Protein AF-A0A7J4B3L9-F1 (afdb_monomer)

Secondary structure (DSSP, 8-state):
-------------------HHHHHHHHHHHHHHHHHHHSPPPHHHHHHHHHHHHHHHHHHHHHHH---HHHHHHHHIIIIIHHHHHHHHHHHHHH---HHHHHHHHHHHHHHHHHHHHHHHHH--HHHHHHHHHHHHHHHHHHHHHTS--TTHHHHHHHHHHHHHHHHHHHTTTTTTS-TTHHHHHHHHHHHHHHHHHHHHHHHHHHHHHHHSS-HHHHHHHHHHHHHH--THHHHHHHHH-------EEEEEEE-SS-EEEEEEESS---SSTTSTTTTHHHHHHHHHTTTSSEEEE---S--GGG--SSGGGHHHHHHHHHHHHHHHGGG----EEEEEEEEETTEEEEEEEETTEEEEEEE-TTSPP-PBPHHHHHHHHHHHTTTSSEEEEEE----B-S----B-TTSHHHHHHHHHHHHHHHHHTT---EEPEEEEEEE--GGGGGGT--TT-EEEEEEE-SS-EEEEEEESSS-BBHHHHHHHHHHHTTT-SEEEEEE----TT-BTTBS---BSS-HHHHHHHHH-

pLDDT: mean 85.44, std 16.52, range [24.83, 98.62]

Radius of gyration: 31.34 Å; Cα contacts (8 Å, |Δi|>4): 922; chains: 1; bounding box: 85×76×88 Å

Foldseek 3Di:
DDDDDDDDDDDDPPPDDPPPVVVVVVLVVLLVVVVCVQDQDDLVVLLVLQLVLLLVLLVLCCVLVVDDSVLSSVLSCLLQVVLLQVLLVCCCPPPVPDSSVSSVLSSVLSVLLSVLVSCCSNPVDLVSNLVSLLVSLLSQLLCCCQQVVVPVCSLVSSLSSSVSNVVSCVVSVVVVPPDVCSSVSSNVSSVVSVVVVVVVLVVVQPVVCVPQVDGPSRLSSQVSCCQRPVDCVQLVSLVVRADDDDFDKDWDWDDDPVWIEIEIETQAAADDAAQAQNLVLQLVLQVVCCVPTVGYHYFYHQADSSRRHSHPVCSCVRNVVVVVVSVVCVVVDDFWFWDKDWFFFVQKIWIWTDTPQETEIEIDRPCDFDAHHHVVLRVVLFVLRCPRHVGYHYGYQLAHDDPDHDYHYPPDPVSVRNVVRSVVVVVCCVVTDTAGKDKDKDFDADPVCLVQFADRRAKIKMKIDGPVFIEMEIEGQGLYAHNVLSVVLQVVCVVPGVYYRHGYRNRNNSPRPSHSHRHGPPDPVSSVVVSVD

Mean predicted aligned error: 10.46 Å

Sequence (533 aa):
MPSHKIKNDSHNQFNGPEQHSSVSGDISRAVKLTNLFISLPSSTFQIIVLAALSLIFATILSYIEGSNVFKALLTSFLIITVPALLSALFFRVFRGIILKRSLFLMMLASLGYMLTYALYFTIGSINLLVIGFSVVALIVFLCSYYIFRLRYSAVIFTLIQLFFFSLMLYYVQYITAAPHDLFLKLAITSLIFSLIIYAFLYFINAPLKKAFSVSGTKAFSMFVSQWLYESKDLDAEFDRIGTYADTYVDSLLIRNGQGTCLITSPQVHFGPFGNLGGSNFPALMSHELEKKVDCSIVMHGACTHDYNPTTTAQLTNITGPLNSFILSSEKQLRQAKFSFIRTQFNNATASHLILNDYVLSTFSRHPNTTEDMDYGLGLLLREIGTKDFRTAMIADEHNAETGEITQFLLGSQEASEYIGAMRALHSAVRSAKPEPARFAFMKLNKPEYAQYGIGGNGISLFCFISKSSSVVYVVFDSNGVTVDMKSRLEARLKAHFKNVVIMSTDTHILNKVSGVVNPMGTSEEGITQIENE

Structure (mmCIF, N/CA/C/O backbone):
data_AF-A0A7J4B3L9-F1
#
_entry.id   AF-A0A7J4B3L9-F1
#
loop_
_atom_site.group_PDB
_atom_site.id
_atom_site.type_symbol
_atom_site.label_atom_id
_atom_site.label_alt_id
_atom_site.label_comp_id
_atom_site.label_asym_id
_atom_site.label_entity_id
_atom_site.label_seq_id
_atom_site.pdbx_PDB_ins_code
_atom_site.Cartn_x
_atom_site.Cartn_y
_atom_site.Cartn_z
_atom_site.occupancy
_atom_site.B_iso_or_equiv
_atom_site.auth_seq_id
_atom_site.auth_comp_id
_atom_site.auth_asym_id
_atom_site.auth_atom_id
_atom_site.pdbx_PDB_model_num
ATOM 1 N N . MET A 1 1 ? -39.874 -55.545 3.506 1.00 31.53 1 MET A N 1
ATOM 2 C CA . MET A 1 1 ? -39.121 -56.096 2.358 1.00 31.53 1 MET A CA 1
ATOM 3 C C . MET A 1 1 ? -39.565 -55.369 1.100 1.00 31.53 1 MET A C 1
ATOM 5 O O . MET A 1 1 ? -40.775 -55.298 0.923 1.00 31.53 1 MET A O 1
ATOM 9 N N . PRO A 1 2 ? -38.663 -54.888 0.227 1.00 38.84 2 PRO A N 1
ATOM 10 C CA . PRO A 1 2 ? -37.255 -54.494 0.424 1.00 38.84 2 PRO A CA 1
ATOM 11 C C . PRO A 1 2 ? -37.117 -52.949 0.294 1.00 38.84 2 PRO A C 1
ATOM 13 O O . PRO A 1 2 ? -37.819 -52.334 -0.490 1.00 38.84 2 PRO A O 1
ATOM 16 N N . SER A 1 3 ? -36.388 -52.178 1.108 1.00 28.53 3 SER A N 1
ATOM 17 C CA . SER A 1 3 ? -34.962 -52.182 1.475 1.00 28.53 3 SER A CA 1
ATOM 18 C C . SER A 1 3 ? -33.993 -52.108 0.287 1.00 28.53 3 SER A C 1
ATOM 20 O O . SER A 1 3 ? -33.351 -53.103 -0.042 1.00 28.53 3 SER A O 1
ATOM 22 N N . HIS A 1 4 ? -33.807 -50.916 -0.284 1.00 32.44 4 HIS A N 1
ATOM 23 C CA . HIS A 1 4 ? -32.560 -50.581 -0.974 1.00 32.44 4 HIS A CA 1
ATOM 24 C C . HIS A 1 4 ? -31.677 -49.732 -0.056 1.00 32.44 4 HIS A C 1
ATOM 26 O O . HIS A 1 4 ? -31.826 -48.520 0.063 1.00 32.44 4 HIS A O 1
ATOM 32 N N . LYS A 1 5 ? -30.766 -50.432 0.628 1.00 30.42 5 LYS A N 1
ATOM 33 C CA . LYS A 1 5 ? -29.536 -49.877 1.193 1.00 30.42 5 LYS A CA 1
ATOM 34 C C . LYS A 1 5 ? -28.668 -49.393 0.031 1.00 30.42 5 LYS A C 1
ATOM 36 O O . LYS A 1 5 ? -28.337 -50.203 -0.832 1.00 30.42 5 LYS A O 1
ATOM 41 N N . ILE A 1 6 ? -28.243 -48.136 0.055 1.00 29.77 6 ILE A N 1
ATOM 42 C CA . ILE A 1 6 ? -27.033 -47.716 -0.654 1.00 29.77 6 ILE A CA 1
ATOM 43 C C . ILE A 1 6 ? -25.969 -47.506 0.417 1.00 29.77 6 ILE A C 1
ATOM 45 O O . ILE A 1 6 ? -26.160 -46.759 1.375 1.00 29.77 6 ILE A O 1
ATOM 49 N N . LYS A 1 7 ? -24.910 -48.305 0.297 1.00 26.58 7 LYS A N 1
ATOM 50 C CA . LYS A 1 7 ? -23.747 -48.325 1.173 1.00 26.58 7 LYS A CA 1
ATOM 51 C C . LYS A 1 7 ? -22.993 -47.001 1.067 1.00 26.58 7 LYS A C 1
ATOM 53 O O . LYS A 1 7 ? -22.699 -46.550 -0.035 1.00 26.58 7 LYS A O 1
ATOM 58 N N . ASN A 1 8 ? -22.625 -46.463 2.226 1.00 31.86 8 ASN A N 1
ATOM 59 C CA . ASN A 1 8 ? -21.371 -45.742 2.383 1.00 31.86 8 ASN A CA 1
ATOM 60 C C . ASN A 1 8 ? -20.238 -46.722 2.080 1.00 31.86 8 ASN A C 1
ATOM 62 O O . ASN A 1 8 ? -20.119 -47.716 2.793 1.00 31.86 8 ASN A O 1
ATOM 66 N N . ASP A 1 9 ? -19.421 -46.417 1.078 1.00 26.58 9 ASP A N 1
ATOM 67 C CA . ASP A 1 9 ? -18.038 -46.872 1.039 1.00 26.58 9 ASP A CA 1
ATOM 68 C C . ASP A 1 9 ? -17.121 -45.670 0.775 1.00 26.58 9 ASP A C 1
ATOM 70 O O . ASP A 1 9 ? -17.361 -44.802 -0.062 1.00 26.58 9 ASP A O 1
ATOM 74 N N . SER A 1 10 ? -16.117 -45.631 1.634 1.00 29.39 10 SER A N 1
ATOM 75 C CA . SER A 1 10 ? -15.044 -44.679 1.857 1.00 29.39 10 SER A CA 1
ATOM 76 C C . SER A 1 10 ? -14.038 -44.531 0.713 1.00 29.39 10 SER A C 1
ATOM 78 O O . SER A 1 10 ? -13.831 -45.447 -0.074 1.00 29.39 10 SER A O 1
ATOM 80 N N . HIS A 1 11 ? -13.294 -43.423 0.798 1.00 30.70 11 HIS A N 1
ATOM 81 C CA . HIS A 1 11 ? -11.977 -43.172 0.201 1.00 30.70 11 HIS A CA 1
ATOM 82 C C . HIS A 1 11 ? -11.916 -42.957 -1.314 1.00 30.70 11 HIS A C 1
ATOM 84 O O . HIS A 1 11 ? -11.529 -43.836 -2.072 1.00 30.70 11 HIS A O 1
ATOM 90 N N . ASN A 1 12 ? -12.108 -41.699 -1.718 1.00 24.83 12 ASN A N 1
ATOM 91 C CA . ASN A 1 12 ? -11.335 -41.127 -2.818 1.00 24.83 12 ASN A CA 1
ATOM 92 C C . ASN A 1 12 ? -10.439 -40.018 -2.257 1.00 24.83 12 ASN A C 1
ATOM 94 O O . ASN A 1 12 ? -10.873 -38.887 -2.047 1.00 24.83 12 ASN A O 1
ATOM 98 N N . GLN A 1 13 ? -9.183 -40.374 -1.979 1.00 27.03 13 GLN A N 1
ATOM 99 C CA . GLN A 1 13 ? -8.085 -39.419 -1.883 1.00 27.03 13 GLN A CA 1
ATOM 100 C C . GLN A 1 13 ? -7.888 -38.799 -3.271 1.00 27.03 13 GLN A C 1
ATOM 102 O O . GLN A 1 13 ? -7.270 -39.404 -4.144 1.00 27.03 13 GLN A O 1
ATOM 107 N N . PHE A 1 14 ? -8.409 -37.593 -3.485 1.00 25.16 14 PHE A N 1
ATOM 108 C CA . PHE A 1 14 ? -7.929 -36.738 -4.564 1.00 25.16 14 PHE A CA 1
ATOM 109 C C . PHE A 1 14 ? -6.627 -36.079 -4.098 1.00 25.16 14 PHE A C 1
ATOM 111 O O . PHE A 1 14 ? -6.626 -34.980 -3.553 1.00 25.16 14 PHE A O 1
ATOM 118 N N . ASN A 1 15 ? -5.511 -36.780 -4.305 1.00 27.70 15 ASN A N 1
ATOM 119 C CA . ASN A 1 15 ? -4.201 -36.144 -4.393 1.00 27.70 15 ASN A CA 1
ATOM 120 C C . ASN A 1 15 ? -4.174 -35.332 -5.696 1.00 27.70 15 ASN A C 1
ATOM 122 O O . ASN A 1 15 ? -3.899 -35.871 -6.768 1.00 27.70 15 ASN A O 1
ATOM 126 N N . GLY A 1 16 ? -4.520 -34.047 -5.607 1.00 25.41 16 GLY A N 1
ATOM 127 C CA . GLY A 1 16 ? -4.222 -33.077 -6.659 1.00 25.41 16 GLY A CA 1
ATOM 128 C C . GLY A 1 16 ? -2.706 -32.850 -6.733 1.00 25.41 16 GLY A C 1
ATOM 129 O O . GLY A 1 16 ? -2.065 -32.768 -5.684 1.00 25.41 16 GLY A O 1
ATOM 130 N N . PRO A 1 17 ? -2.104 -32.799 -7.933 1.00 28.56 17 PRO A N 1
ATOM 131 C CA . PRO A 1 17 ? -0.659 -32.718 -8.078 1.00 28.56 17 PRO A CA 1
ATOM 132 C C . PRO A 1 17 ? -0.128 -31.341 -7.664 1.00 28.56 17 PRO A C 1
ATOM 134 O O . PRO A 1 17 ? -0.786 -30.315 -7.829 1.00 28.56 17 PRO A O 1
ATOM 137 N N . GLU A 1 18 ? 1.104 -31.356 -7.165 1.00 31.58 18 GLU A N 1
ATOM 138 C CA . GLU A 1 18 ? 1.984 -30.240 -6.814 1.00 31.58 18 GLU A CA 1
ATOM 139 C C . GLU A 1 18 ? 2.107 -29.169 -7.926 1.00 31.58 18 GLU A C 1
ATOM 141 O O . GLU A 1 18 ? 3.112 -29.093 -8.626 1.00 31.58 18 GLU A O 1
ATOM 146 N N . GLN A 1 19 ? 1.104 -28.303 -8.100 1.00 27.97 19 GLN A N 1
ATOM 147 C CA . GLN A 1 19 ? 1.193 -27.118 -8.976 1.00 27.97 19 GLN A CA 1
ATOM 148 C C . GLN A 1 19 ? 1.450 -25.804 -8.216 1.00 27.97 19 GLN A C 1
ATOM 150 O O . GLN A 1 19 ? 1.736 -24.779 -8.830 1.00 27.97 19 GLN A O 1
ATOM 155 N N . HIS A 1 20 ? 1.425 -25.814 -6.880 1.00 33.81 20 HIS A N 1
ATOM 156 C CA . HIS A 1 20 ? 1.630 -24.601 -6.073 1.00 33.81 20 HIS A CA 1
ATOM 157 C C . HIS A 1 20 ? 3.113 -24.229 -5.854 1.00 33.81 20 HIS A C 1
ATOM 159 O O . HIS A 1 20 ? 3.429 -23.070 -5.566 1.00 33.81 20 HIS A O 1
ATOM 165 N N . SER A 1 21 ? 4.048 -25.168 -6.044 1.00 32.50 21 SER A N 1
ATOM 166 C CA . SER A 1 21 ? 5.492 -24.908 -5.911 1.00 32.50 21 SER A CA 1
ATOM 167 C C . SER A 1 21 ? 6.100 -24.214 -7.138 1.00 32.50 21 SER A C 1
ATOM 169 O O . SER A 1 21 ? 7.077 -23.475 -7.005 1.00 32.50 21 SER A O 1
ATOM 171 N N . SER A 1 22 ? 5.516 -24.390 -8.331 1.00 31.45 22 SER A N 1
ATOM 172 C CA . SER A 1 22 ? 6.017 -23.751 -9.554 1.00 31.45 22 SER A CA 1
ATOM 173 C C . SER A 1 22 ? 5.612 -22.282 -9.639 1.00 31.45 22 SER A C 1
ATOM 175 O O . SER A 1 22 ? 6.448 -21.448 -9.962 1.00 31.45 22 SER A O 1
ATOM 177 N N . VAL A 1 23 ? 4.374 -21.938 -9.261 1.00 35.28 23 VAL A N 1
ATOM 178 C CA . VAL A 1 23 ? 3.870 -20.551 -9.305 1.00 35.28 23 VAL A CA 1
ATOM 179 C C . VAL A 1 23 ? 4.589 -19.664 -8.282 1.00 35.28 23 VAL A C 1
ATOM 181 O O . VAL A 1 23 ? 5.027 -18.568 -8.618 1.00 35.28 23 VAL A O 1
ATOM 184 N N . SER A 1 24 ? 4.803 -20.154 -7.057 1.00 38.00 24 SER A N 1
ATOM 185 C CA . SER A 1 24 ? 5.593 -19.445 -6.034 1.00 38.00 24 SER A CA 1
ATOM 186 C C . SER A 1 24 ? 7.072 -19.309 -6.428 1.00 38.00 24 SER A C 1
ATOM 188 O O . SER A 1 24 ? 7.681 -18.250 -6.239 1.00 38.00 24 SER A O 1
ATOM 190 N N . GLY A 1 25 ? 7.643 -20.344 -7.055 1.00 35.41 25 GLY A N 1
ATOM 191 C CA . GLY A 1 25 ? 8.984 -20.317 -7.637 1.00 35.41 25 GLY A CA 1
ATOM 192 C C . GLY A 1 25 ? 9.133 -19.281 -8.755 1.00 35.41 25 GLY A C 1
ATOM 193 O O . GLY A 1 25 ? 10.101 -18.512 -8.747 1.00 35.41 25 GLY A O 1
ATOM 194 N N . ASP A 1 26 ? 8.165 -19.213 -9.666 1.00 42.16 26 ASP A N 1
ATOM 195 C CA . ASP A 1 26 ? 8.136 -18.285 -10.799 1.00 42.16 26 ASP A CA 1
ATOM 196 C C . ASP A 1 26 ? 7.896 -16.839 -10.357 1.00 42.16 26 ASP A C 1
ATOM 198 O O . ASP A 1 26 ? 8.579 -15.938 -10.847 1.00 42.16 26 ASP A O 1
ATOM 202 N N . ILE A 1 27 ? 7.041 -16.614 -9.354 1.00 40.66 27 ILE A N 1
ATOM 203 C CA . ILE A 1 27 ? 6.872 -15.305 -8.710 1.00 40.66 27 ILE A CA 1
ATOM 204 C C . ILE A 1 27 ? 8.179 -14.887 -8.026 1.00 40.66 27 ILE A C 1
ATOM 206 O O . ILE A 1 27 ? 8.642 -13.775 -8.251 1.00 40.66 27 ILE A O 1
ATOM 210 N N . SER A 1 28 ? 8.862 -15.768 -7.282 1.00 37.28 28 SER A N 1
ATOM 211 C CA . SER A 1 28 ? 10.151 -15.424 -6.649 1.00 37.28 28 SER A CA 1
ATOM 212 C C . SER A 1 28 ? 11.261 -15.111 -7.666 1.00 37.28 28 SER A C 1
ATOM 214 O O . SER A 1 28 ? 12.105 -14.238 -7.440 1.00 37.28 28 SER A O 1
ATOM 216 N N . ARG A 1 29 ? 11.267 -15.804 -8.813 1.00 38.94 29 ARG A N 1
ATOM 217 C CA . ARG A 1 29 ? 12.197 -15.550 -9.922 1.00 38.94 29 ARG A CA 1
ATOM 218 C C . ARG A 1 29 ? 11.861 -14.240 -10.624 1.00 38.94 29 ARG A C 1
ATOM 220 O O . ARG A 1 29 ? 12.779 -13.471 -10.903 1.00 38.94 29 ARG A O 1
ATOM 227 N N . ALA A 1 30 ? 10.579 -13.946 -10.831 1.00 38.81 30 ALA A N 1
ATOM 228 C CA . ALA A 1 30 ? 10.108 -12.661 -11.329 1.00 38.81 30 ALA A CA 1
ATOM 229 C C . ALA A 1 30 ? 10.474 -11.519 -10.364 1.00 38.81 30 ALA A C 1
ATOM 231 O O . ALA A 1 30 ? 11.018 -10.515 -10.812 1.00 38.81 30 ALA A O 1
ATOM 232 N N . VAL A 1 31 ? 10.322 -11.711 -9.046 1.00 41.44 31 VAL A N 1
ATOM 233 C CA . VAL A 1 31 ? 10.729 -10.764 -7.987 1.00 41.44 31 VAL A CA 1
ATOM 234 C C . VAL A 1 31 ? 12.238 -10.493 -8.036 1.00 41.44 31 VAL A C 1
ATOM 236 O O . VAL A 1 31 ? 12.681 -9.340 -8.023 1.00 41.44 31 VAL A O 1
ATOM 239 N N . LYS A 1 32 ? 13.063 -11.543 -8.158 1.00 42.66 32 LYS A N 1
ATOM 240 C CA . LYS A 1 32 ? 14.523 -11.405 -8.315 1.00 42.66 32 LYS A CA 1
ATOM 241 C C . LYS A 1 32 ? 14.898 -10.674 -9.606 1.00 42.66 32 LYS A C 1
ATOM 243 O O . LYS A 1 32 ? 15.778 -9.814 -9.577 1.00 42.66 32 LYS A O 1
ATOM 248 N N . LEU A 1 33 ? 14.208 -10.959 -10.712 1.00 41.03 33 LEU A N 1
ATOM 249 C CA . LEU A 1 33 ? 14.370 -10.239 -11.978 1.00 41.03 33 LEU A CA 1
ATOM 250 C C . LEU A 1 33 ? 13.954 -8.766 -11.847 1.00 41.03 33 LEU A C 1
ATOM 252 O O . LEU A 1 33 ? 14.651 -7.897 -12.357 1.00 41.03 33 LEU A O 1
ATOM 256 N N . THR A 1 34 ? 12.893 -8.444 -11.105 1.00 41.06 34 THR A N 1
ATOM 257 C CA . THR A 1 34 ? 12.471 -7.052 -10.872 1.00 41.06 34 THR A CA 1
ATOM 258 C C . THR A 1 34 ? 13.426 -6.272 -9.965 1.00 41.06 34 THR A C 1
ATOM 260 O O . THR A 1 34 ? 13.671 -5.094 -10.224 1.00 41.06 34 THR A O 1
ATOM 263 N N . ASN A 1 35 ? 14.059 -6.912 -8.974 1.00 44.50 35 ASN A N 1
ATOM 264 C CA . ASN A 1 35 ? 15.101 -6.272 -8.160 1.00 44.50 35 ASN A CA 1
ATOM 265 C C . ASN A 1 35 ? 16.332 -5.880 -9.000 1.00 44.50 35 ASN A C 1
ATOM 267 O O . ASN A 1 35 ? 16.916 -4.819 -8.774 1.00 44.50 35 ASN A O 1
ATOM 271 N N . LEU A 1 36 ? 16.668 -6.668 -10.031 1.00 43.34 36 LEU A N 1
ATOM 272 C CA . LEU A 1 36 ? 17.713 -6.332 -11.008 1.00 43.34 36 LEU A CA 1
ATOM 273 C C . LEU A 1 36 ? 17.379 -5.076 -11.840 1.00 43.34 36 LEU A C 1
ATOM 275 O O . LEU A 1 36 ? 18.295 -4.358 -12.243 1.00 43.34 36 LEU A O 1
ATOM 279 N N . PHE A 1 37 ? 16.096 -4.769 -12.066 1.00 41.06 37 PHE A N 1
ATOM 280 C CA . PHE A 1 37 ? 15.669 -3.540 -12.752 1.00 41.06 37 PHE A CA 1
ATOM 281 C C . PHE A 1 37 ? 15.658 -2.305 -11.834 1.00 41.06 37 PHE A C 1
ATOM 283 O O . PHE A 1 37 ? 15.926 -1.198 -12.304 1.00 41.06 37 PHE A O 1
ATOM 290 N N . ILE A 1 38 ? 15.392 -2.481 -10.533 1.00 50.50 38 ILE A N 1
ATOM 291 C CA . ILE A 1 38 ? 15.358 -1.392 -9.537 1.00 50.50 38 ILE A CA 1
ATOM 292 C C . ILE A 1 38 ? 16.778 -0.908 -9.206 1.00 50.50 38 ILE A C 1
ATOM 294 O O . ILE A 1 38 ? 17.031 0.299 -9.138 1.00 50.50 38 ILE A O 1
ATOM 298 N N . SER A 1 39 ? 17.746 -1.820 -9.081 1.00 62.59 39 SER A N 1
ATOM 299 C CA . SER A 1 39 ? 19.152 -1.465 -8.892 1.00 62.59 39 SER A CA 1
ATOM 300 C C . SER A 1 39 ? 19.941 -1.659 -10.183 1.00 62.59 39 SER A C 1
ATOM 302 O O . SER A 1 39 ? 20.623 -2.667 -10.365 1.00 62.59 39 SER A O 1
ATOM 304 N N . LEU A 1 40 ? 19.908 -0.664 -11.077 1.00 72.38 40 LEU A N 1
ATOM 305 C CA . LEU A 1 40 ? 20.835 -0.658 -12.214 1.00 72.38 40 LEU A CA 1
ATOM 306 C C . LEU A 1 40 ? 22.282 -0.861 -11.712 1.00 72.38 40 LEU A C 1
ATOM 308 O O . LEU A 1 40 ? 22.622 -0.339 -10.641 1.00 72.38 40 LEU A O 1
ATOM 312 N N . PRO A 1 41 ? 23.162 -1.541 -12.463 1.00 81.25 41 PRO A N 1
ATOM 313 C CA . PRO A 1 41 ? 24.560 -1.687 -12.068 1.00 81.25 41 PRO A CA 1
ATOM 314 C C . PRO A 1 41 ? 25.242 -0.323 -11.916 1.00 81.25 41 PRO A C 1
ATOM 316 O O . PRO A 1 41 ? 24.816 0.653 -12.540 1.00 81.25 41 PRO A O 1
ATOM 319 N N . SER A 1 42 ? 26.288 -0.214 -11.092 1.00 86.44 42 SER A N 1
ATOM 320 C CA . SER A 1 42 ? 27.044 1.042 -10.957 1.00 86.44 42 SER A CA 1
ATOM 321 C C . SER A 1 42 ? 27.603 1.493 -12.313 1.00 86.44 42 SER A C 1
ATOM 323 O O . SER A 1 42 ? 27.917 0.663 -13.164 1.00 86.44 42 SER A O 1
ATOM 325 N N . SER A 1 43 ? 27.747 2.804 -12.536 1.00 87.69 43 SER A N 1
ATOM 326 C CA . SER A 1 43 ? 28.300 3.317 -13.801 1.00 87.69 43 SER A CA 1
ATOM 327 C C . SER A 1 43 ? 29.685 2.730 -14.097 1.00 87.69 43 SER A C 1
ATOM 329 O O . SER A 1 43 ? 29.988 2.427 -15.245 1.00 87.69 43 SER A O 1
ATOM 331 N N . THR A 1 44 ? 30.493 2.498 -13.058 1.00 89.25 44 THR A N 1
ATOM 332 C CA . THR A 1 44 ? 31.795 1.828 -13.162 1.00 89.25 44 THR A CA 1
ATOM 333 C C . THR A 1 44 ? 31.655 0.410 -13.705 1.00 89.25 44 THR A C 1
ATOM 335 O O . THR A 1 44 ? 32.343 0.052 -14.655 1.00 89.25 44 THR A O 1
ATOM 338 N N . PHE A 1 45 ? 30.724 -0.380 -13.161 1.00 90.38 45 PHE A N 1
ATOM 339 C CA . PHE A 1 45 ? 30.459 -1.728 -13.659 1.00 90.38 45 PHE A CA 1
ATOM 340 C C . PHE A 1 45 ? 29.988 -1.708 -15.118 1.00 90.38 45 PHE A C 1
ATOM 342 O O . PHE A 1 45 ? 30.474 -2.485 -15.930 1.00 90.38 45 PHE A O 1
ATOM 349 N N . GLN A 1 46 ? 29.098 -0.781 -15.482 1.00 91.88 46 GLN A N 1
ATOM 350 C CA . GLN A 1 46 ? 28.613 -0.651 -16.861 1.00 91.88 46 GLN A CA 1
ATOM 351 C C . GLN A 1 46 ? 29.741 -0.309 -17.850 1.00 91.88 46 GLN A C 1
ATOM 353 O O . GLN A 1 46 ? 29.779 -0.855 -18.950 1.00 91.88 46 GLN A O 1
ATOM 358 N N . ILE A 1 47 ? 30.688 0.552 -17.461 1.00 92.50 47 ILE A N 1
ATOM 359 C CA . ILE A 1 47 ? 31.870 0.874 -18.278 1.00 92.50 47 ILE A CA 1
ATOM 360 C C . ILE A 1 47 ? 32.781 -0.352 -18.427 1.00 92.50 47 ILE A C 1
ATOM 362 O O . ILE A 1 47 ? 33.269 -0.611 -19.526 1.00 92.50 47 ILE A O 1
ATOM 366 N N . ILE A 1 48 ? 32.974 -1.136 -17.360 1.00 93.00 48 ILE A N 1
ATOM 367 C CA . ILE A 1 48 ? 33.741 -2.392 -17.415 1.00 93.00 48 ILE A CA 1
ATOM 368 C C . ILE A 1 48 ? 33.080 -3.383 -18.379 1.00 93.00 48 ILE A C 1
ATOM 370 O O . ILE A 1 48 ? 33.763 -3.971 -19.213 1.00 93.00 48 ILE A O 1
ATOM 374 N N . VAL A 1 49 ? 31.753 -3.530 -18.323 1.00 92.38 49 VAL A N 1
ATOM 375 C CA . VAL A 1 49 ? 31.006 -4.390 -19.254 1.00 92.38 49 VAL A CA 1
ATOM 376 C C . VAL A 1 49 ? 31.132 -3.888 -20.694 1.00 92.38 49 VAL A C 1
ATOM 378 O O . VAL A 1 49 ? 31.372 -4.690 -21.589 1.00 92.38 49 VAL A O 1
ATOM 381 N N . LEU A 1 50 ? 31.046 -2.577 -20.937 1.00 93.69 50 LEU A N 1
ATOM 382 C CA . LEU A 1 50 ? 31.288 -1.997 -22.264 1.00 93.69 50 LEU A CA 1
ATOM 383 C C . LEU A 1 50 ? 32.705 -2.287 -22.783 1.00 93.69 50 LEU A C 1
ATOM 385 O O . LEU A 1 50 ? 32.872 -2.560 -23.970 1.00 93.69 50 LEU A O 1
ATOM 389 N N . ALA A 1 51 ? 33.718 -2.242 -21.916 1.00 92.69 51 ALA A N 1
ATOM 390 C CA . ALA A 1 51 ? 35.085 -2.604 -22.279 1.00 92.69 51 ALA A CA 1
ATOM 391 C C . ALA A 1 51 ? 35.211 -4.108 -22.586 1.00 92.69 51 ALA A C 1
ATOM 393 O O . ALA A 1 51 ? 35.857 -4.483 -23.563 1.00 92.69 51 ALA A O 1
ATOM 394 N N . ALA A 1 52 ? 34.544 -4.963 -21.805 1.00 93.75 52 ALA A N 1
ATOM 395 C CA . ALA A 1 52 ? 34.495 -6.402 -22.043 1.00 93.75 52 ALA A CA 1
ATOM 396 C C . ALA A 1 52 ? 33.786 -6.747 -23.364 1.00 93.75 52 ALA A C 1
ATOM 398 O O . ALA A 1 52 ? 34.288 -7.577 -24.116 1.00 93.75 52 ALA A O 1
ATOM 399 N N . LEU A 1 53 ? 32.676 -6.075 -23.693 1.00 92.94 53 LEU A N 1
ATOM 400 C CA . LEU A 1 53 ? 31.995 -6.221 -24.985 1.00 92.94 53 LEU A CA 1
ATOM 401 C C . LEU A 1 53 ? 32.925 -5.868 -26.150 1.00 92.94 53 LEU A C 1
ATOM 403 O O . LEU A 1 53 ? 32.987 -6.610 -27.125 1.00 92.94 53 LEU A O 1
ATOM 407 N N . SER A 1 54 ? 33.700 -4.789 -26.031 1.00 93.44 54 SER A N 1
ATOM 408 C CA . SER A 1 54 ? 34.698 -4.427 -27.044 1.00 93.44 54 SER A CA 1
ATOM 409 C C . SER A 1 54 ? 35.827 -5.448 -27.159 1.00 93.44 54 SER A C 1
ATOM 411 O O . SER A 1 54 ? 36.285 -5.711 -28.266 1.00 93.44 54 SER A O 1
ATOM 413 N N . LEU A 1 55 ? 36.258 -6.062 -26.053 1.00 93.62 55 LEU A N 1
ATOM 414 C CA . LEU A 1 55 ? 37.255 -7.134 -26.084 1.00 93.62 55 LEU A CA 1
ATOM 415 C C . LEU A 1 55 ? 36.713 -8.393 -26.776 1.00 93.62 55 LEU A C 1
ATOM 417 O O . LEU A 1 55 ? 37.394 -8.967 -27.621 1.00 93.62 55 LEU A O 1
ATOM 421 N N . ILE A 1 56 ? 35.483 -8.797 -26.452 1.00 93.44 56 ILE A N 1
ATOM 422 C CA . ILE A 1 56 ? 34.802 -9.936 -27.086 1.00 93.44 56 ILE A CA 1
ATOM 423 C C . ILE A 1 56 ? 34.612 -9.673 -28.580 1.00 93.44 56 ILE A C 1
ATOM 425 O O . ILE A 1 56 ? 34.862 -10.539 -29.411 1.00 93.44 56 ILE A O 1
ATOM 429 N N . PHE A 1 57 ? 34.195 -8.466 -28.948 1.00 92.69 57 PHE A N 1
ATOM 430 C CA . PHE A 1 57 ? 34.038 -8.132 -30.354 1.00 92.69 57 PHE A CA 1
ATOM 431 C C . PHE A 1 57 ? 35.383 -8.103 -31.093 1.00 92.69 57 PHE A C 1
ATOM 433 O O . PHE A 1 57 ? 35.458 -8.556 -32.230 1.00 92.69 57 PHE A O 1
ATOM 440 N N . ALA A 1 58 ? 36.464 -7.673 -30.435 1.00 92.19 58 ALA A N 1
ATOM 441 C CA . ALA A 1 58 ? 37.803 -7.683 -31.017 1.00 92.19 58 ALA A CA 1
ATOM 442 C C . ALA A 1 58 ? 38.304 -9.093 -31.339 1.00 92.19 58 ALA A C 1
ATOM 444 O O . ALA A 1 58 ? 38.941 -9.285 -32.374 1.00 92.19 58 ALA A O 1
ATOM 445 N N . THR A 1 59 ? 38.014 -10.087 -30.493 1.00 90.62 59 THR A N 1
ATOM 446 C CA . THR A 1 59 ? 38.392 -11.479 -30.781 1.00 90.62 59 THR A CA 1
ATOM 447 C C . THR A 1 59 ? 37.600 -12.035 -31.960 1.00 90.62 59 THR A C 1
ATOM 449 O O . THR A 1 59 ? 38.190 -12.653 -32.845 1.00 90.62 59 THR A O 1
ATOM 452 N N . ILE A 1 60 ? 36.294 -11.749 -32.023 1.00 90.62 60 ILE A N 1
ATOM 453 C CA . ILE A 1 60 ? 35.432 -12.108 -33.158 1.00 90.62 60 ILE A CA 1
ATOM 454 C C . ILE A 1 60 ? 35.955 -11.465 -34.449 1.00 90.62 60 ILE A C 1
ATOM 456 O O . ILE A 1 60 ? 36.129 -12.146 -35.455 1.00 90.62 60 ILE A O 1
ATOM 460 N N . LEU A 1 61 ? 36.260 -10.168 -34.416 1.00 88.62 61 LEU A N 1
ATOM 461 C CA . LEU A 1 61 ? 36.727 -9.425 -35.582 1.00 88.62 61 LEU A CA 1
ATOM 462 C C . LEU A 1 61 ? 38.111 -9.888 -36.057 1.00 88.62 61 LEU A C 1
ATOM 464 O O . LEU A 1 61 ? 38.330 -10.032 -37.256 1.00 88.62 61 LEU A O 1
ATOM 468 N N . SER A 1 62 ? 39.036 -10.161 -35.131 1.00 89.69 62 SER A N 1
ATOM 469 C CA . SER A 1 62 ? 40.361 -10.702 -35.461 1.00 89.69 62 SER A CA 1
ATOM 470 C C . SER A 1 62 ? 40.254 -12.072 -36.136 1.00 89.69 62 SER A C 1
ATOM 472 O O . SER A 1 62 ? 40.981 -12.330 -37.094 1.00 89.69 62 SER A O 1
ATOM 474 N N . TYR A 1 63 ? 39.308 -12.912 -35.698 1.00 89.06 63 TYR A N 1
ATOM 475 C CA . TYR A 1 63 ? 39.027 -14.199 -36.333 1.00 89.06 63 TYR A CA 1
ATOM 476 C C . TYR A 1 63 ? 38.421 -14.047 -37.737 1.00 89.06 63 TYR A C 1
ATOM 478 O O . TYR A 1 63 ? 38.867 -14.719 -38.661 1.00 89.06 63 TYR A O 1
ATOM 486 N N . ILE A 1 64 ? 37.437 -13.156 -37.909 1.00 87.12 64 ILE A N 1
ATOM 487 C CA . ILE A 1 64 ? 36.745 -12.951 -39.194 1.00 87.12 64 ILE A CA 1
ATOM 488 C C . ILE A 1 64 ? 37.672 -12.316 -40.241 1.00 87.12 64 ILE A C 1
ATOM 490 O O . ILE A 1 64 ? 37.714 -12.767 -41.382 1.00 87.12 64 ILE A O 1
ATOM 494 N N . GLU A 1 65 ? 38.415 -11.272 -39.871 1.00 82.50 65 GLU A N 1
ATOM 495 C CA . GLU A 1 65 ? 39.212 -10.478 -40.818 1.00 82.50 65 GLU A CA 1
ATOM 496 C C . GLU A 1 65 ? 40.677 -10.925 -40.925 1.00 82.50 65 GLU A C 1
ATOM 498 O O . GLU A 1 65 ? 41.427 -10.384 -41.738 1.00 82.50 65 GLU A O 1
ATOM 503 N N . GLY A 1 66 ? 41.125 -11.854 -40.073 1.00 81.81 66 GLY A N 1
ATOM 504 C CA . GLY A 1 66 ? 42.538 -12.239 -39.973 1.00 81.81 66 GLY A CA 1
ATOM 505 C C . GLY A 1 66 ? 43.457 -11.079 -39.562 1.00 81.81 66 GLY A C 1
ATOM 506 O O . GLY A 1 66 ? 44.644 -11.069 -39.890 1.00 81.81 66 GLY A O 1
ATOM 507 N N . SER A 1 67 ? 42.914 -10.058 -38.891 1.00 77.56 67 SER A N 1
ATOM 508 C CA . SER A 1 67 ? 43.628 -8.828 -38.546 1.00 77.56 67 SER A CA 1
ATOM 509 C C . SER A 1 67 ? 44.425 -8.961 -37.242 1.00 77.56 67 SER A C 1
ATOM 511 O O . SER A 1 67 ? 44.092 -9.754 -36.358 1.00 77.56 67 SER A O 1
ATOM 513 N N . ASN A 1 68 ? 45.493 -8.161 -37.102 1.00 86.38 68 ASN A N 1
ATOM 514 C CA . ASN A 1 68 ? 46.287 -8.100 -35.871 1.00 86.38 68 ASN A CA 1
ATOM 515 C C . ASN A 1 68 ? 45.377 -7.769 -34.676 1.00 86.38 68 ASN A C 1
ATOM 517 O O . ASN A 1 68 ? 44.617 -6.800 -34.729 1.00 86.38 68 ASN A O 1
ATOM 521 N N . VAL A 1 69 ? 45.512 -8.533 -33.589 1.00 85.00 69 VAL A N 1
ATOM 522 C CA . VAL A 1 69 ? 44.735 -8.388 -32.348 1.00 85.00 69 VAL A CA 1
ATOM 523 C C . VAL A 1 69 ? 44.699 -6.940 -31.850 1.00 85.00 69 VAL A C 1
ATOM 525 O O . VAL A 1 69 ? 43.644 -6.460 -31.444 1.00 85.00 69 VAL A O 1
ATOM 528 N N . PHE A 1 70 ? 45.809 -6.200 -31.941 1.00 85.31 70 PHE A N 1
ATOM 529 C CA . PHE A 1 70 ? 45.855 -4.794 -31.530 1.00 85.31 70 PHE A CA 1
ATOM 530 C C . PHE A 1 70 ? 44.966 -3.894 -32.404 1.00 85.31 70 PHE A C 1
ATOM 532 O O . PHE A 1 70 ? 44.248 -3.034 -31.893 1.00 85.31 70 PHE A O 1
ATOM 539 N N . LYS A 1 71 ? 44.963 -4.119 -33.724 1.00 85.81 71 LYS A N 1
ATOM 540 C CA . LYS A 1 71 ? 44.109 -3.386 -34.669 1.00 85.81 71 LYS A CA 1
ATOM 541 C C . LYS A 1 71 ? 42.632 -3.725 -34.451 1.00 85.81 71 LYS A C 1
ATOM 543 O O . LYS A 1 71 ? 41.799 -2.818 -34.460 1.00 85.81 71 LYS A O 1
ATOM 548 N N . ALA A 1 72 ? 42.315 -4.998 -34.213 1.00 88.12 72 ALA A N 1
ATOM 549 C CA . ALA A 1 72 ? 40.958 -5.447 -33.909 1.00 88.12 72 ALA A CA 1
ATOM 550 C C . ALA A 1 72 ? 40.441 -4.863 -32.581 1.00 88.12 72 ALA A C 1
ATOM 552 O O . ALA A 1 72 ? 39.285 -4.443 -32.495 1.00 88.12 72 ALA A O 1
ATOM 553 N N . LEU A 1 73 ? 41.307 -4.757 -31.567 1.00 89.94 73 LEU A N 1
ATOM 554 C CA . LEU A 1 73 ? 40.985 -4.141 -30.278 1.00 89.94 73 LEU A CA 1
ATOM 555 C C . LEU A 1 73 ? 40.693 -2.645 -30.419 1.00 89.94 73 LEU A C 1
ATOM 557 O O . LEU A 1 73 ? 39.650 -2.179 -29.957 1.00 89.94 73 LEU A O 1
ATOM 561 N N . LEU A 1 74 ? 41.580 -1.903 -31.092 1.00 89.88 74 LEU A N 1
ATOM 562 C CA . LEU A 1 74 ? 41.398 -0.471 -31.336 1.00 89.88 74 LEU A CA 1
ATOM 563 C C . LEU A 1 74 ? 40.108 -0.205 -32.119 1.00 89.88 74 LEU A C 1
ATOM 565 O O . LEU A 1 74 ? 39.320 0.661 -31.747 1.00 89.88 74 LEU A O 1
ATOM 569 N N . THR A 1 75 ? 39.866 -0.995 -33.162 1.00 89.12 75 THR A N 1
ATOM 570 C CA . THR A 1 75 ? 38.638 -0.938 -33.957 1.00 89.12 75 THR A CA 1
ATOM 571 C C . THR A 1 75 ? 37.397 -1.138 -33.098 1.00 89.12 75 THR A C 1
ATOM 573 O O . THR A 1 75 ? 36.482 -0.318 -33.127 1.00 89.12 75 THR A O 1
ATOM 576 N N . SER A 1 76 ? 37.368 -2.215 -32.315 1.00 91.31 76 SER A N 1
ATOM 577 C CA . SER A 1 76 ? 36.201 -2.581 -31.510 1.00 91.31 76 SER A CA 1
ATOM 578 C C . SER A 1 76 ? 35.898 -1.519 -30.461 1.00 91.31 76 SER A C 1
ATOM 580 O O . SER A 1 76 ? 34.749 -1.116 -30.291 1.00 91.31 76 SER A O 1
ATOM 582 N N . PHE A 1 77 ? 36.940 -0.984 -29.822 1.00 92.56 77 PHE A N 1
ATOM 583 C CA . PHE A 1 77 ? 36.816 0.133 -28.895 1.00 92.56 77 PHE A CA 1
ATOM 584 C C . PHE A 1 77 ? 36.212 1.381 -29.562 1.00 92.56 77 PHE A C 1
ATOM 586 O O . PHE A 1 77 ? 35.306 2.001 -28.997 1.00 92.56 77 PHE A O 1
ATOM 593 N N . LEU A 1 78 ? 36.671 1.725 -30.771 1.00 91.88 78 LEU A N 1
ATOM 594 C CA . LEU A 1 78 ? 36.184 2.888 -31.512 1.00 91.88 78 LEU A CA 1
ATOM 595 C C . LEU A 1 78 ? 34.737 2.730 -31.984 1.00 91.88 78 LEU A C 1
ATOM 597 O O . LEU A 1 78 ? 33.994 3.697 -31.895 1.00 91.88 78 LEU A O 1
ATOM 601 N N . ILE A 1 79 ? 34.305 1.554 -32.450 1.00 91.75 79 ILE A N 1
ATOM 602 C CA . ILE A 1 79 ? 32.953 1.392 -33.021 1.00 91.75 79 ILE A CA 1
ATOM 603 C C . ILE A 1 79 ? 31.880 0.975 -32.000 1.00 91.75 79 ILE A C 1
ATOM 605 O O . ILE A 1 79 ? 30.691 1.105 -32.295 1.00 91.75 79 ILE A O 1
ATOM 609 N N . ILE A 1 80 ? 32.274 0.500 -30.808 1.00 93.75 80 ILE A N 1
ATOM 610 C CA . ILE A 1 80 ? 31.353 0.091 -29.730 1.00 93.75 80 ILE A CA 1
ATOM 611 C C . ILE A 1 80 ? 31.440 1.031 -28.524 1.00 93.75 80 ILE A C 1
ATOM 613 O O . ILE A 1 80 ? 30.434 1.627 -28.136 1.00 93.75 80 ILE A O 1
ATOM 617 N N . THR A 1 81 ? 32.612 1.171 -27.896 1.00 94.06 81 THR A N 1
ATOM 618 C CA . THR A 1 81 ? 32.730 1.876 -26.606 1.00 94.06 81 THR A CA 1
ATOM 619 C C . THR A 1 81 ? 32.607 3.389 -26.758 1.00 94.06 81 THR A C 1
ATOM 621 O O . THR A 1 81 ? 31.802 4.008 -26.063 1.00 94.06 81 THR A O 1
ATOM 624 N N . VAL A 1 82 ? 33.372 3.998 -27.666 1.00 94.50 82 VAL A N 1
ATOM 625 C CA . VAL A 1 82 ? 33.358 5.457 -27.874 1.00 94.50 82 VAL A CA 1
ATOM 626 C C . VAL A 1 82 ? 31.957 6.001 -28.201 1.00 94.50 82 VAL A C 1
ATOM 628 O O . VAL A 1 82 ? 31.508 6.910 -27.496 1.00 94.50 82 VAL A O 1
ATOM 631 N N . PRO A 1 83 ? 31.211 5.469 -29.189 1.00 94.75 83 PRO A N 1
ATOM 632 C CA . PRO A 1 83 ? 29.922 6.040 -29.561 1.00 94.75 83 PRO A CA 1
ATOM 633 C C . PRO A 1 83 ? 28.858 5.809 -28.483 1.00 94.75 83 PRO A C 1
ATOM 635 O O . PRO A 1 83 ? 27.993 6.666 -28.296 1.00 94.75 83 PRO A O 1
ATOM 638 N N . ALA A 1 84 ? 28.952 4.721 -27.710 1.00 95.06 84 ALA A N 1
ATOM 639 C CA . ALA A 1 84 ? 28.097 4.485 -26.549 1.00 95.06 84 ALA A CA 1
ATOM 640 C C . ALA A 1 84 ? 28.311 5.537 -25.450 1.00 95.06 84 ALA A C 1
ATOM 642 O O . ALA A 1 84 ? 27.344 6.097 -24.930 1.00 95.06 84 ALA A O 1
ATOM 643 N N . LEU A 1 85 ? 29.572 5.851 -25.127 1.00 95.00 85 LEU A N 1
ATOM 644 C CA . LEU A 1 85 ? 29.911 6.871 -24.132 1.00 95.00 85 LEU A CA 1
ATOM 645 C C . LEU A 1 85 ? 29.485 8.270 -24.590 1.00 95.00 85 LEU A C 1
ATOM 647 O O . LEU A 1 85 ? 28.864 8.996 -23.814 1.00 95.00 85 LEU A O 1
ATOM 651 N N . LEU A 1 86 ? 29.753 8.631 -25.850 1.00 94.69 86 LEU A N 1
ATOM 652 C CA . LEU A 1 86 ? 29.335 9.916 -26.422 1.00 94.69 86 LEU A CA 1
ATOM 653 C C . LEU A 1 86 ? 27.813 10.076 -26.395 1.00 94.69 86 LEU A C 1
ATOM 655 O O . LEU A 1 86 ? 27.307 11.104 -25.945 1.00 94.69 86 LEU A O 1
ATOM 659 N N . SER A 1 87 ? 27.079 9.035 -26.792 1.00 93.31 87 SER A N 1
ATOM 660 C CA . SER A 1 87 ? 25.615 9.027 -26.750 1.00 93.31 87 SER A CA 1
ATOM 661 C C . SER A 1 87 ? 25.092 9.172 -25.315 1.00 93.31 87 SER A C 1
ATOM 663 O O . SER A 1 87 ? 24.230 10.008 -25.047 1.00 93.31 87 SER A O 1
ATOM 665 N N . ALA A 1 88 ? 25.646 8.425 -24.355 1.00 91.88 88 ALA A N 1
ATOM 666 C CA . ALA A 1 88 ? 25.219 8.485 -22.957 1.00 91.88 88 ALA A CA 1
ATOM 667 C C . ALA A 1 88 ? 25.515 9.842 -22.294 1.00 91.88 88 ALA A C 1
ATOM 669 O O . ALA A 1 88 ? 24.699 10.334 -21.505 1.00 91.88 88 ALA A O 1
ATOM 670 N N . LEU A 1 89 ? 26.660 10.453 -22.620 1.00 92.12 89 LEU A N 1
ATOM 671 C CA . LEU A 1 89 ? 27.031 11.797 -22.176 1.00 92.12 89 LEU A CA 1
ATOM 672 C C . LEU A 1 89 ? 26.122 12.856 -22.795 1.00 92.12 89 LEU A C 1
ATOM 674 O O . LEU A 1 89 ? 25.661 13.744 -22.080 1.00 92.12 89 LEU A O 1
ATOM 678 N N . PHE A 1 90 ? 25.796 12.733 -24.083 1.00 90.69 90 PHE A N 1
ATOM 679 C CA . PHE A 1 90 ? 24.857 13.630 -24.748 1.00 90.69 90 PHE A CA 1
ATOM 680 C C . PHE A 1 90 ? 23.482 13.612 -24.055 1.00 90.69 90 PHE A C 1
ATOM 682 O O . PHE A 1 90 ? 22.940 14.665 -23.718 1.00 90.69 90 PHE A O 1
ATOM 689 N N . PHE A 1 91 ? 22.953 12.423 -23.737 1.00 86.44 91 PHE A N 1
ATOM 690 C CA . PHE A 1 91 ? 21.708 12.272 -22.967 1.00 86.44 91 PHE A CA 1
ATOM 691 C C . PHE A 1 91 ? 21.777 12.967 -21.598 1.00 86.44 91 PHE A C 1
ATOM 693 O O . PHE A 1 91 ? 20.810 13.606 -21.175 1.00 86.44 91 PHE A O 1
ATOM 700 N N . ARG A 1 92 ? 22.922 12.869 -20.907 1.00 85.75 92 ARG A N 1
ATOM 701 C CA . ARG A 1 92 ? 23.136 13.527 -19.611 1.00 85.75 92 ARG A CA 1
ATOM 702 C C . ARG A 1 92 ? 23.149 15.049 -19.750 1.00 85.75 92 ARG A C 1
ATOM 704 O O . ARG A 1 92 ? 22.435 15.721 -19.016 1.00 85.75 92 ARG A O 1
ATOM 711 N N . VAL A 1 93 ? 23.957 15.589 -20.661 1.00 86.75 93 VAL A N 1
ATOM 712 C CA . VAL A 1 93 ? 24.192 17.037 -20.784 1.00 86.75 93 VAL A CA 1
ATOM 713 C C . VAL A 1 93 ? 22.934 17.770 -21.241 1.00 86.75 93 VAL A C 1
ATOM 715 O O . VAL A 1 93 ? 22.574 18.787 -20.658 1.00 86.75 93 VAL A O 1
ATOM 718 N N . PHE A 1 94 ? 22.227 17.243 -22.242 1.00 82.12 94 PHE A N 1
ATOM 719 C CA . PHE A 1 94 ? 21.120 17.969 -22.870 1.00 82.12 94 PHE A CA 1
ATOM 720 C C . PHE A 1 94 ? 19.768 17.791 -22.168 1.00 82.12 94 PHE A C 1
ATOM 722 O O . PHE A 1 94 ? 18.852 18.578 -22.405 1.00 82.12 94 PHE A O 1
ATOM 729 N N . ARG A 1 95 ? 19.598 16.757 -21.332 1.00 79.50 95 ARG A N 1
ATOM 730 C CA . ARG A 1 95 ? 18.320 16.480 -20.638 1.00 79.50 95 ARG A CA 1
ATOM 731 C C . ARG A 1 95 ? 18.443 16.227 -19.144 1.00 79.50 95 ARG A C 1
ATOM 733 O O . ARG A 1 95 ? 17.437 15.921 -18.515 1.00 79.50 95 ARG A O 1
ATOM 740 N N . GLY A 1 96 ? 19.644 16.322 -18.576 1.00 78.19 96 GLY A N 1
ATOM 741 C CA . GLY A 1 96 ? 19.865 16.049 -17.157 1.00 78.19 96 GLY A CA 1
ATOM 742 C C . GLY A 1 96 ? 19.595 14.593 -16.766 1.00 78.19 96 GLY A C 1
ATOM 743 O O . GLY A 1 96 ? 19.400 14.307 -15.587 1.00 78.19 96 GLY A O 1
ATOM 744 N N . ILE A 1 97 ? 19.563 13.659 -17.728 1.00 80.31 97 ILE A N 1
ATOM 745 C CA . ILE A 1 97 ? 19.329 12.244 -17.425 1.00 80.31 97 ILE A CA 1
ATOM 746 C C . ILE A 1 97 ? 20.496 11.723 -16.593 1.00 80.31 97 ILE A C 1
ATOM 748 O O . ILE A 1 97 ? 21.664 11.918 -16.936 1.00 80.31 97 ILE A O 1
ATOM 752 N N . ILE A 1 98 ? 20.176 11.024 -15.502 1.00 84.62 98 ILE A N 1
ATOM 753 C CA . ILE A 1 98 ? 21.170 10.391 -14.637 1.00 84.62 98 ILE A CA 1
ATOM 754 C C . ILE A 1 98 ? 22.058 9.482 -15.492 1.00 84.62 98 ILE A C 1
ATOM 756 O O . ILE A 1 98 ? 21.574 8.533 -16.110 1.00 84.62 98 ILE A O 1
ATOM 760 N N . LEU A 1 99 ? 23.368 9.743 -15.481 1.00 85.69 99 LEU A N 1
ATOM 761 C CA . LEU A 1 99 ? 24.342 9.069 -16.347 1.00 85.69 99 LEU A CA 1
ATOM 762 C C . LEU A 1 99 ? 24.278 7.543 -16.257 1.00 85.69 99 LEU A C 1
ATOM 764 O O . LEU A 1 99 ? 24.386 6.858 -17.262 1.00 85.69 99 LEU A O 1
ATOM 768 N N . LYS A 1 100 ? 24.044 7.011 -15.054 1.00 87.38 100 LYS A N 1
ATOM 769 C CA . LYS A 1 100 ? 23.876 5.574 -14.802 1.00 87.38 100 LYS A CA 1
ATOM 770 C C . LYS A 1 100 ? 22.775 4.937 -15.665 1.00 87.38 100 LYS A C 1
ATOM 772 O O . LYS A 1 100 ? 22.858 3.761 -15.991 1.00 87.38 100 LYS A O 1
ATOM 777 N N . ARG A 1 101 ? 21.728 5.695 -16.005 1.00 84.88 101 ARG A N 1
ATOM 778 C CA . ARG A 1 101 ? 20.573 5.221 -16.782 1.00 84.88 101 ARG A CA 1
ATOM 779 C C . ARG A 1 101 ? 20.816 5.355 -18.283 1.00 84.88 101 ARG A C 1
ATOM 781 O O . ARG A 1 101 ? 20.502 4.430 -19.026 1.00 84.88 101 ARG A O 1
ATOM 788 N N . SER A 1 102 ? 21.407 6.468 -18.726 1.00 88.75 102 SER A N 1
ATOM 789 C CA . SER A 1 102 ? 21.767 6.639 -20.138 1.00 88.75 102 SER A CA 1
ATOM 790 C C . SER A 1 102 ? 22.889 5.686 -20.561 1.00 88.75 102 SER A C 1
ATOM 792 O O . SER A 1 102 ? 22.799 5.096 -21.633 1.00 88.75 102 SER A O 1
ATOM 794 N N . LEU A 1 103 ? 23.891 5.457 -19.702 1.00 90.88 103 LEU A N 1
ATOM 795 C CA . LEU A 1 103 ? 24.935 4.450 -19.927 1.00 90.88 103 LEU A CA 1
ATOM 796 C C . LEU A 1 103 ? 24.353 3.043 -20.036 1.00 90.88 103 LEU A C 1
ATOM 798 O O . LEU A 1 103 ? 24.757 2.300 -20.923 1.00 90.88 103 LEU A O 1
ATOM 802 N N . PHE A 1 104 ? 23.374 2.693 -19.200 1.00 90.44 104 PHE A N 1
ATOM 803 C CA . PHE A 1 104 ? 22.751 1.375 -19.254 1.00 90.44 104 PHE A CA 1
ATOM 804 C C . PHE A 1 104 ? 22.007 1.153 -20.576 1.00 90.44 104 PHE A C 1
ATOM 806 O O . PHE A 1 104 ? 22.183 0.114 -21.209 1.00 90.44 104 PHE A O 1
ATOM 813 N N . LEU A 1 105 ? 21.238 2.148 -21.040 1.00 90.88 105 LEU A N 1
ATOM 814 C CA . LEU A 1 105 ? 20.582 2.072 -22.349 1.00 90.88 105 LEU A CA 1
ATOM 815 C C . LEU A 1 105 ? 21.611 1.921 -23.479 1.00 90.88 105 LEU A C 1
ATOM 817 O O . LEU A 1 105 ? 21.418 1.104 -24.376 1.00 90.88 105 LEU A O 1
ATOM 821 N N . MET A 1 106 ? 22.712 2.676 -23.430 1.00 94.25 106 MET A N 1
ATOM 822 C CA . MET A 1 106 ? 23.762 2.588 -24.448 1.00 94.25 106 MET A CA 1
ATOM 823 C C . MET A 1 106 ? 24.541 1.275 -24.383 1.00 94.25 106 MET A C 1
ATOM 825 O O . MET A 1 106 ? 24.915 0.757 -25.423 1.00 94.25 106 MET A O 1
ATOM 829 N N . MET A 1 107 ? 24.722 0.685 -23.201 1.00 92.88 107 MET A N 1
ATOM 830 C CA . MET A 1 107 ? 25.306 -0.648 -23.040 1.00 92.88 107 MET A CA 1
ATOM 831 C C . MET A 1 107 ? 24.447 -1.726 -23.717 1.00 92.88 107 MET A C 1
ATOM 833 O O . MET A 1 107 ? 24.983 -2.578 -24.423 1.00 92.88 107 MET A O 1
ATOM 837 N N . LEU A 1 108 ? 23.120 -1.661 -23.564 1.00 91.75 108 LEU A N 1
ATOM 838 C CA . LEU A 1 108 ? 22.198 -2.560 -24.267 1.00 91.75 108 LEU A CA 1
ATOM 839 C C . LEU A 1 108 ? 22.196 -2.310 -25.780 1.00 91.75 108 LEU A C 1
ATOM 841 O O . LEU A 1 108 ? 22.232 -3.259 -26.561 1.00 91.75 108 LEU A O 1
ATOM 845 N N . ALA A 1 109 ? 22.209 -1.042 -26.203 1.00 93.75 109 ALA A N 1
ATOM 846 C CA . ALA A 1 109 ? 22.303 -0.688 -27.617 1.00 93.75 109 ALA A CA 1
ATOM 847 C C . ALA A 1 109 ? 23.605 -1.221 -28.242 1.00 93.75 109 ALA A C 1
ATOM 849 O O . ALA A 1 109 ? 23.571 -1.812 -29.319 1.00 93.75 109 ALA A O 1
ATOM 850 N N . SER A 1 110 ? 24.736 -1.095 -27.539 1.00 94.25 110 SER A N 1
ATOM 851 C CA . SER A 1 110 ? 26.040 -1.618 -27.955 1.00 94.25 110 SER A CA 1
ATOM 852 C C . SER A 1 110 ? 26.036 -3.122 -28.201 1.00 94.25 110 SER A C 1
ATOM 854 O O . SER A 1 110 ? 26.701 -3.569 -29.131 1.00 94.25 110 SER A O 1
ATOM 856 N N . LEU A 1 111 ? 25.268 -3.903 -27.433 1.00 93.50 111 LEU A N 1
ATOM 857 C CA . LEU A 1 111 ? 25.095 -5.335 -27.691 1.00 93.50 111 LEU A CA 1
ATOM 858 C C . LEU A 1 111 ? 24.410 -5.575 -29.047 1.00 93.50 111 LEU A C 1
ATOM 860 O O . LEU A 1 111 ? 24.866 -6.401 -29.836 1.00 93.50 111 LEU A O 1
ATOM 864 N N . GLY A 1 112 ? 23.352 -4.817 -29.349 1.00 93.50 112 GLY A N 1
ATOM 865 C CA . GLY A 1 112 ? 22.661 -4.886 -30.639 1.00 93.50 112 GLY A CA 1
ATOM 866 C C . GLY A 1 112 ? 23.544 -4.452 -31.815 1.00 93.50 112 GLY A C 1
ATOM 867 O O . GLY A 1 112 ? 23.558 -5.111 -32.858 1.00 93.50 112 GLY A O 1
ATOM 868 N N . TYR A 1 113 ? 24.338 -3.391 -31.638 1.00 93.31 113 TYR A N 1
ATOM 869 C CA . TYR A 1 113 ? 25.314 -2.956 -32.642 1.00 93.31 113 TYR A CA 1
ATOM 870 C C . TYR A 1 113 ? 26.412 -3.985 -32.864 1.00 93.31 113 TYR A C 1
ATOM 872 O O . TYR A 1 113 ? 26.707 -4.300 -34.008 1.00 93.31 113 TYR A O 1
ATOM 880 N N . MET A 1 114 ? 26.964 -4.559 -31.797 1.00 93.25 114 MET A N 1
ATOM 881 C CA . MET A 1 114 ? 27.972 -5.615 -31.873 1.00 93.25 114 MET A CA 1
ATOM 882 C C . MET A 1 114 ? 27.474 -6.818 -32.686 1.00 93.25 114 MET A C 1
ATOM 884 O O . MET A 1 114 ? 28.183 -7.288 -33.573 1.00 93.25 114 MET A O 1
ATOM 888 N N . LEU A 1 115 ? 26.243 -7.284 -32.436 1.00 92.50 115 LEU A N 1
ATOM 889 C CA . LEU A 1 115 ? 25.630 -8.367 -33.215 1.00 92.50 115 LEU A CA 1
ATOM 890 C C . LEU A 1 115 ? 25.452 -7.975 -34.685 1.00 92.50 115 LEU A C 1
ATOM 892 O O . LEU A 1 115 ? 25.776 -8.751 -35.583 1.00 92.50 115 LEU A O 1
ATOM 896 N N . THR A 1 116 ? 24.986 -6.751 -34.935 1.00 92.31 116 THR A N 1
ATOM 897 C CA . THR A 1 116 ? 24.814 -6.233 -36.297 1.00 92.31 116 THR A CA 1
ATOM 898 C C . THR A 1 116 ? 26.150 -6.149 -37.038 1.00 92.31 116 THR A C 1
ATOM 900 O O . THR A 1 116 ? 26.236 -6.551 -38.197 1.00 92.31 116 THR A O 1
ATOM 903 N N . TYR A 1 117 ? 27.207 -5.678 -36.373 1.00 90.62 117 TYR A N 1
ATOM 904 C CA . TYR A 1 117 ? 28.554 -5.613 -36.930 1.00 90.62 117 TYR A CA 1
ATOM 905 C C . TYR A 1 117 ? 29.119 -7.001 -37.213 1.00 90.62 117 TYR A C 1
ATOM 907 O O . TYR A 1 117 ? 29.637 -7.219 -38.302 1.00 90.62 117 TYR A O 1
ATOM 915 N N . ALA A 1 118 ? 28.976 -7.957 -36.292 1.00 89.81 118 ALA A N 1
ATOM 916 C CA . ALA A 1 118 ? 29.440 -9.328 -36.503 1.00 89.81 118 ALA A CA 1
ATOM 917 C C . ALA A 1 118 ? 28.788 -9.962 -37.747 1.00 89.81 118 ALA A C 1
ATOM 919 O O . ALA A 1 118 ? 29.475 -10.564 -38.575 1.00 89.81 118 ALA A O 1
ATOM 920 N N . LEU A 1 119 ? 27.475 -9.768 -37.921 1.00 89.94 119 LEU A N 1
ATOM 921 C CA . LEU A 1 119 ? 26.748 -10.226 -39.108 1.00 89.94 119 LEU A CA 1
ATOM 922 C C . LEU A 1 119 ? 27.207 -9.507 -40.380 1.00 89.94 119 LEU A C 1
ATOM 924 O O . LEU A 1 119 ? 27.409 -10.153 -41.408 1.00 89.94 119 LEU A O 1
ATOM 928 N N . TYR A 1 120 ? 27.403 -8.187 -40.314 1.00 89.38 120 TYR A N 1
ATOM 929 C CA . TYR A 1 120 ? 27.910 -7.399 -41.436 1.00 89.38 120 TYR A CA 1
ATOM 930 C C . TYR A 1 120 ? 29.297 -7.872 -41.882 1.00 89.38 120 TYR A C 1
ATOM 932 O O . TYR A 1 120 ? 29.479 -8.118 -43.068 1.00 89.38 120 TYR A O 1
ATOM 940 N N . PHE A 1 121 ? 30.245 -8.068 -40.964 1.00 87.06 121 PHE A N 1
ATOM 941 C CA . PHE A 1 121 ? 31.601 -8.507 -41.310 1.00 87.06 121 PHE A CA 1
ATOM 942 C C . PHE A 1 121 ? 31.660 -9.954 -41.809 1.00 87.06 121 PHE A C 1
ATOM 944 O O . PHE A 1 121 ? 32.529 -10.286 -42.606 1.00 87.06 121 PHE A O 1
ATOM 951 N N . THR A 1 122 ? 30.718 -10.806 -41.399 1.00 87.50 122 THR A N 1
ATOM 952 C CA . THR A 1 122 ? 30.648 -12.196 -41.878 1.00 87.50 122 THR A CA 1
ATOM 953 C C . THR A 1 122 ? 30.032 -12.298 -43.279 1.00 87.50 122 THR A C 1
ATOM 955 O O . THR A 1 122 ? 30.489 -13.083 -44.102 1.00 87.50 122 THR A O 1
ATOM 958 N N . ILE A 1 123 ? 28.967 -11.533 -43.551 1.00 87.62 123 ILE A N 1
ATOM 959 C CA . ILE A 1 123 ? 28.139 -11.681 -44.765 1.00 87.62 123 ILE A CA 1
ATOM 960 C C . ILE A 1 123 ? 28.460 -10.607 -45.822 1.00 87.62 123 ILE A C 1
ATOM 962 O O . ILE A 1 123 ? 28.202 -10.802 -47.006 1.00 87.62 123 ILE A O 1
ATOM 966 N N . GLY A 1 124 ? 28.992 -9.453 -45.414 1.00 82.44 124 GLY A N 1
ATOM 967 C CA . GLY A 1 124 ? 29.322 -8.321 -46.288 1.00 82.44 124 GLY A CA 1
ATOM 968 C C . GLY A 1 124 ? 28.115 -7.512 -46.786 1.00 82.44 124 GLY A C 1
ATOM 969 O O . GLY A 1 124 ? 28.245 -6.719 -47.717 1.00 82.44 124 GLY A O 1
ATOM 970 N N . SER A 1 125 ? 26.919 -7.701 -46.213 1.00 85.25 125 SER A N 1
ATOM 971 C CA . SER A 1 125 ? 25.685 -7.070 -46.709 1.00 85.25 125 SER A CA 1
ATOM 972 C C . SER A 1 125 ? 25.357 -5.752 -46.004 1.00 85.25 125 SER A C 1
ATOM 974 O O . SER A 1 125 ? 24.987 -5.731 -44.828 1.00 85.25 125 SER A O 1
ATOM 976 N N . ILE A 1 126 ? 25.376 -4.647 -46.757 1.00 82.94 126 ILE A N 1
ATOM 977 C CA . ILE A 1 126 ? 24.953 -3.315 -46.282 1.00 82.94 126 ILE A CA 1
ATOM 978 C C . ILE A 1 126 ? 23.481 -3.319 -45.836 1.00 82.94 126 ILE A C 1
ATOM 980 O O . ILE A 1 126 ? 23.118 -2.620 -44.892 1.00 82.94 126 ILE A O 1
ATOM 984 N N . ASN A 1 127 ? 22.628 -4.136 -46.458 1.00 85.06 127 ASN A N 1
ATOM 985 C CA . ASN A 1 127 ? 21.215 -4.220 -46.081 1.00 85.06 127 ASN A CA 1
ATOM 986 C C . ASN A 1 127 ? 21.040 -4.754 -44.651 1.00 85.06 127 ASN A C 1
ATOM 988 O O . ASN A 1 127 ? 20.203 -4.244 -43.911 1.00 85.06 127 ASN A O 1
ATOM 992 N N . LEU A 1 128 ? 21.859 -5.728 -44.235 1.00 85.44 128 LEU A N 1
ATOM 993 C CA . LEU A 1 128 ? 21.841 -6.242 -42.860 1.00 85.44 128 LEU A CA 1
ATOM 994 C C . LEU A 1 128 ? 22.287 -5.180 -41.855 1.00 85.44 128 LEU A C 1
ATOM 996 O O . LEU A 1 128 ? 21.673 -5.049 -40.798 1.00 85.44 128 LEU A O 1
ATOM 1000 N N . LEU A 1 129 ? 23.301 -4.387 -42.211 1.00 87.06 129 LEU A N 1
ATOM 1001 C CA . LEU A 1 129 ? 23.752 -3.260 -41.398 1.00 87.06 129 LEU A CA 1
ATOM 1002 C C . LEU A 1 129 ? 22.619 -2.240 -41.205 1.00 87.06 129 LEU A C 1
ATOM 1004 O O . LEU A 1 129 ? 22.336 -1.839 -40.078 1.00 87.06 129 LEU A O 1
ATOM 1008 N N . VAL A 1 130 ? 21.928 -1.870 -42.290 1.00 85.81 130 VAL A N 1
ATOM 1009 C CA . VAL A 1 130 ? 20.813 -0.910 -42.253 1.00 85.81 130 VAL A CA 1
ATOM 1010 C C . VAL A 1 130 ? 19.645 -1.428 -41.414 1.00 85.81 130 VAL A C 1
ATOM 1012 O O . VAL A 1 130 ? 19.108 -0.684 -40.589 1.00 85.81 130 VAL A O 1
ATOM 1015 N N . ILE A 1 131 ? 19.269 -2.698 -41.581 1.00 87.31 131 ILE A N 1
ATOM 1016 C CA . ILE A 1 131 ? 18.192 -3.321 -40.802 1.00 87.31 131 ILE A CA 1
ATOM 1017 C C . ILE A 1 131 ? 18.569 -3.376 -39.318 1.00 87.31 131 ILE A C 1
ATOM 1019 O O . ILE A 1 131 ? 17.795 -2.915 -38.482 1.00 87.31 131 ILE A O 1
ATOM 1023 N N . GLY A 1 132 ? 19.763 -3.874 -38.980 1.00 90.19 132 GLY A N 1
ATOM 1024 C CA . GLY A 1 132 ? 20.199 -3.993 -37.588 1.00 90.19 132 GLY A CA 1
ATOM 1025 C C . GLY A 1 132 ? 20.300 -2.639 -36.883 1.00 90.19 132 GLY A C 1
ATOM 1026 O O . GLY A 1 132 ? 19.783 -2.481 -35.778 1.00 90.19 132 GLY A O 1
ATOM 1027 N N . PHE A 1 133 ? 20.840 -1.616 -37.555 1.00 90.38 133 PHE A N 1
ATOM 1028 C CA . PHE A 1 133 ? 20.865 -0.246 -37.029 1.00 90.38 133 PHE A CA 1
ATOM 1029 C C . PHE A 1 133 ? 19.460 0.298 -36.775 1.00 90.38 133 PHE A C 1
ATOM 1031 O O . PHE A 1 133 ? 19.229 0.914 -35.736 1.00 90.38 133 PHE A O 1
ATOM 1038 N N . SER A 1 134 ? 18.524 0.051 -37.694 1.00 88.44 134 SER A N 1
ATOM 1039 C CA . SER A 1 134 ? 17.139 0.516 -37.570 1.00 88.44 134 SER A CA 1
ATOM 1040 C C . SER A 1 134 ? 16.411 -0.163 -36.407 1.00 88.44 134 SER A C 1
ATOM 1042 O O . SER A 1 134 ? 15.648 0.488 -35.696 1.00 88.44 134 SER A O 1
ATOM 1044 N N . VAL A 1 135 ? 16.679 -1.450 -36.158 1.00 89.75 135 VAL A N 1
ATOM 1045 C CA . VAL A 1 135 ? 16.132 -2.181 -35.003 1.00 89.75 135 VAL A CA 1
ATOM 1046 C C . VAL A 1 135 ? 16.694 -1.637 -33.689 1.00 89.75 135 VAL A C 1
ATOM 1048 O O . VAL A 1 135 ? 15.933 -1.398 -32.752 1.00 89.75 135 VAL A O 1
ATOM 1051 N N . VAL A 1 136 ? 18.004 -1.385 -33.601 1.00 92.62 136 VAL A N 1
ATOM 1052 C CA . VAL A 1 136 ? 18.590 -0.808 -32.379 1.00 92.62 136 VAL A CA 1
ATOM 1053 C C . VAL A 1 136 ? 18.079 0.616 -32.144 1.00 92.62 136 VAL A C 1
ATOM 1055 O O . VAL A 1 136 ? 17.701 0.953 -31.021 1.00 92.62 136 VAL A O 1
ATOM 1058 N N . ALA A 1 137 ? 17.975 1.424 -33.200 1.00 89.81 137 ALA A N 1
ATOM 1059 C CA . ALA A 1 137 ? 17.380 2.754 -33.144 1.00 89.81 137 ALA A CA 1
ATOM 1060 C C . ALA A 1 137 ? 15.930 2.718 -32.650 1.00 89.81 137 ALA A C 1
ATOM 1062 O O . ALA A 1 137 ? 15.549 3.521 -31.803 1.00 89.81 137 ALA A O 1
ATOM 1063 N N . LEU A 1 138 ? 15.134 1.754 -33.117 1.00 88.94 138 LEU A N 1
ATOM 1064 C CA . LEU A 1 138 ? 13.769 1.543 -32.649 1.00 88.94 138 LEU A CA 1
ATOM 1065 C C . LEU A 1 138 ? 13.723 1.252 -31.141 1.00 88.94 138 LEU A C 1
ATOM 1067 O O . LEU A 1 138 ? 12.924 1.856 -30.426 1.00 88.94 138 LEU A O 1
ATOM 1071 N N . ILE A 1 139 ? 14.592 0.371 -30.638 1.00 89.06 139 ILE A N 1
ATOM 1072 C CA . ILE A 1 139 ? 14.672 0.057 -29.201 1.00 89.06 139 ILE A CA 1
ATOM 1073 C C . ILE A 1 139 ? 15.044 1.314 -28.402 1.00 89.06 139 ILE A C 1
ATOM 1075 O O . ILE A 1 139 ? 14.375 1.650 -27.423 1.00 89.06 139 ILE A O 1
ATOM 1079 N N . VAL A 1 140 ? 16.065 2.055 -28.845 1.00 89.94 140 VAL A N 1
ATOM 1080 C CA . VAL A 1 140 ? 16.500 3.311 -28.212 1.00 89.94 140 VAL A CA 1
ATOM 1081 C C . VAL A 1 140 ? 15.386 4.360 -28.234 1.00 89.94 140 VAL A C 1
ATOM 1083 O O . VAL A 1 140 ? 15.170 5.026 -27.218 1.00 89.94 140 VAL A O 1
ATOM 1086 N N . PHE A 1 141 ? 14.641 4.480 -29.335 1.00 88.75 141 PHE A N 1
ATOM 1087 C CA . PHE A 1 141 ? 13.487 5.369 -29.456 1.00 88.75 141 PHE A CA 1
ATOM 1088 C C . PHE A 1 141 ? 12.400 5.007 -28.446 1.00 88.75 141 PHE A C 1
ATOM 1090 O O . PHE A 1 141 ? 11.958 5.874 -27.692 1.00 88.75 141 PHE A O 1
ATOM 1097 N N . LEU A 1 142 ? 12.007 3.731 -28.376 1.00 86.25 142 LEU A N 1
ATOM 1098 C CA . LEU A 1 142 ? 10.974 3.253 -27.456 1.00 86.25 142 LEU A CA 1
ATOM 1099 C C . LEU A 1 142 ? 11.374 3.480 -25.995 1.00 86.25 142 LEU A C 1
ATOM 1101 O O . LEU A 1 142 ? 10.584 4.021 -25.221 1.00 86.25 142 LEU A O 1
ATOM 1105 N N . CYS A 1 143 ? 12.612 3.154 -25.617 1.00 85.88 143 CYS A N 1
ATOM 1106 C CA . CYS A 1 143 ? 13.116 3.429 -24.273 1.00 85.88 143 CYS A CA 1
ATOM 1107 C C . CYS A 1 143 ? 13.150 4.938 -23.979 1.00 85.88 143 CYS A C 1
ATOM 1109 O O . CYS A 1 143 ? 12.713 5.376 -22.914 1.00 85.88 143 CYS A O 1
ATOM 1111 N N . SER A 1 144 ? 13.613 5.754 -24.928 1.00 85.31 144 SER A N 1
ATOM 1112 C CA . SER A 1 144 ? 13.656 7.217 -24.793 1.00 85.31 144 SER A CA 1
ATOM 1113 C C . SER A 1 144 ? 12.262 7.823 -24.633 1.00 85.31 144 SER A C 1
ATOM 1115 O O . SER A 1 144 ? 12.051 8.698 -23.794 1.00 85.31 144 SER A O 1
ATOM 1117 N N . TYR A 1 145 ? 11.293 7.339 -25.404 1.00 84.31 145 TYR A N 1
ATOM 1118 C CA . TYR A 1 145 ? 9.928 7.839 -25.391 1.00 84.31 145 TYR A CA 1
ATOM 1119 C C . TYR A 1 145 ? 9.157 7.390 -24.143 1.00 84.31 145 TYR A C 1
ATOM 1121 O O . TYR A 1 145 ? 8.524 8.224 -23.501 1.00 84.31 145 TYR A O 1
ATOM 1129 N N . TYR A 1 146 ? 9.237 6.110 -23.762 1.00 79.94 146 TYR A N 1
ATOM 1130 C CA . TYR A 1 146 ? 8.421 5.543 -22.679 1.00 79.94 146 TYR A CA 1
ATOM 1131 C C . TYR A 1 146 ? 9.071 5.610 -21.299 1.00 79.94 146 TYR A C 1
ATOM 1133 O O . TYR A 1 146 ? 8.410 6.026 -20.347 1.00 79.94 146 TYR A O 1
ATOM 1141 N N . ILE A 1 147 ? 10.351 5.240 -21.190 1.00 79.88 147 ILE A N 1
ATOM 1142 C CA . ILE A 1 147 ? 11.073 5.150 -19.908 1.00 79.88 147 ILE A CA 1
ATOM 1143 C C . ILE A 1 147 ? 11.619 6.523 -19.508 1.00 79.88 147 ILE A C 1
ATOM 1145 O O . ILE A 1 147 ? 11.488 6.944 -18.359 1.00 79.88 147 ILE A O 1
ATOM 1149 N N . PHE A 1 148 ? 12.216 7.244 -20.462 1.00 79.44 148 PHE A N 1
ATOM 1150 C CA . PHE A 1 148 ? 12.772 8.582 -20.223 1.00 79.44 148 PHE A CA 1
ATOM 1151 C C . PHE A 1 148 ? 11.779 9.721 -20.497 1.00 79.44 148 PHE A C 1
ATOM 1153 O O . PHE A 1 148 ? 12.081 10.876 -20.203 1.00 79.44 148 PHE A O 1
ATOM 1160 N N . ARG A 1 149 ? 10.586 9.409 -21.026 1.00 77.56 149 ARG A N 1
ATOM 1161 C CA . ARG A 1 149 ? 9.481 10.361 -21.265 1.00 77.56 149 ARG A CA 1
ATOM 1162 C C . ARG A 1 149 ? 9.854 11.526 -22.181 1.00 77.56 149 ARG A C 1
ATOM 1164 O O . ARG A 1 149 ? 9.297 12.620 -22.101 1.00 77.56 149 ARG A O 1
ATOM 1171 N N . LEU A 1 150 ? 10.777 11.282 -23.108 1.00 78.12 150 LEU A N 1
ATOM 1172 C CA . LEU A 1 150 ? 11.386 12.304 -23.951 1.00 78.12 150 LEU A CA 1
ATOM 1173 C C . LEU A 1 150 ? 10.549 12.701 -25.179 1.00 78.12 150 LEU A C 1
ATOM 1175 O O . LEU A 1 150 ? 11.145 13.188 -26.125 1.00 78.12 150 LEU A O 1
ATOM 1179 N N . ARG A 1 151 ? 9.214 12.550 -25.198 1.00 79.38 151 ARG A N 1
ATOM 1180 C CA . ARG A 1 151 ? 8.283 12.957 -26.292 1.00 79.38 151 ARG A CA 1
ATOM 1181 C C . ARG A 1 151 ? 8.955 13.120 -27.680 1.00 79.38 151 ARG A C 1
ATOM 1183 O O . ARG A 1 151 ? 9.471 12.153 -28.226 1.00 79.38 151 ARG A O 1
ATOM 1190 N N . TYR A 1 152 ? 9.010 14.340 -28.229 1.00 77.12 152 TYR A N 1
ATOM 1191 C CA . TYR A 1 152 ? 9.641 14.638 -29.527 1.00 77.12 152 TYR A CA 1
ATOM 1192 C C . TYR A 1 152 ? 11.171 14.538 -29.509 1.00 77.12 152 TYR A C 1
ATOM 1194 O O . TYR A 1 152 ? 11.801 14.230 -30.516 1.00 77.12 152 TYR A O 1
ATOM 1202 N N . SER A 1 153 ? 11.781 14.762 -28.349 1.00 83.12 153 SER A N 1
ATOM 1203 C CA . SER A 1 153 ? 13.233 14.693 -28.170 1.00 83.12 153 SER A CA 1
ATOM 1204 C C . SER A 1 153 ? 13.764 13.274 -28.357 1.00 83.12 153 SER A C 1
ATOM 1206 O O . SER A 1 153 ? 14.908 13.120 -28.765 1.00 83.12 153 SER A O 1
ATOM 1208 N N . ALA A 1 154 ? 12.946 12.244 -28.108 1.00 85.94 154 ALA A N 1
ATOM 1209 C CA . ALA A 1 154 ? 13.298 10.844 -28.336 1.00 85.94 154 ALA A CA 1
ATOM 1210 C C . ALA A 1 154 ? 13.772 10.600 -29.779 1.00 85.94 154 ALA A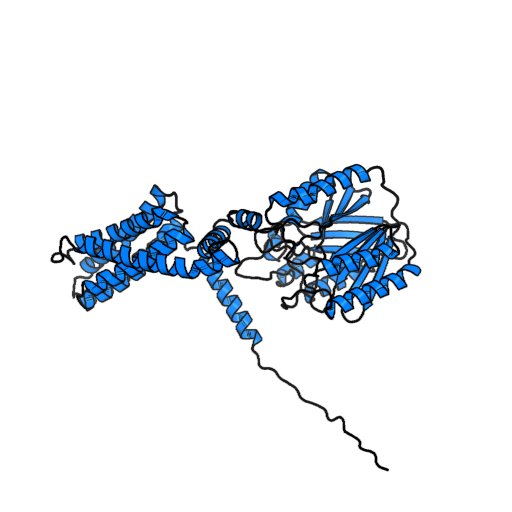 C 1
ATOM 1212 O O . ALA A 1 154 ? 14.706 9.829 -29.990 1.00 85.94 154 ALA A O 1
ATOM 1213 N N . VAL A 1 155 ? 13.195 11.312 -30.757 1.00 84.06 155 VAL A N 1
ATOM 1214 C CA . VAL A 1 155 ? 13.633 11.268 -32.161 1.00 84.06 155 VAL A CA 1
ATOM 1215 C C . VAL A 1 155 ? 15.061 11.794 -32.293 1.00 84.06 155 VAL A C 1
ATOM 1217 O O . VAL A 1 155 ? 15.922 11.102 -32.825 1.00 84.06 155 VAL A O 1
ATOM 1220 N N . ILE A 1 156 ? 15.336 12.981 -31.746 1.00 84.56 156 ILE A N 1
ATOM 1221 C CA . ILE A 1 156 ? 16.665 13.610 -31.786 1.00 84.56 156 ILE A CA 1
ATOM 1222 C C . ILE A 1 156 ? 17.710 12.681 -31.161 1.00 84.56 156 ILE A C 1
ATOM 1224 O O . ILE A 1 156 ? 18.774 12.467 -31.728 1.00 84.56 156 ILE A O 1
ATOM 1228 N N . PHE A 1 157 ? 17.393 12.080 -30.018 1.00 84.31 157 PHE A N 1
ATOM 1229 C CA . PHE A 1 157 ? 18.302 11.170 -29.328 1.00 84.31 157 PHE A CA 1
ATOM 1230 C C . PHE A 1 157 ? 18.603 9.898 -30.105 1.00 84.31 157 PHE A C 1
ATOM 1232 O O . PHE A 1 157 ? 19.756 9.476 -30.168 1.00 84.31 157 PHE A O 1
ATOM 1239 N N . THR A 1 158 ? 17.576 9.324 -30.721 1.00 88.44 158 THR A N 1
ATOM 1240 C CA . THR A 1 158 ? 17.723 8.153 -31.583 1.00 88.44 158 THR A CA 1
ATOM 1241 C C . THR A 1 158 ? 18.625 8.479 -32.773 1.00 88.44 158 THR A C 1
ATOM 1243 O O . THR A 1 158 ? 19.548 7.729 -33.075 1.00 88.44 158 THR A O 1
ATOM 1246 N N . LEU A 1 159 ? 18.430 9.645 -33.398 1.00 86.00 159 LEU A N 1
ATOM 1247 C CA . LEU A 1 159 ? 19.256 10.104 -34.517 1.00 86.00 159 LEU A CA 1
ATOM 1248 C C . LEU A 1 159 ? 20.704 10.395 -34.109 1.00 86.00 159 LEU A C 1
ATOM 1250 O O . LEU A 1 159 ? 21.621 10.085 -34.862 1.00 86.00 159 LEU A O 1
ATOM 1254 N N . ILE A 1 160 ? 20.932 10.968 -32.928 1.00 87.75 160 ILE A N 1
ATOM 1255 C CA . ILE A 1 160 ? 22.281 11.297 -32.443 1.00 87.75 160 ILE A CA 1
ATOM 1256 C C . ILE A 1 160 ? 23.06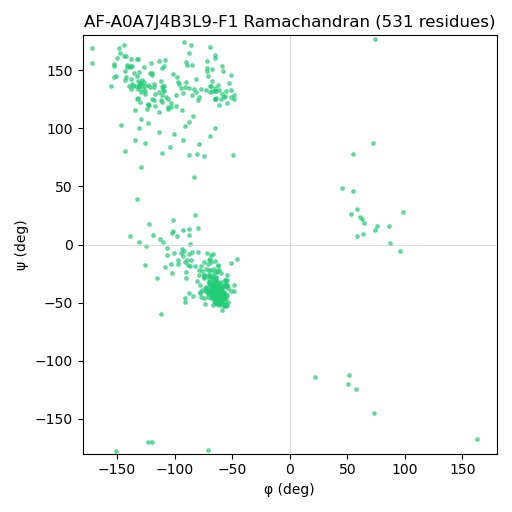7 10.044 -32.088 1.00 87.75 160 ILE A C 1
ATOM 1258 O O . ILE A 1 160 ? 24.242 9.927 -32.430 1.00 87.75 160 ILE A O 1
ATOM 1262 N N . GLN A 1 161 ? 22.415 9.093 -31.428 1.00 90.38 161 GLN A N 1
ATOM 1263 C CA . GLN A 1 161 ? 23.016 7.804 -31.147 1.00 90.38 161 GLN A CA 1
ATOM 1264 C C . GLN A 1 161 ? 23.371 7.093 -32.468 1.00 90.38 161 GLN A C 1
ATOM 1266 O O . GLN A 1 161 ? 24.523 6.700 -32.652 1.00 90.38 161 GLN A O 1
ATOM 1271 N N . LEU A 1 162 ? 22.441 7.026 -33.430 1.00 89.62 162 LEU A N 1
ATOM 1272 C CA . LEU A 1 162 ? 22.714 6.510 -34.777 1.00 89.62 162 LEU A CA 1
ATOM 1273 C C . LEU A 1 162 ? 23.891 7.221 -35.451 1.00 89.62 162 LEU A C 1
ATOM 1275 O O . LEU A 1 162 ? 24.745 6.564 -36.048 1.00 89.62 162 LEU A O 1
ATOM 1279 N N . PHE A 1 163 ? 23.951 8.549 -35.344 1.00 88.00 163 PHE A N 1
ATOM 1280 C CA . PHE A 1 163 ? 25.028 9.362 -35.894 1.00 88.00 163 PHE A CA 1
ATOM 1281 C C . PHE A 1 163 ? 26.383 8.972 -35.303 1.00 88.00 163 PHE A C 1
ATOM 1283 O O . PHE A 1 163 ? 27.301 8.699 -36.070 1.00 88.00 163 PHE A O 1
ATOM 1290 N N . PHE A 1 164 ? 26.516 8.872 -33.976 1.00 91.19 164 PHE A N 1
ATOM 1291 C CA . PHE A 1 164 ? 27.793 8.510 -33.356 1.00 91.19 164 PHE A CA 1
ATOM 1292 C C . PHE A 1 164 ? 28.267 7.111 -33.760 1.00 91.19 164 PHE A C 1
ATOM 1294 O O . PHE A 1 164 ? 29.435 6.951 -34.112 1.00 91.19 164 PHE A O 1
ATOM 1301 N N . PHE A 1 165 ? 27.383 6.109 -33.760 1.00 90.75 165 PHE A N 1
ATOM 1302 C CA . PHE A 1 165 ? 27.754 4.745 -34.159 1.00 90.75 165 PHE A CA 1
ATOM 1303 C C . PHE A 1 165 ? 28.124 4.663 -35.648 1.00 90.75 165 PHE A C 1
ATOM 1305 O O . PHE A 1 165 ? 29.132 4.052 -36.000 1.00 90.75 165 PHE A O 1
ATOM 1312 N N . SER A 1 166 ? 27.375 5.350 -36.515 1.00 85.44 166 SER A N 1
ATOM 1313 C CA . SER A 1 166 ? 27.670 5.405 -37.954 1.00 85.44 166 SER A CA 1
ATOM 1314 C C . SER A 1 166 ? 28.976 6.150 -38.247 1.00 85.44 166 SER A C 1
ATOM 1316 O O . SER A 1 166 ? 29.768 5.708 -39.077 1.00 85.44 166 SER A O 1
ATOM 1318 N N . LEU A 1 167 ? 29.227 7.262 -37.547 1.00 87.06 167 LEU A N 1
ATOM 1319 C CA . LEU A 1 167 ? 30.437 8.072 -37.693 1.00 87.06 167 LEU A CA 1
ATOM 1320 C C . LEU A 1 167 ? 31.689 7.274 -37.322 1.00 87.06 167 LEU A C 1
ATOM 1322 O O . LEU A 1 167 ? 32.685 7.328 -38.040 1.00 87.06 167 LEU A O 1
ATOM 1326 N N . MET A 1 168 ? 31.638 6.522 -36.220 1.00 89.06 168 MET A N 1
ATOM 1327 C CA . MET A 1 168 ? 32.770 5.704 -35.789 1.00 89.06 168 MET A CA 1
ATOM 1328 C C . MET A 1 168 ? 33.038 4.552 -36.758 1.00 89.06 168 MET A C 1
ATOM 1330 O O . MET A 1 168 ? 34.189 4.309 -37.108 1.00 89.06 168 MET A O 1
ATOM 1334 N N . LEU A 1 169 ? 31.993 3.892 -37.262 1.00 86.25 169 LEU A N 1
ATOM 1335 C CA . LEU A 1 169 ? 32.134 2.849 -38.279 1.00 86.25 169 LEU A CA 1
ATOM 1336 C C . LEU A 1 169 ? 32.752 3.380 -39.584 1.00 86.25 169 LEU A C 1
ATOM 1338 O O . LEU A 1 169 ? 33.612 2.726 -40.172 1.00 86.25 169 LEU A O 1
ATOM 1342 N N . TYR A 1 170 ? 32.352 4.583 -40.008 1.00 82.06 170 TYR A N 1
ATOM 1343 C CA . TYR A 1 170 ? 32.941 5.270 -41.158 1.00 82.06 170 TYR A CA 1
ATOM 1344 C C . TYR A 1 170 ? 34.419 5.622 -40.922 1.00 82.06 170 TYR A C 1
ATOM 1346 O O . TYR A 1 170 ? 35.257 5.373 -41.787 1.00 82.06 170 TYR A O 1
ATOM 1354 N N . TYR A 1 171 ? 34.755 6.150 -39.739 1.00 81.31 171 TYR A N 1
ATOM 1355 C CA . TYR A 1 171 ? 36.122 6.551 -39.389 1.00 81.31 171 TYR A CA 1
ATOM 1356 C C . TYR A 1 171 ? 37.120 5.388 -39.450 1.00 81.31 171 TYR A C 1
ATOM 1358 O O . TYR A 1 171 ? 38.234 5.567 -39.938 1.00 81.31 171 TYR A O 1
ATOM 1366 N N . VAL A 1 172 ? 36.720 4.183 -39.027 1.00 78.94 172 VAL A N 1
ATOM 1367 C CA . VAL A 1 172 ? 37.584 2.987 -39.092 1.00 78.94 172 VAL A CA 1
ATOM 1368 C C . VAL A 1 172 ? 37.622 2.363 -40.504 1.00 78.94 172 VAL A C 1
ATOM 1370 O O . VAL A 1 172 ? 38.120 1.264 -40.706 1.00 78.94 172 VAL A O 1
ATOM 1373 N N . GLN A 1 173 ? 37.155 3.088 -41.525 1.00 67.44 173 GLN A N 1
ATOM 1374 C CA . GLN A 1 173 ? 37.311 2.768 -42.949 1.00 67.44 173 GLN A CA 1
ATOM 1375 C C . GLN A 1 173 ? 36.634 1.476 -43.449 1.00 67.44 173 GLN A C 1
ATOM 1377 O O . GLN A 1 173 ? 36.772 1.122 -44.622 1.00 67.44 173 GLN A O 1
ATOM 1382 N N . TYR A 1 174 ? 35.811 0.820 -42.629 1.00 65.69 174 TYR A N 1
ATOM 1383 C CA . TYR A 1 174 ? 35.051 -0.383 -43.008 1.00 65.69 174 TYR A CA 1
ATOM 1384 C C . TYR A 1 174 ? 33.941 -0.144 -44.036 1.00 65.69 174 TYR A C 1
ATOM 1386 O O . TYR A 1 174 ? 33.339 -1.084 -44.555 1.00 65.69 174 TYR A O 1
ATOM 1394 N N . ILE A 1 175 ? 33.670 1.129 -44.317 1.00 57.22 175 ILE A N 1
ATOM 1395 C CA . ILE A 1 175 ? 32.677 1.615 -45.273 1.00 57.22 175 ILE A CA 1
ATOM 1396 C C . ILE A 1 175 ? 33.333 2.690 -46.158 1.00 57.22 175 ILE A C 1
ATOM 1398 O O . ILE A 1 175 ? 32.753 3.716 -46.484 1.00 57.22 175 ILE A O 1
ATOM 1402 N N . THR A 1 176 ? 34.593 2.490 -46.544 1.00 55.53 176 THR A N 1
ATOM 1403 C CA . THR A 1 176 ? 35.309 3.405 -47.457 1.00 55.53 176 THR A CA 1
ATOM 1404 C C . THR A 1 176 ? 34.685 3.481 -48.850 1.00 55.53 176 THR A C 1
ATOM 1406 O O . THR A 1 176 ? 34.871 4.476 -49.543 1.00 55.53 176 THR A O 1
ATOM 1409 N N . ALA A 1 177 ? 33.924 2.456 -49.248 1.00 52.47 177 ALA A N 1
ATOM 1410 C CA . ALA A 1 177 ? 33.271 2.366 -50.553 1.00 52.47 177 ALA A CA 1
ATOM 1411 C C . ALA A 1 177 ? 31.746 2.586 -50.524 1.00 52.47 177 ALA A C 1
ATOM 1413 O O . ALA A 1 177 ? 31.129 2.574 -51.589 1.00 52.47 177 ALA A O 1
ATOM 1414 N N . ALA A 1 178 ? 31.115 2.772 -49.354 1.00 52.75 178 ALA A N 1
ATOM 1415 C CA . ALA A 1 178 ? 29.669 3.008 -49.303 1.00 52.75 178 ALA A CA 1
ATOM 1416 C C . ALA A 1 178 ? 29.334 4.508 -49.190 1.00 52.75 178 ALA A C 1
ATOM 1418 O O . ALA A 1 178 ? 30.072 5.273 -48.571 1.00 52.75 178 ALA A O 1
ATOM 1419 N N . PRO A 1 179 ? 28.242 4.937 -49.841 1.00 56.34 179 PRO A N 1
ATOM 1420 C CA . PRO A 1 179 ? 28.145 6.238 -50.491 1.00 56.34 179 PRO A CA 1
ATOM 1421 C C . PRO A 1 179 ? 27.720 7.329 -49.510 1.00 56.34 179 PRO A C 1
ATOM 1423 O O . PRO A 1 179 ? 27.221 7.052 -48.419 1.00 56.34 179 PRO A O 1
ATOM 1426 N N . HIS A 1 180 ? 27.766 8.582 -49.967 1.00 59.81 180 HIS A N 1
ATOM 1427 C CA . HIS A 1 180 ? 27.076 9.728 -49.358 1.00 59.81 180 HIS A CA 1
ATOM 1428 C C . HIS A 1 180 ? 25.599 9.453 -48.966 1.00 59.81 180 HIS A C 1
ATOM 1430 O O . HIS A 1 180 ? 24.998 10.236 -48.235 1.00 59.81 180 HIS A O 1
ATOM 1436 N N . ASP A 1 181 ? 25.011 8.339 -49.423 1.00 70.56 181 ASP A N 1
ATOM 1437 C CA . ASP A 1 181 ? 23.649 7.901 -49.153 1.00 70.56 181 ASP A CA 1
ATOM 1438 C C . ASP A 1 181 ? 23.474 6.946 -47.950 1.00 70.56 181 ASP A C 1
ATOM 1440 O O . ASP A 1 181 ? 22.331 6.731 -47.560 1.00 70.56 181 ASP A O 1
ATOM 1444 N N . LEU A 1 182 ? 24.523 6.388 -47.317 1.00 73.19 182 LEU A N 1
ATOM 1445 C CA . LEU A 1 182 ? 24.345 5.423 -46.210 1.00 73.19 182 LEU A CA 1
ATOM 1446 C C . LEU A 1 182 ? 23.669 6.071 -45.001 1.00 73.19 182 LEU A C 1
ATOM 1448 O O . LEU A 1 182 ? 22.706 5.530 -44.460 1.00 73.19 182 LEU A O 1
ATOM 1452 N N . PHE A 1 183 ? 24.151 7.246 -44.593 1.00 71.19 183 PHE A N 1
ATOM 1453 C CA . PHE A 1 183 ? 23.538 7.996 -43.498 1.00 71.19 183 PHE A CA 1
ATOM 1454 C C . PHE A 1 183 ? 22.085 8.352 -43.827 1.00 71.19 183 PHE A C 1
ATOM 1456 O O . PHE A 1 183 ? 21.203 8.209 -42.984 1.00 71.19 183 PHE A O 1
ATOM 1463 N N . LEU A 1 184 ? 21.821 8.738 -45.079 1.00 76.75 184 LEU A N 1
ATOM 1464 C CA . LEU A 1 184 ? 20.476 9.034 -45.558 1.00 76.75 184 LEU A CA 1
ATOM 1465 C C . LEU A 1 184 ? 19.579 7.785 -45.531 1.00 76.75 184 LEU A C 1
ATOM 1467 O O . LEU A 1 184 ? 18.461 7.855 -45.033 1.00 76.75 184 LEU A O 1
ATOM 1471 N N . LYS A 1 185 ? 20.072 6.626 -45.983 1.00 78.81 185 LYS A N 1
ATOM 1472 C CA . LYS A 1 185 ? 19.369 5.334 -45.928 1.00 78.81 185 LYS A CA 1
ATOM 1473 C C . LYS A 1 185 ? 19.074 4.919 -44.494 1.00 78.81 185 LYS A C 1
ATOM 1475 O O . LYS A 1 185 ? 17.956 4.497 -44.216 1.00 78.81 185 LYS A O 1
ATOM 1480 N N . LEU A 1 186 ? 20.033 5.065 -43.582 1.00 76.56 186 LEU A N 1
ATOM 1481 C CA . LEU A 1 186 ? 19.853 4.773 -42.159 1.00 76.56 186 LEU A CA 1
ATOM 1482 C C . LEU A 1 186 ? 18.815 5.698 -41.527 1.00 76.56 186 LEU A C 1
ATOM 1484 O O . LEU A 1 186 ? 17.922 5.218 -40.831 1.00 76.56 186 LEU A O 1
ATOM 1488 N N . ALA A 1 187 ? 18.894 7.000 -41.804 1.00 73.88 187 ALA A N 1
ATOM 1489 C CA . ALA A 1 187 ? 17.947 7.986 -41.301 1.00 73.88 187 ALA A CA 1
ATOM 1490 C C . ALA A 1 187 ? 16.528 7.724 -41.829 1.00 73.88 187 ALA A C 1
ATOM 1492 O O . ALA A 1 187 ? 15.589 7.656 -41.038 1.00 73.88 187 ALA A O 1
ATOM 1493 N N . ILE A 1 188 ? 16.371 7.508 -43.141 1.00 81.69 188 ILE A N 1
ATOM 1494 C CA . ILE A 1 188 ? 15.078 7.217 -43.776 1.00 81.69 188 ILE A CA 1
ATOM 1495 C C . ILE A 1 188 ? 14.512 5.893 -43.264 1.00 81.69 188 ILE A C 1
ATOM 1497 O O . ILE A 1 188 ? 13.352 5.842 -42.868 1.00 81.69 188 ILE A O 1
ATOM 1501 N N . THR A 1 189 ? 15.314 4.828 -43.227 1.00 79.00 189 THR A N 1
ATOM 1502 C CA . THR A 1 189 ? 14.841 3.507 -42.787 1.00 79.00 189 THR A CA 1
ATOM 1503 C C . THR A 1 189 ? 14.439 3.552 -41.316 1.00 79.00 189 THR A C 1
ATOM 1505 O O . THR A 1 189 ? 13.328 3.155 -40.976 1.00 79.00 189 THR A O 1
ATOM 1508 N N . SER A 1 190 ? 15.262 4.146 -40.449 1.00 75.56 190 SER A N 1
ATOM 1509 C CA . SER A 1 190 ? 14.930 4.319 -39.028 1.00 75.56 190 SER A CA 1
ATOM 1510 C C . SER A 1 190 ? 13.672 5.167 -38.830 1.00 75.56 190 SER A C 1
ATOM 1512 O O . SER A 1 190 ? 12.852 4.853 -37.967 1.00 75.56 190 SER A O 1
ATOM 1514 N N . LEU A 1 191 ? 13.477 6.209 -39.648 1.00 78.75 191 LEU A N 1
ATOM 1515 C CA . LEU A 1 191 ? 12.257 7.013 -39.644 1.00 78.75 191 LEU A CA 1
ATOM 1516 C C . LEU A 1 191 ? 11.038 6.177 -40.057 1.00 78.75 191 LEU A C 1
ATOM 1518 O O . LEU A 1 191 ? 10.021 6.233 -39.375 1.00 78.75 191 LEU A O 1
ATOM 1522 N N . ILE A 1 192 ? 11.141 5.363 -41.112 1.00 81.56 192 ILE A N 1
ATOM 1523 C CA . ILE A 1 192 ? 10.063 4.469 -41.560 1.00 81.56 192 ILE A CA 1
ATOM 1524 C C . ILE A 1 192 ? 9.705 3.462 -40.462 1.00 81.56 192 ILE A C 1
ATOM 1526 O O . ILE A 1 192 ? 8.534 3.352 -40.108 1.00 81.56 192 ILE A O 1
ATOM 1530 N N . PHE A 1 193 ? 10.685 2.776 -39.865 1.00 77.75 193 PHE A N 1
ATOM 1531 C CA . PHE A 1 193 ? 10.442 1.858 -38.743 1.00 77.75 193 PHE A CA 1
ATOM 1532 C C . PHE A 1 193 ? 9.796 2.576 -37.549 1.00 77.75 193 PHE A C 1
ATOM 1534 O O . PHE A 1 193 ? 8.865 2.047 -36.939 1.00 77.75 193 PHE A O 1
ATOM 1541 N N . SER A 1 194 ? 10.234 3.803 -37.253 1.00 73.62 194 SER A N 1
ATOM 1542 C CA . SER A 1 194 ? 9.649 4.639 -36.197 1.00 73.62 194 SER A CA 1
ATOM 1543 C C . SER A 1 194 ? 8.199 5.046 -36.505 1.00 73.62 194 SER A C 1
ATOM 1545 O O . SER A 1 194 ? 7.355 5.071 -35.611 1.00 73.62 194 SER A O 1
ATOM 1547 N N . LEU A 1 195 ? 7.874 5.334 -37.767 1.00 80.62 195 LEU A N 1
ATOM 1548 C CA . LEU A 1 195 ? 6.509 5.640 -38.202 1.00 80.62 195 LEU A CA 1
ATOM 1549 C C . LEU A 1 195 ? 5.611 4.400 -38.150 1.00 80.62 195 LEU A C 1
ATOM 1551 O O . LEU A 1 195 ? 4.481 4.492 -37.673 1.00 80.62 195 LEU A O 1
ATOM 1555 N N . ILE A 1 196 ? 6.117 3.239 -38.576 1.00 82.94 196 ILE A N 1
ATOM 1556 C CA . ILE A 1 196 ? 5.391 1.965 -38.512 1.00 82.94 196 ILE A CA 1
ATOM 1557 C C . ILE A 1 196 ? 5.082 1.606 -37.057 1.00 82.94 196 ILE A C 1
ATOM 1559 O O . ILE A 1 196 ? 3.929 1.308 -36.745 1.00 82.94 196 ILE A O 1
ATOM 1563 N N . ILE A 1 197 ? 6.063 1.683 -36.147 1.00 80.12 197 ILE A N 1
ATOM 1564 C CA . ILE A 1 197 ? 5.803 1.395 -34.731 1.00 80.12 197 ILE A CA 1
ATOM 1565 C C . ILE A 1 197 ? 4.844 2.421 -34.127 1.00 80.12 197 ILE A C 1
ATOM 1567 O O . ILE A 1 197 ? 3.983 2.058 -33.332 1.00 80.12 197 ILE A O 1
ATOM 1571 N N . TYR A 1 198 ? 4.954 3.697 -34.509 1.00 78.75 198 TYR A N 1
ATOM 1572 C CA . TYR A 1 198 ? 4.051 4.732 -34.026 1.00 78.75 198 TYR A CA 1
ATOM 1573 C C . TYR A 1 198 ? 2.614 4.448 -34.467 1.00 78.75 198 TYR A C 1
ATOM 1575 O O . TYR A 1 198 ? 1.708 4.489 -33.636 1.00 78.75 198 TYR A O 1
ATOM 1583 N N . ALA A 1 199 ? 2.407 4.096 -35.739 1.00 83.50 199 ALA A N 1
ATOM 1584 C CA . ALA A 1 199 ? 1.105 3.702 -36.264 1.00 83.50 199 ALA A CA 1
ATOM 1585 C C . ALA A 1 199 ? 0.571 2.451 -35.550 1.00 83.50 199 ALA A C 1
ATOM 1587 O O . ALA A 1 199 ? -0.568 2.446 -35.091 1.00 83.50 199 ALA A O 1
ATOM 1588 N N . PHE A 1 200 ? 1.403 1.422 -35.373 1.00 82.25 200 PHE A N 1
ATOM 1589 C CA . PHE A 1 200 ? 1.047 0.211 -34.631 1.00 82.25 200 PHE A CA 1
ATOM 1590 C C . PHE A 1 200 ? 0.593 0.526 -33.199 1.00 82.25 200 PHE A C 1
ATOM 1592 O O . PHE A 1 200 ? -0.488 0.115 -32.776 1.00 82.25 200 PHE A O 1
ATOM 1599 N N . LEU A 1 201 ? 1.373 1.326 -32.467 1.00 80.56 201 LEU A N 1
ATOM 1600 C CA . LEU A 1 201 ? 1.019 1.754 -31.117 1.00 80.56 201 LEU A CA 1
ATOM 1601 C C . LEU A 1 201 ? -0.239 2.625 -31.122 1.00 80.56 201 LEU A C 1
ATOM 1603 O O . LEU A 1 201 ? -1.053 2.503 -30.213 1.00 80.56 201 LEU A O 1
ATOM 1607 N N . TYR A 1 202 ? -0.443 3.481 -32.122 1.00 81.56 202 TYR A N 1
ATOM 1608 C CA . TYR A 1 202 ? -1.671 4.262 -32.262 1.00 81.56 202 TYR A CA 1
ATOM 1609 C C . TYR A 1 202 ? -2.902 3.353 -32.390 1.00 81.56 202 TYR A C 1
ATOM 1611 O O . TYR A 1 202 ? -3.861 3.529 -31.635 1.00 81.56 202 TYR A O 1
ATOM 1619 N N . PHE A 1 203 ? -2.852 2.342 -33.264 1.00 83.69 203 PHE A N 1
ATOM 1620 C CA . PHE A 1 203 ? -3.953 1.394 -33.452 1.00 83.69 203 PHE A CA 1
ATOM 1621 C C . PHE A 1 203 ? -4.230 0.558 -32.199 1.00 83.69 203 PHE A C 1
ATOM 1623 O O . PHE A 1 203 ? -5.392 0.387 -31.838 1.00 83.69 203 PHE A O 1
ATOM 1630 N N . ILE A 1 204 ? -3.194 0.116 -31.481 1.00 80.62 204 ILE A N 1
ATOM 1631 C CA . ILE A 1 204 ? -3.361 -0.605 -30.206 1.00 80.62 204 ILE A CA 1
ATOM 1632 C C . ILE A 1 204 ? -3.927 0.301 -29.110 1.00 80.62 204 ILE A C 1
ATOM 1634 O O . ILE A 1 204 ? -4.720 -0.135 -28.278 1.00 80.62 204 ILE A O 1
ATOM 1638 N N . ASN A 1 205 ? -3.540 1.577 -29.091 1.00 83.06 205 ASN A N 1
ATOM 1639 C CA . ASN A 1 205 ? -4.020 2.513 -28.081 1.00 83.06 205 ASN A CA 1
ATOM 1640 C C . ASN A 1 205 ? -5.448 2.995 -28.330 1.00 83.06 205 ASN A C 1
ATOM 1642 O O . ASN A 1 205 ? -6.076 3.457 -27.381 1.00 83.06 205 ASN A O 1
ATOM 1646 N N . ALA A 1 206 ? -5.956 2.940 -29.563 1.00 81.12 206 ALA A N 1
ATOM 1647 C CA . ALA A 1 206 ? -7.281 3.458 -29.890 1.00 81.12 206 ALA A CA 1
ATOM 1648 C C . ALA A 1 206 ? -8.409 2.794 -29.063 1.00 81.12 206 ALA A C 1
ATOM 1650 O O . ALA A 1 206 ? -9.186 3.537 -28.456 1.00 81.12 206 ALA A O 1
ATOM 1651 N N . PRO A 1 207 ? -8.478 1.451 -28.931 1.00 80.88 207 PRO A N 1
ATOM 1652 C CA . PRO A 1 207 ? -9.447 0.794 -28.051 1.00 80.88 207 PRO A CA 1
ATOM 1653 C C . PRO A 1 207 ? -9.297 1.191 -26.577 1.00 80.88 207 PRO A C 1
ATOM 1655 O O . PRO A 1 207 ? -10.283 1.559 -25.943 1.00 80.88 207 PRO A O 1
ATOM 1658 N N . LEU A 1 208 ? -8.067 1.191 -26.047 1.00 76.00 208 LEU A N 1
ATOM 1659 C CA . LEU A 1 208 ? -7.791 1.535 -24.643 1.00 76.00 208 LEU A CA 1
ATOM 1660 C C . LEU A 1 208 ? -8.188 2.978 -24.322 1.00 76.00 208 LEU A C 1
ATOM 1662 O O . LEU A 1 208 ? -8.842 3.242 -23.316 1.00 76.00 208 LEU A O 1
ATOM 1666 N N . LYS A 1 209 ? -7.863 3.905 -25.226 1.00 81.88 209 LYS A N 1
ATOM 1667 C CA . LYS A 1 209 ? -8.226 5.315 -25.099 1.00 81.88 209 LYS A CA 1
ATOM 1668 C C . LYS A 1 209 ? -9.736 5.521 -25.162 1.00 81.88 209 LYS A C 1
ATOM 1670 O O . LYS A 1 209 ? -10.238 6.418 -24.496 1.00 81.88 209 LYS A O 1
ATOM 1675 N N . LYS A 1 210 ? -10.458 4.707 -25.937 1.00 82.50 210 LYS A N 1
ATOM 1676 C CA . LYS A 1 210 ? -11.923 4.750 -25.994 1.00 82.50 210 LYS A CA 1
ATOM 1677 C C . LYS A 1 210 ? -12.567 4.203 -24.715 1.00 82.50 210 LYS A C 1
ATOM 1679 O O . LYS A 1 210 ? -13.549 4.777 -24.268 1.00 82.50 210 LYS A O 1
ATOM 1684 N N . ALA A 1 211 ? -12.025 3.127 -24.143 1.00 78.38 211 ALA A N 1
ATOM 1685 C CA . ALA A 1 211 ? -12.583 2.476 -22.957 1.00 78.38 211 ALA A CA 1
ATOM 1686 C C . ALA A 1 211 ? -12.286 3.235 -21.652 1.00 78.38 211 ALA A C 1
ATOM 1688 O O . ALA A 1 211 ? -13.184 3.442 -20.848 1.00 78.38 211 ALA A O 1
ATOM 1689 N N . PHE A 1 212 ? -11.044 3.688 -21.461 1.00 71.56 212 PHE A N 1
ATOM 1690 C CA . PHE A 1 212 ? -10.579 4.260 -20.190 1.00 71.56 212 PHE A CA 1
ATOM 1691 C C . PHE A 1 212 ? -10.315 5.767 -20.258 1.00 71.56 212 PHE A C 1
ATOM 1693 O O . PHE A 1 212 ? -9.845 6.360 -19.295 1.00 71.56 212 PHE A O 1
ATOM 1700 N N . SER A 1 213 ? -10.554 6.415 -21.405 1.00 77.69 213 SER A N 1
ATOM 1701 C CA . SER A 1 213 ? -10.179 7.819 -21.665 1.00 77.69 213 SER A CA 1
ATOM 1702 C C . SER A 1 213 ? -8.674 8.125 -21.536 1.00 77.69 213 SER A C 1
ATOM 1704 O O . SER A 1 213 ? -8.266 9.281 -21.648 1.00 77.69 213 SER A O 1
ATOM 1706 N N . VAL A 1 214 ? -7.828 7.103 -21.360 1.00 78.25 214 VAL A N 1
ATOM 1707 C CA . VAL A 1 214 ? -6.366 7.200 -21.213 1.00 78.25 214 VAL A CA 1
ATOM 1708 C C . VAL A 1 214 ? -5.695 6.349 -22.285 1.00 78.25 214 VAL A C 1
ATOM 1710 O O . VAL A 1 214 ? -6.126 5.230 -22.552 1.00 78.25 214 VAL A O 1
ATOM 1713 N N . SER A 1 215 ? -4.628 6.845 -22.925 1.00 80.75 215 SER A N 1
ATOM 1714 C CA . SER A 1 215 ? -3.856 5.978 -23.826 1.00 80.75 215 SER A CA 1
ATOM 1715 C C . SER A 1 215 ? -3.051 4.970 -23.004 1.00 80.75 215 SER A C 1
ATOM 1717 O O . SER A 1 215 ? -2.361 5.360 -22.061 1.00 80.75 215 SER A O 1
ATOM 1719 N N . GLY A 1 216 ? -3.087 3.689 -23.378 1.00 78.56 216 GLY A N 1
ATOM 1720 C CA . GLY A 1 216 ? -2.321 2.641 -22.689 1.00 78.56 216 GLY A CA 1
ATOM 1721 C C . GLY A 1 216 ? -0.825 2.955 -22.622 1.00 78.56 216 GLY A C 1
ATOM 1722 O O . GLY A 1 216 ? -0.174 2.745 -21.609 1.00 78.56 216 GLY A O 1
ATOM 1723 N N . THR A 1 217 ? -0.296 3.583 -23.667 1.00 77.69 217 THR A N 1
ATOM 1724 C CA . THR A 1 217 ? 1.074 4.110 -23.725 1.00 77.69 217 THR A CA 1
ATOM 1725 C C . THR A 1 217 ? 1.378 5.219 -22.719 1.00 77.69 217 THR A C 1
ATOM 1727 O O . THR A 1 217 ? 2.475 5.252 -22.157 1.00 77.69 217 THR A O 1
ATOM 1730 N N . LYS A 1 218 ? 0.428 6.130 -22.475 1.00 81.19 218 LYS A N 1
ATOM 1731 C CA . LYS A 1 218 ? 0.554 7.183 -21.462 1.00 81.19 218 LYS A CA 1
ATOM 1732 C C . LYS A 1 218 ? 0.478 6.569 -20.066 1.00 81.19 218 LYS A C 1
ATOM 1734 O O . LYS A 1 218 ? 1.345 6.869 -19.253 1.00 81.19 218 LYS A O 1
ATOM 1739 N N . ALA A 1 219 ? -0.476 5.664 -19.837 1.00 81.25 219 ALA A N 1
ATOM 1740 C CA . ALA A 1 219 ? -0.611 4.925 -18.584 1.00 81.25 219 ALA A CA 1
ATOM 1741 C C . ALA A 1 219 ? 0.662 4.124 -18.263 1.00 81.25 219 ALA A C 1
ATOM 1743 O O . ALA A 1 219 ? 1.212 4.264 -17.177 1.00 81.25 219 ALA A O 1
ATOM 1744 N N . PHE A 1 220 ? 1.209 3.384 -19.234 1.00 81.00 220 PHE A N 1
ATOM 1745 C CA . PHE A 1 220 ? 2.465 2.646 -19.078 1.00 81.00 220 PHE A CA 1
ATOM 1746 C C . PHE A 1 220 ? 3.641 3.566 -18.733 1.00 81.00 220 PHE A C 1
ATOM 1748 O O . PHE A 1 220 ? 4.419 3.276 -17.830 1.00 81.00 220 PHE A O 1
ATOM 1755 N N . SER A 1 221 ? 3.766 4.705 -19.416 1.00 81.75 221 SER A N 1
ATOM 1756 C CA . SER A 1 221 ? 4.828 5.672 -19.127 1.00 81.75 221 SER A CA 1
ATOM 1757 C C . SER A 1 221 ? 4.692 6.303 -17.734 1.00 81.75 221 SER A C 1
ATOM 1759 O O . SER A 1 221 ? 5.692 6.468 -17.034 1.00 81.75 221 SER A O 1
ATOM 1761 N N . MET A 1 222 ? 3.468 6.637 -17.313 1.00 84.56 222 MET A N 1
ATOM 1762 C CA . MET A 1 222 ? 3.175 7.128 -15.961 1.00 84.56 222 MET A CA 1
ATOM 1763 C C . MET A 1 222 ? 3.497 6.071 -14.907 1.00 84.56 222 MET A C 1
ATOM 1765 O O . MET A 1 222 ? 4.170 6.385 -13.933 1.00 84.56 222 MET A O 1
ATOM 1769 N N . PHE A 1 223 ? 3.111 4.820 -15.144 1.00 82.50 223 PHE A N 1
ATOM 1770 C CA . PHE A 1 223 ? 3.408 3.685 -14.278 1.00 82.50 223 PHE A CA 1
ATOM 1771 C C . PHE A 1 223 ? 4.912 3.434 -14.131 1.00 82.50 223 PHE A C 1
ATOM 1773 O O . PHE A 1 223 ? 5.426 3.413 -13.018 1.00 82.50 223 PHE A O 1
ATOM 1780 N N . VAL A 1 224 ? 5.651 3.332 -15.244 1.00 78.94 224 VAL A N 1
ATOM 1781 C CA . VAL A 1 224 ? 7.119 3.204 -15.222 1.00 78.94 224 VAL A CA 1
ATOM 1782 C C . VAL A 1 224 ? 7.744 4.383 -14.486 1.00 78.94 224 VAL A C 1
ATOM 1784 O O . VAL A 1 224 ? 8.725 4.218 -13.763 1.00 78.94 224 VAL A O 1
ATOM 1787 N N . SER A 1 225 ? 7.179 5.582 -14.638 1.00 80.31 225 SER A N 1
ATOM 1788 C CA . SER A 1 225 ? 7.695 6.732 -13.919 1.00 80.31 225 SER A CA 1
ATOM 1789 C C . SER A 1 225 ? 7.383 6.718 -12.429 1.00 80.31 225 SER A C 1
ATOM 1791 O O . SER A 1 225 ? 8.207 7.196 -11.650 1.00 80.31 225 SER A O 1
ATOM 1793 N N . GLN A 1 226 ? 6.211 6.244 -12.029 1.00 81.81 226 GLN A N 1
ATOM 1794 C CA . GLN A 1 226 ? 5.892 6.083 -10.623 1.00 81.81 226 GLN A CA 1
ATOM 1795 C C . GLN A 1 226 ? 6.801 5.021 -10.004 1.00 81.81 226 GLN A C 1
ATOM 1797 O O . GLN A 1 226 ? 7.397 5.267 -8.964 1.00 81.81 226 GLN A O 1
ATOM 1802 N N . TRP A 1 227 ? 7.031 3.912 -10.701 1.00 76.50 227 TRP A N 1
ATOM 1803 C CA . TRP A 1 227 ? 7.911 2.858 -10.216 1.00 76.50 227 TRP A CA 1
ATOM 1804 C C . TRP A 1 227 ? 9.367 3.342 -10.091 1.00 76.50 227 TRP A C 1
ATOM 1806 O O . TRP A 1 227 ? 10.013 3.140 -9.067 1.00 76.50 227 TRP A O 1
ATOM 1816 N N . LEU A 1 228 ? 9.913 4.011 -11.112 1.00 73.31 228 LEU A N 1
ATOM 1817 C CA . LEU A 1 228 ? 11.340 4.371 -11.146 1.00 73.31 228 LEU A CA 1
ATOM 1818 C C . LEU A 1 228 ? 11.694 5.714 -10.489 1.00 73.31 228 LEU A C 1
ATOM 1820 O O . LEU A 1 228 ? 12.887 5.984 -10.282 1.00 73.31 228 LEU A O 1
ATOM 1824 N N . TYR A 1 229 ? 10.705 6.585 -10.275 1.00 74.75 229 TYR A N 1
ATOM 1825 C CA . TYR A 1 229 ? 10.898 7.960 -9.797 1.00 74.75 229 TYR A CA 1
ATOM 1826 C C . TYR A 1 229 ? 9.860 8.401 -8.751 1.00 74.75 229 TYR A C 1
ATOM 1828 O O . TYR A 1 229 ? 9.813 9.590 -8.452 1.00 74.75 229 TYR A O 1
ATOM 1836 N N . GLU A 1 230 ? 8.993 7.507 -8.259 1.00 77.12 230 GLU A N 1
ATOM 1837 C CA . GLU A 1 230 ? 7.905 7.824 -7.309 1.00 77.12 230 GLU A CA 1
ATOM 1838 C C . GLU A 1 230 ? 6.986 8.970 -7.779 1.00 77.12 230 GLU A C 1
ATOM 1840 O O . GLU A 1 230 ? 6.365 9.677 -6.985 1.00 77.12 230 GLU A O 1
ATOM 1845 N N . SER A 1 231 ? 6.901 9.160 -9.101 1.00 81.81 231 SER A N 1
ATOM 1846 C CA . SER A 1 231 ? 6.131 10.228 -9.735 1.00 81.81 231 SER A CA 1
ATOM 1847 C C . SER A 1 231 ? 4.636 10.124 -9.429 1.00 81.81 231 SER A C 1
ATOM 1849 O O . SER A 1 231 ? 4.031 9.061 -9.535 1.00 81.81 231 SER A O 1
ATOM 1851 N N . LYS A 1 232 ? 4.035 11.282 -9.146 1.00 82.00 232 LYS A N 1
ATOM 1852 C CA . LYS A 1 232 ? 2.607 11.473 -8.862 1.00 82.00 232 LYS A CA 1
ATOM 1853 C C . LYS A 1 232 ? 1.740 11.695 -10.106 1.00 82.00 232 LYS A C 1
ATOM 1855 O O . LYS A 1 232 ? 0.558 11.993 -9.990 1.00 82.00 232 LYS A O 1
ATOM 1860 N N . ASP A 1 233 ? 2.299 11.538 -11.304 1.00 83.94 233 ASP A N 1
ATOM 1861 C CA . ASP A 1 233 ? 1.556 11.776 -12.549 1.00 83.94 233 ASP A CA 1
ATOM 1862 C C . ASP A 1 233 ? 0.384 10.799 -12.721 1.00 83.94 233 ASP A C 1
ATOM 1864 O O . ASP A 1 233 ? -0.606 11.136 -13.368 1.00 83.94 233 ASP A O 1
ATOM 1868 N N . LEU A 1 234 ? 0.497 9.597 -12.144 1.00 85.50 234 LEU A N 1
ATOM 1869 C CA . LEU A 1 234 ? -0.570 8.604 -12.178 1.00 85.50 234 LEU A CA 1
ATOM 1870 C C . LEU A 1 234 ? -1.731 8.970 -11.237 1.00 85.50 234 LEU A C 1
ATOM 1872 O O . LEU A 1 234 ? -2.875 8.829 -11.653 1.00 85.50 234 LEU A O 1
ATOM 1876 N N . ASP A 1 235 ? -1.455 9.541 -10.055 1.00 86.31 235 ASP A N 1
ATOM 1877 C CA . ASP A 1 235 ? -2.486 10.090 -9.151 1.00 86.31 235 ASP A CA 1
ATOM 1878 C C . ASP A 1 235 ? -3.330 11.153 -9.881 1.00 86.31 235 ASP A C 1
ATOM 1880 O O . ASP A 1 235 ? -4.553 11.127 -9.826 1.00 86.31 235 ASP A O 1
ATOM 1884 N N . ALA A 1 236 ? -2.700 12.058 -10.642 1.00 86.38 236 ALA A N 1
ATOM 1885 C CA . ALA A 1 236 ? -3.429 13.081 -11.402 1.00 86.38 236 ALA A CA 1
ATOM 1886 C C . ALA A 1 236 ? -4.333 12.490 -12.502 1.00 86.38 236 ALA A C 1
ATOM 1888 O O . ALA A 1 236 ? -5.372 13.060 -12.835 1.00 86.38 236 ALA A O 1
ATOM 1889 N N . GLU A 1 237 ? -3.944 11.357 -13.091 1.00 86.31 237 GLU A N 1
ATOM 1890 C CA . GLU A 1 237 ? -4.786 10.659 -14.061 1.00 86.31 237 GLU A CA 1
ATOM 1891 C C . GLU A 1 237 ? -5.928 9.904 -13.370 1.00 86.31 237 GLU A C 1
ATOM 1893 O O . GLU A 1 237 ? -7.047 9.954 -13.876 1.00 86.31 237 GLU A O 1
ATOM 1898 N N . PHE A 1 238 ? -5.674 9.284 -12.209 1.00 87.50 238 PHE A N 1
ATOM 1899 C CA . PHE A 1 238 ? -6.712 8.698 -11.357 1.00 87.50 238 PHE A CA 1
ATOM 1900 C C . PHE A 1 238 ? -7.732 9.744 -10.916 1.00 87.50 238 PHE A C 1
ATOM 1902 O O . PHE A 1 238 ? -8.922 9.484 -11.000 1.00 87.50 238 PHE A O 1
ATOM 1909 N N . ASP A 1 239 ? -7.298 10.947 -10.544 1.00 88.62 239 ASP A N 1
ATOM 1910 C CA . ASP A 1 239 ? -8.196 12.048 -10.178 1.00 88.62 239 ASP A CA 1
ATOM 1911 C C . ASP A 1 239 ? -9.080 12.488 -11.348 1.00 88.62 239 ASP A C 1
ATOM 1913 O O . ASP A 1 239 ? -10.265 12.753 -11.179 1.00 88.62 239 ASP A O 1
ATOM 1917 N N . ARG A 1 240 ? -8.524 12.502 -12.567 1.00 88.06 240 ARG A N 1
ATOM 1918 C CA . ARG A 1 240 ? -9.258 12.895 -13.778 1.00 88.06 240 ARG A CA 1
ATOM 1919 C C . ARG A 1 240 ? -10.346 11.891 -14.172 1.00 88.06 240 ARG A C 1
ATOM 1921 O O . ARG A 1 240 ? -11.339 12.297 -14.775 1.00 88.06 240 ARG A O 1
ATOM 1928 N N . ILE A 1 241 ? -10.120 10.596 -13.944 1.00 85.75 241 ILE A N 1
ATOM 1929 C CA . ILE A 1 241 ? -11.090 9.530 -14.268 1.00 85.75 241 ILE A CA 1
ATOM 1930 C C . ILE A 1 241 ? -11.934 9.104 -13.064 1.00 85.75 241 ILE A C 1
ATOM 1932 O O . ILE A 1 241 ? -12.919 8.392 -13.241 1.00 85.75 241 ILE A O 1
ATOM 1936 N N . GLY A 1 242 ? -11.530 9.507 -11.862 1.00 88.38 242 GLY A N 1
ATOM 1937 C CA . GLY A 1 242 ? -12.202 9.194 -10.615 1.00 88.38 242 GLY A CA 1
ATOM 1938 C C . GLY A 1 242 ? -13.585 9.822 -10.543 1.00 88.38 242 GLY A C 1
ATOM 1939 O O . GLY A 1 242 ? -13.923 10.758 -11.268 1.00 88.38 242 GLY A O 1
ATOM 1940 N N . THR A 1 243 ? -14.403 9.276 -9.652 1.00 90.56 243 THR A N 1
ATOM 1941 C CA . THR A 1 243 ? -15.759 9.760 -9.389 1.00 90.56 243 THR A CA 1
ATOM 1942 C C . THR A 1 243 ? -15.859 10.176 -7.927 1.00 90.56 243 THR A C 1
ATOM 1944 O O . THR A 1 243 ? -15.193 9.602 -7.069 1.00 90.56 243 THR A O 1
ATOM 1947 N N . TYR A 1 244 ? -16.676 11.189 -7.639 1.00 92.50 244 TYR A N 1
ATOM 1948 C CA . TYR A 1 244 ? -16.983 11.557 -6.261 1.00 92.50 244 TYR A CA 1
ATOM 1949 C C . TYR A 1 244 ? -17.796 10.449 -5.592 1.00 92.50 244 TYR A C 1
ATOM 1951 O O . TYR A 1 244 ? -18.791 9.988 -6.150 1.00 92.50 244 TYR A O 1
ATOM 1959 N N . ALA A 1 245 ? -17.384 10.063 -4.390 1.00 92.12 245 ALA A N 1
ATOM 1960 C CA . ALA A 1 245 ? -18.093 9.111 -3.555 1.00 92.12 245 ALA A CA 1
ATOM 1961 C C . ALA A 1 245 ? -18.306 9.719 -2.168 1.00 92.12 245 ALA A C 1
ATOM 1963 O O . ALA A 1 245 ? -17.378 10.280 -1.579 1.00 92.12 245 ALA A O 1
ATOM 1964 N N . ASP A 1 246 ? -19.524 9.589 -1.651 1.00 92.62 246 ASP A N 1
ATOM 1965 C CA . ASP A 1 246 ? -19.812 9.879 -0.253 1.00 92.62 246 ASP A CA 1
ATOM 1966 C C . ASP A 1 246 ? -19.445 8.658 0.586 1.00 92.62 246 ASP A C 1
ATOM 1968 O O . ASP A 1 246 ? -19.785 7.524 0.243 1.00 92.62 246 ASP A O 1
ATOM 1972 N N . THR A 1 247 ? -18.741 8.890 1.691 1.00 93.88 247 THR A N 1
ATOM 1973 C CA . THR A 1 247 ? -18.349 7.823 2.608 1.00 93.88 247 THR A CA 1
ATOM 1974 C C . THR A 1 247 ? -18.380 8.276 4.066 1.00 93.88 247 THR A C 1
ATOM 1976 O O . THR A 1 247 ? -18.577 9.454 4.371 1.00 93.88 247 THR A O 1
ATOM 1979 N N . TYR A 1 248 ? -18.197 7.328 4.982 1.00 94.31 248 TYR A N 1
ATOM 1980 C CA . TYR A 1 248 ? -18.159 7.570 6.417 1.00 94.31 248 TYR A CA 1
ATOM 1981 C C . TYR A 1 248 ? -16.723 7.588 6.930 1.00 94.31 248 TYR A C 1
ATOM 1983 O O . TYR A 1 248 ? -15.864 6.835 6.479 1.00 94.31 248 TYR A O 1
ATOM 1991 N N . VAL A 1 249 ? -16.483 8.418 7.940 1.00 95.31 249 VAL A N 1
ATOM 1992 C CA . VAL A 1 249 ? -15.269 8.353 8.749 1.00 95.31 249 VAL A CA 1
ATOM 1993 C C . VAL A 1 249 ? -15.707 8.171 10.188 1.00 95.31 249 VAL A C 1
ATOM 1995 O O . VAL A 1 249 ? -16.210 9.105 10.812 1.00 95.31 249 VAL A O 1
ATOM 1998 N N . ASP A 1 250 ? -15.554 6.953 10.698 1.00 95.06 250 ASP A N 1
ATOM 1999 C CA . ASP A 1 250 ? -15.897 6.671 12.081 1.00 95.06 250 ASP A CA 1
ATOM 2000 C C . ASP A 1 250 ? -14.778 7.083 13.009 1.00 95.06 250 ASP A C 1
ATOM 2002 O O . ASP A 1 250 ? -13.597 6.887 12.710 1.00 95.06 250 ASP A O 1
ATOM 2006 N N . SER A 1 251 ? -15.158 7.604 14.170 1.00 95.94 251 SER A N 1
ATOM 2007 C CA . SER A 1 251 ? -14.186 8.015 15.163 1.00 95.94 251 SER A CA 1
ATOM 2008 C C . SER A 1 251 ? -14.695 7.921 16.587 1.00 95.94 251 SER A C 1
ATOM 2010 O O . SER A 1 251 ? -15.845 8.243 16.890 1.00 95.94 251 SER A O 1
ATOM 2012 N N . LEU A 1 252 ? -13.778 7.572 17.478 1.00 95.62 252 LEU A N 1
ATOM 2013 C CA . LEU A 1 252 ? -13.976 7.508 18.910 1.00 95.62 252 LEU A CA 1
ATOM 2014 C C . LEU A 1 252 ? -12.840 8.266 19.600 1.00 95.62 252 LEU A C 1
ATOM 2016 O O . LEU A 1 252 ? -11.666 7.953 19.412 1.00 95.62 252 LEU A O 1
ATOM 2020 N N . LEU A 1 253 ? -13.200 9.265 20.406 1.00 96.56 253 LEU A N 1
ATOM 2021 C CA . LEU A 1 253 ? -12.253 10.059 21.185 1.00 96.56 253 LEU A CA 1
ATOM 2022 C C . LEU A 1 253 ? -12.289 9.609 22.645 1.00 96.56 253 LEU A C 1
ATOM 2024 O O . LEU A 1 253 ? -13.339 9.665 23.289 1.00 96.56 253 LEU A O 1
ATOM 2028 N N . ILE A 1 254 ? -11.147 9.182 23.180 1.00 96.06 254 ILE A N 1
ATOM 2029 C CA . ILE A 1 254 ? -11.041 8.679 24.553 1.00 96.06 254 ILE A CA 1
ATOM 2030 C C . ILE A 1 254 ? -9.880 9.358 25.252 1.00 96.06 254 ILE A C 1
ATOM 2032 O O . ILE A 1 254 ? -8.795 9.485 24.696 1.00 96.06 254 ILE A O 1
ATOM 2036 N N . ARG A 1 255 ? -10.098 9.767 26.500 1.00 95.25 255 ARG A N 1
ATOM 2037 C CA . ARG A 1 255 ? -9.080 10.407 27.328 1.00 95.25 255 ARG A CA 1
ATOM 2038 C C . ARG A 1 255 ? -8.793 9.573 28.567 1.00 95.25 255 ARG A C 1
ATOM 2040 O O . ARG A 1 255 ? -9.719 9.116 29.238 1.00 95.25 255 ARG A O 1
ATOM 2047 N N . ASN A 1 256 ? -7.515 9.412 28.885 1.00 94.25 256 ASN A N 1
ATOM 2048 C CA . ASN A 1 256 ? -7.044 8.914 30.173 1.00 94.25 256 ASN A CA 1
ATOM 2049 C C . ASN A 1 256 ? -6.080 9.940 30.806 1.00 94.25 256 ASN A C 1
ATOM 2051 O O . ASN A 1 256 ? -5.973 11.071 30.341 1.00 94.25 256 ASN A O 1
ATOM 2055 N N . GLY A 1 257 ? -5.395 9.562 31.888 1.00 92.56 257 GLY A N 1
ATOM 2056 C CA . GLY A 1 257 ? -4.417 10.440 32.541 1.00 92.56 257 GLY A CA 1
ATOM 2057 C C . GLY A 1 257 ? -3.122 10.676 31.749 1.00 92.56 257 GLY A C 1
ATOM 2058 O O . GLY A 1 257 ? -2.371 11.570 32.114 1.00 92.56 257 GLY A O 1
ATOM 2059 N N . GLN A 1 258 ? -2.849 9.887 30.703 1.00 90.00 258 GLN A N 1
ATOM 2060 C CA . GLN A 1 258 ? -1.669 10.027 29.838 1.00 90.00 258 GLN A CA 1
ATOM 2061 C C . GLN A 1 258 ? -1.934 10.949 28.647 1.00 90.00 258 GLN A C 1
ATOM 2063 O O . GLN A 1 258 ? -1.003 11.575 28.157 1.00 90.00 258 GLN A O 1
ATOM 2068 N N . GLY A 1 259 ? -3.184 11.030 28.186 1.00 95.19 259 GLY A N 1
ATOM 2069 C CA . GLY A 1 259 ? -3.550 11.866 27.054 1.00 95.19 259 GLY A CA 1
ATOM 2070 C C . GLY A 1 259 ? -4.895 11.500 26.437 1.00 95.19 259 GLY A C 1
ATOM 2071 O O . GLY A 1 259 ? -5.701 10.748 26.995 1.00 95.19 259 GLY A O 1
ATOM 2072 N N . THR A 1 260 ? -5.135 12.063 25.262 1.00 96.44 260 THR A N 1
ATOM 2073 C CA . THR A 1 260 ? -6.299 11.833 24.415 1.00 96.44 260 THR A CA 1
ATOM 2074 C C . THR A 1 260 ? -5.894 10.974 23.219 1.00 96.44 260 THR A C 1
ATOM 2076 O O . THR A 1 260 ? -4.994 11.333 22.469 1.00 96.44 260 THR A O 1
ATOM 2079 N N . CYS A 1 261 ? -6.583 9.855 23.018 1.00 97.56 261 CYS A N 1
ATOM 2080 C CA . CYS A 1 261 ? -6.419 8.974 21.870 1.00 97.56 261 CYS A CA 1
ATOM 2081 C C . CYS A 1 261 ? -7.653 9.072 20.967 1.00 97.56 261 CYS A C 1
ATOM 2083 O O . CYS A 1 261 ? -8.792 9.016 21.445 1.00 97.56 261 CYS A O 1
ATOM 2085 N N . LEU A 1 262 ? -7.421 9.224 19.666 1.00 97.94 262 LEU A N 1
ATOM 2086 C CA . LEU A 1 262 ? -8.440 9.162 18.630 1.00 97.94 262 LEU A CA 1
ATOM 2087 C C . LEU A 1 262 ? -8.312 7.833 17.883 1.00 97.94 262 LEU A C 1
ATOM 2089 O O . LEU A 1 262 ? -7.317 7.588 17.204 1.00 97.94 262 LEU A O 1
ATOM 2093 N N . ILE A 1 263 ? -9.346 7.008 17.973 1.00 98.19 263 ILE A N 1
ATOM 2094 C CA . ILE A 1 263 ? -9.468 5.766 17.212 1.00 98.19 263 ILE A CA 1
ATOM 2095 C C . ILE A 1 263 ? -10.364 6.057 16.012 1.00 98.19 263 ILE A C 1
ATOM 2097 O O . ILE A 1 263 ? -11.443 6.619 16.186 1.00 98.19 263 ILE A O 1
ATOM 2101 N N . THR A 1 264 ? -9.921 5.706 14.809 1.00 98.19 264 THR A N 1
ATOM 2102 C CA . THR A 1 264 ? -10.603 6.025 13.549 1.00 98.19 264 THR A CA 1
ATOM 2103 C C . THR A 1 264 ? -10.698 4.814 12.637 1.00 98.19 264 THR A C 1
ATOM 2105 O O . THR A 1 264 ? -9.783 4.002 12.603 1.00 98.19 264 THR A O 1
ATOM 2108 N N . SER A 1 265 ? -11.795 4.707 11.891 1.00 97.50 265 SER A N 1
ATOM 2109 C CA . SER A 1 265 ? -11.964 3.756 10.788 1.00 97.50 265 SER A CA 1
ATOM 2110 C C . SER A 1 265 ? -12.584 4.529 9.624 1.00 97.50 265 SER A C 1
ATOM 2112 O O . SER A 1 265 ? -13.810 4.715 9.570 1.00 97.50 265 SER A O 1
ATOM 2114 N N . PRO A 1 266 ? -11.748 5.118 8.752 1.00 96.38 266 PRO A N 1
ATOM 2115 C CA . PRO A 1 266 ? -12.245 5.731 7.536 1.00 96.38 266 PRO A CA 1
ATOM 2116 C C . PRO A 1 266 ? -12.732 4.618 6.602 1.00 96.38 266 PRO A C 1
ATOM 2118 O O . PRO A 1 266 ? -12.025 3.646 6.372 1.00 96.38 266 PRO A O 1
ATOM 2121 N N . GLN A 1 267 ? -13.938 4.750 6.054 1.00 96.25 267 GLN A N 1
ATOM 2122 C CA . GLN A 1 267 ? -14.476 3.783 5.092 1.00 96.25 267 GLN A CA 1
ATOM 2123 C C . GLN A 1 267 ? -13.940 4.106 3.682 1.00 96.25 267 GLN A C 1
ATOM 2125 O O . GLN A 1 267 ? -14.692 4.440 2.764 1.00 96.25 267 GLN A O 1
ATOM 2130 N N . VAL A 1 268 ? -12.609 4.108 3.568 1.00 95.25 268 VAL A N 1
ATOM 2131 C CA . VAL A 1 268 ? -11.824 4.220 2.332 1.00 95.25 268 VAL A CA 1
ATOM 2132 C C . VAL A 1 268 ? -10.713 3.181 2.378 1.00 95.25 268 VAL A C 1
ATOM 2134 O O . VAL A 1 268 ? -10.189 2.893 3.453 1.00 95.25 268 VAL A O 1
ATOM 2137 N N . HIS A 1 269 ? -10.332 2.663 1.219 1.00 94.94 269 HIS A N 1
ATOM 2138 C CA . HIS A 1 269 ? -9.254 1.687 1.105 1.00 94.94 269 HIS A CA 1
ATOM 2139 C C . HIS A 1 269 ? -7.897 2.401 0.911 1.00 94.94 269 HIS A C 1
ATOM 2141 O O . HIS A 1 269 ? -7.850 3.538 0.426 1.00 94.94 269 HIS A O 1
ATOM 2147 N N . PHE A 1 270 ? -6.779 1.771 1.295 1.00 92.56 270 PHE A N 1
ATOM 2148 C CA . PHE A 1 270 ? -5.436 2.365 1.221 1.00 92.56 270 PHE A CA 1
ATOM 2149 C C . PHE A 1 270 ? -4.565 1.694 0.155 1.00 92.56 270 PHE A C 1
ATOM 2151 O O . PHE A 1 270 ? -3.661 0.915 0.458 1.00 92.56 270 PHE A O 1
ATOM 2158 N N . GLY A 1 271 ? -4.761 2.037 -1.116 1.00 82.25 271 GLY A N 1
ATOM 2159 C CA . GLY A 1 271 ? -4.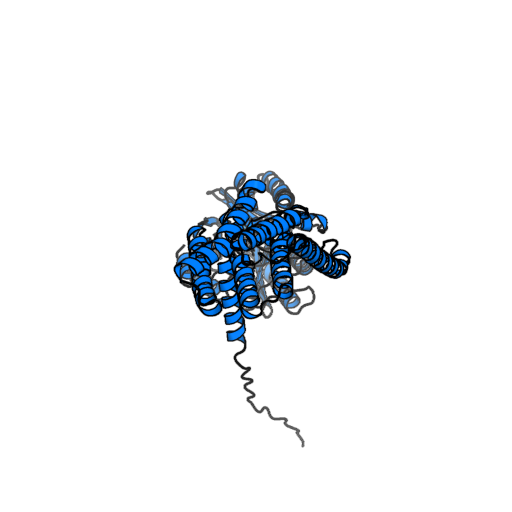067 1.332 -2.190 1.00 82.25 271 GLY A CA 1
ATOM 2160 C C . GLY A 1 271 ? -4.235 1.963 -3.562 1.00 82.25 271 GLY A C 1
ATOM 2161 O O . GLY A 1 271 ? -5.039 2.866 -3.730 1.00 82.25 271 GLY A O 1
ATOM 2162 N N . PRO A 1 272 ? -3.463 1.535 -4.575 1.00 81.94 272 PRO A N 1
ATOM 2163 C CA . PRO A 1 272 ? -3.137 0.119 -4.750 1.00 81.94 272 PRO A CA 1
ATOM 2164 C C . PRO A 1 272 ? -1.691 -0.302 -4.435 1.00 81.94 272 PRO A C 1
ATOM 2166 O O . PRO A 1 272 ? -1.456 -1.498 -4.278 1.00 81.94 272 PRO A O 1
ATOM 2169 N N . PHE A 1 273 ? -0.710 0.607 -4.392 1.00 84.94 273 PHE A N 1
ATOM 2170 C CA . PHE A 1 273 ? 0.689 0.285 -4.057 1.00 84.94 273 PHE A CA 1
ATOM 2171 C C . PHE A 1 273 ? 1.563 1.532 -3.881 1.00 84.94 273 PHE A C 1
ATOM 2173 O O . PHE A 1 273 ? 1.331 2.584 -4.491 1.00 84.94 273 PHE A O 1
ATOM 2180 N N . GLY A 1 274 ? 2.649 1.384 -3.118 1.00 82.62 274 GLY A N 1
ATOM 2181 C CA . GLY A 1 274 ? 3.665 2.415 -2.936 1.00 82.62 274 GLY A CA 1
ATOM 2182 C C . GLY A 1 274 ? 3.057 3.705 -2.395 1.00 82.62 274 GLY A C 1
ATOM 2183 O O . GLY A 1 274 ? 2.399 3.709 -1.367 1.00 82.62 274 GLY A O 1
ATOM 2184 N N . ASN A 1 275 ? 3.256 4.825 -3.085 1.00 80.94 275 ASN A N 1
ATOM 2185 C CA . ASN A 1 275 ? 2.713 6.119 -2.670 1.00 80.94 275 ASN A CA 1
ATOM 2186 C C . ASN A 1 275 ? 1.402 6.511 -3.379 1.00 80.94 275 ASN A C 1
ATOM 2188 O O . ASN A 1 275 ? 0.970 7.652 -3.215 1.00 80.94 275 ASN A O 1
ATOM 2192 N N . LEU A 1 276 ? 0.792 5.626 -4.172 1.00 85.00 276 LEU A N 1
ATOM 2193 C CA . LEU A 1 276 ? -0.397 5.927 -4.977 1.00 85.00 276 LEU A CA 1
ATOM 2194 C C . LEU A 1 276 ? -1.694 5.650 -4.229 1.00 85.00 276 LEU A C 1
ATOM 2196 O O . LEU A 1 276 ? -1.723 4.825 -3.316 1.00 85.00 276 LEU A O 1
ATOM 2200 N N . GLY A 1 277 ? -2.772 6.303 -4.656 1.00 82.38 277 GLY A N 1
ATOM 2201 C CA . GLY A 1 277 ? -4.125 5.882 -4.286 1.00 82.38 277 GLY A CA 1
ATOM 2202 C C . GLY A 1 277 ? -4.434 5.947 -2.778 1.00 82.38 277 GLY A C 1
ATOM 2203 O O . GLY A 1 277 ? -5.255 5.215 -2.250 1.00 82.38 277 GLY A O 1
ATOM 2204 N N . GLY A 1 278 ? -3.686 6.762 -2.034 1.00 87.81 278 GLY A N 1
ATOM 2205 C CA . GLY A 1 278 ? -3.808 6.827 -0.580 1.00 87.81 278 GLY A CA 1
ATOM 2206 C C . GLY A 1 278 ? -3.175 5.666 0.193 1.00 87.81 278 GLY A C 1
ATOM 2207 O O . GLY A 1 278 ? -3.392 5.564 1.392 1.00 87.81 278 GLY A O 1
ATOM 2208 N N . SER A 1 279 ? -2.307 4.863 -0.428 1.00 90.50 279 SER A N 1
ATOM 2209 C CA . SER A 1 279 ? -1.581 3.763 0.238 1.00 90.50 279 SER A CA 1
ATOM 2210 C C . SER A 1 279 ? -0.906 4.161 1.564 1.00 90.50 279 SER A C 1
ATOM 2212 O O . SER A 1 279 ? -0.886 3.378 2.501 1.00 90.50 279 SER A O 1
ATOM 2214 N N . ASN A 1 280 ? -0.390 5.393 1.685 1.00 90.88 280 ASN A N 1
ATOM 2215 C CA . ASN A 1 280 ? 0.244 5.901 2.915 1.00 90.88 280 ASN A CA 1
ATOM 2216 C C . ASN A 1 280 ? -0.720 6.656 3.861 1.00 90.88 280 ASN A C 1
ATOM 2218 O O . ASN A 1 280 ? -0.275 7.404 4.734 1.00 90.88 280 ASN A O 1
ATOM 2222 N N . PHE A 1 281 ? -2.037 6.569 3.652 1.00 95.44 281 PHE A N 1
ATOM 2223 C CA . PHE A 1 281 ? -3.012 7.344 4.425 1.00 95.44 281 PHE A CA 1
ATOM 2224 C C . PHE A 1 281 ? -3.007 7.029 5.913 1.00 95.44 281 PHE A C 1
ATOM 2226 O O . PHE A 1 281 ? -3.072 8.004 6.654 1.00 95.44 281 PHE A O 1
ATOM 2233 N N . PRO A 1 282 ? -2.840 5.782 6.392 1.00 96.44 282 PRO A N 1
ATOM 2234 C CA . PRO A 1 282 ? -2.765 5.533 7.830 1.00 96.44 282 PRO A CA 1
ATOM 2235 C C . PRO A 1 282 ? -1.702 6.395 8.523 1.00 96.44 282 PRO A C 1
ATOM 2237 O O . PRO A 1 282 ? -2.009 7.118 9.471 1.00 96.44 282 PRO A O 1
ATOM 2240 N N . ALA A 1 283 ? -0.478 6.419 7.984 1.00 95.75 283 ALA A N 1
ATOM 2241 C CA . ALA A 1 283 ? 0.622 7.206 8.537 1.00 95.75 283 ALA A CA 1
ATOM 2242 C C . ALA A 1 283 ? 0.386 8.720 8.407 1.00 95.75 283 ALA A C 1
ATOM 2244 O O . ALA A 1 283 ? 0.609 9.470 9.358 1.00 95.75 283 ALA A O 1
ATOM 2245 N N . LEU A 1 284 ? -0.088 9.183 7.244 1.00 96.25 284 LEU A N 1
ATOM 2246 C CA . LEU A 1 284 ? -0.348 10.607 7.012 1.00 96.25 284 LEU A CA 1
ATOM 2247 C C . LEU A 1 284 ? -1.518 11.130 7.859 1.00 96.25 284 LEU A C 1
ATOM 2249 O O . LEU A 1 284 ? -1.429 12.220 8.419 1.00 96.25 284 LEU A O 1
ATOM 2253 N N . MET A 1 285 ? -2.596 10.354 7.988 1.00 97.06 285 MET A N 1
ATOM 2254 C CA . MET A 1 285 ? -3.738 10.669 8.846 1.00 97.06 285 MET A CA 1
ATOM 2255 C C . MET A 1 285 ? -3.290 10.791 10.291 1.00 97.06 285 MET A C 1
ATOM 2257 O O . MET A 1 285 ? -3.575 11.804 10.928 1.00 97.06 285 MET A O 1
ATOM 2261 N N . SER A 1 286 ? -2.562 9.795 10.798 1.00 97.25 286 SER A N 1
ATOM 2262 C CA . SER A 1 286 ? -2.072 9.850 12.165 1.00 97.25 286 SER A CA 1
ATOM 2263 C C . SER A 1 286 ? -1.150 11.038 12.396 1.00 97.25 286 SER A C 1
ATOM 2265 O O . SER A 1 286 ? -1.364 11.762 13.360 1.00 97.25 286 SER A O 1
ATOM 2267 N N . HIS A 1 287 ? -0.211 11.311 11.486 1.00 96.81 287 HIS A N 1
ATOM 2268 C CA . HIS A 1 287 ? 0.671 12.472 11.593 1.00 96.81 287 HIS A CA 1
ATOM 2269 C C . HIS A 1 287 ? -0.098 13.802 11.656 1.00 96.81 287 HIS A C 1
ATOM 2271 O O . HIS A 1 287 ? 0.246 14.682 12.444 1.00 96.81 287 HIS A O 1
ATOM 2277 N N . GLU A 1 288 ? -1.141 13.971 10.840 1.00 97.12 288 GLU A N 1
ATOM 2278 C CA . GLU A 1 288 ? -1.953 15.192 10.852 1.00 97.12 288 GLU A CA 1
ATOM 2279 C C . GLU A 1 288 ? -2.829 15.312 12.106 1.00 97.12 288 GLU A C 1
ATOM 2281 O O . GLU A 1 288 ? -2.964 16.404 12.662 1.00 97.12 288 GLU A O 1
ATOM 2286 N N . LEU A 1 289 ? -3.416 14.209 12.572 1.00 97.44 289 LEU A N 1
ATOM 2287 C CA . LEU A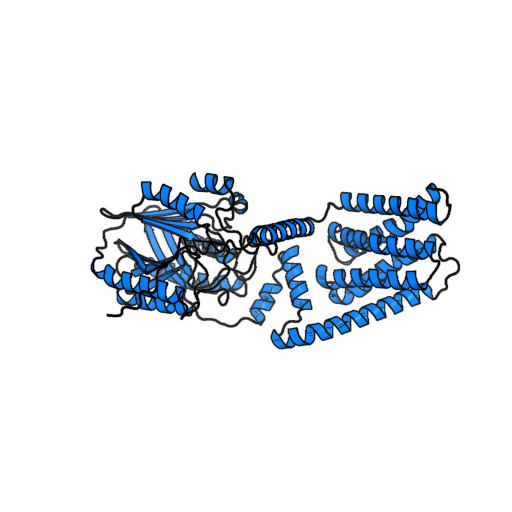 1 289 ? -4.334 14.196 13.714 1.00 97.44 289 LEU A CA 1
ATOM 2288 C C . LEU A 1 289 ? -3.591 14.286 15.054 1.00 97.44 289 LEU A C 1
ATOM 2290 O O . LEU A 1 289 ? -4.065 14.964 15.965 1.00 97.44 289 LEU A O 1
ATOM 2294 N N . GLU A 1 290 ? -2.399 13.693 15.163 1.00 97.12 290 GLU A N 1
ATOM 2295 C CA . GLU A 1 290 ? -1.534 13.746 16.355 1.00 97.12 290 GLU A CA 1
ATOM 2296 C C . GLU A 1 290 ? -0.979 15.153 16.639 1.00 97.12 290 GLU A C 1
ATOM 2298 O O . GLU A 1 290 ? -0.456 15.426 17.714 1.00 97.12 290 GLU A O 1
ATOM 2303 N N . LYS A 1 291 ? -1.182 16.116 15.731 1.00 96.75 291 LYS A N 1
ATOM 2304 C CA . LYS A 1 291 ? -0.977 17.544 16.033 1.00 96.75 291 LYS A CA 1
ATOM 2305 C C . LYS A 1 291 ? -2.009 18.092 17.030 1.00 96.75 291 LYS A C 1
ATOM 2307 O O . LYS A 1 291 ? -1.832 19.202 17.530 1.00 96.75 291 LYS A O 1
ATOM 2312 N N . LYS A 1 292 ? -3.110 17.369 17.274 1.00 96.00 292 LYS A N 1
ATOM 2313 C CA . LYS A 1 292 ? -4.234 17.785 18.136 1.00 96.00 292 LYS A CA 1
ATOM 2314 C C . LYS A 1 292 ? -4.597 16.789 19.234 1.00 96.00 292 LYS A C 1
ATOM 2316 O O . LYS A 1 292 ? -5.314 17.161 20.159 1.00 96.00 292 LYS A O 1
ATOM 2321 N N . VAL A 1 293 ? -4.160 15.541 19.118 1.00 96.69 293 VAL A N 1
ATOM 2322 C CA . VAL A 1 293 ? -4.370 14.482 20.112 1.00 96.69 293 VAL A CA 1
ATOM 2323 C C . VAL A 1 293 ? -3.044 13.780 20.390 1.00 96.69 293 VAL A C 1
ATOM 2325 O O . VAL A 1 293 ? -2.145 13.827 19.563 1.00 96.69 293 VAL A O 1
ATOM 2328 N N . ASP A 1 294 ? -2.922 13.101 21.525 1.00 97.12 294 ASP A N 1
ATOM 2329 C CA . ASP A 1 294 ? -1.675 12.438 21.929 1.00 97.12 294 ASP A CA 1
ATOM 2330 C C . ASP A 1 294 ? -1.428 11.112 21.186 1.00 97.12 294 ASP A C 1
ATOM 2332 O O . ASP A 1 294 ? -0.312 10.598 21.174 1.00 97.12 294 ASP A O 1
ATOM 2336 N N . CYS A 1 295 ? -2.466 10.528 20.579 1.00 97.31 295 CYS A N 1
ATOM 2337 C CA . CYS A 1 295 ? -2.355 9.314 19.771 1.00 97.31 295 CYS A CA 1
ATOM 2338 C C . CYS A 1 295 ? -3.483 9.224 18.740 1.00 97.31 295 CYS A C 1
ATOM 2340 O O . CYS A 1 295 ? -4.650 9.442 19.074 1.00 97.31 295 CYS A O 1
ATOM 2342 N N . SER A 1 296 ? -3.149 8.843 17.505 1.00 97.81 296 SER A N 1
ATOM 2343 C CA . SER A 1 296 ? -4.118 8.485 16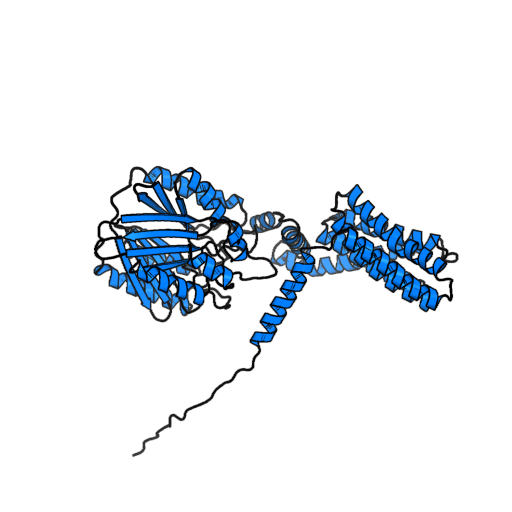.471 1.00 97.81 296 SER A CA 1
ATOM 2344 C C . SER A 1 296 ? -3.936 7.027 16.051 1.00 97.81 296 SER A C 1
ATOM 2346 O O . SER A 1 296 ? -2.854 6.620 15.621 1.00 97.81 296 SER A O 1
ATOM 2348 N N . ILE A 1 297 ? -5.016 6.255 16.154 1.00 98.31 297 ILE A N 1
ATOM 2349 C CA . ILE A 1 297 ? -5.102 4.862 15.716 1.00 98.31 297 ILE A CA 1
ATOM 2350 C C . ILE A 1 297 ? -6.046 4.815 14.515 1.00 98.31 297 ILE A C 1
ATOM 2352 O O . ILE A 1 297 ? -7.184 5.281 14.596 1.00 98.31 297 ILE A O 1
ATOM 2356 N N . VAL A 1 298 ? -5.569 4.272 13.399 1.00 98.12 298 VAL A N 1
ATOM 2357 C CA . VAL A 1 298 ? -6.332 4.118 12.152 1.00 98.12 298 VAL A CA 1
ATOM 2358 C C . VAL A 1 298 ? -6.580 2.631 11.943 1.00 98.12 298 VAL A C 1
ATOM 2360 O O . VAL A 1 298 ? -5.640 1.856 12.044 1.00 98.12 298 VAL A O 1
ATOM 2363 N N . MET A 1 299 ? -7.826 2.242 11.703 1.00 98.00 299 MET A N 1
ATOM 2364 C CA . MET A 1 299 ? -8.262 0.876 11.399 1.00 98.00 299 MET A CA 1
ATOM 2365 C C . MET A 1 299 ? -8.668 0.773 9.929 1.00 98.00 299 MET A C 1
ATOM 2367 O O . MET A 1 299 ? -9.040 1.790 9.339 1.00 98.00 299 MET A O 1
ATOM 2371 N N . HIS A 1 300 ? -8.673 -0.444 9.381 1.00 97.25 300 HIS A N 1
ATOM 2372 C CA . HIS A 1 300 ? -9.258 -0.704 8.065 1.00 97.25 300 HIS A CA 1
ATOM 2373 C C . HIS A 1 300 ? -10.782 -0.527 8.086 1.00 97.25 300 HIS A C 1
ATOM 2375 O O . HIS A 1 300 ? -11.454 -0.844 9.077 1.00 97.25 300 HIS A O 1
ATOM 2381 N N . GLY A 1 301 ? -11.325 0.044 7.015 1.00 95.44 301 GLY A N 1
ATOM 2382 C CA . GLY A 1 301 ? -12.763 0.203 6.804 1.00 95.44 301 GLY A CA 1
ATOM 2383 C C . GLY A 1 301 ? -13.373 -1.020 6.120 1.00 95.44 301 GLY A C 1
ATOM 2384 O O . GLY A 1 301 ? -12.670 -1.840 5.549 1.00 95.44 301 GLY A O 1
ATOM 2385 N N . ALA A 1 302 ? -14.700 -1.145 6.144 1.00 94.44 302 ALA A N 1
ATOM 2386 C CA . ALA A 1 302 ? -15.402 -2.162 5.362 1.00 94.44 302 ALA A CA 1
ATOM 2387 C C . ALA A 1 302 ? -15.692 -1.613 3.956 1.00 94.44 302 ALA A C 1
ATOM 2389 O O . ALA A 1 302 ? -16.799 -1.146 3.673 1.00 94.44 302 ALA A O 1
ATOM 2390 N N . CYS A 1 303 ? -14.668 -1.595 3.107 1.00 93.25 303 CYS A N 1
ATOM 2391 C CA . CYS A 1 303 ? -14.755 -1.138 1.723 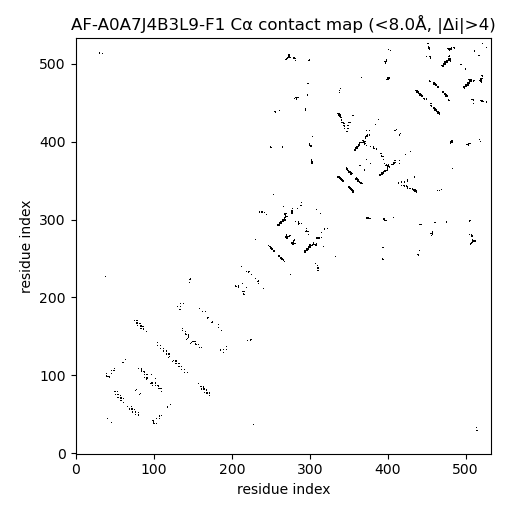1.00 93.25 303 CYS A CA 1
ATOM 2392 C C . CYS A 1 303 ? -13.704 -1.824 0.848 1.00 93.25 303 CYS A C 1
ATOM 2394 O O . CYS A 1 303 ? -12.644 -2.198 1.334 1.00 93.25 303 CYS A O 1
ATOM 2396 N N . THR A 1 304 ? -13.979 -1.901 -0.451 1.00 92.19 304 THR A N 1
ATOM 2397 C CA . THR A 1 304 ? -13.048 -2.424 -1.455 1.00 92.19 304 THR A CA 1
ATOM 2398 C C . THR A 1 304 ? -12.196 -1.310 -2.065 1.00 92.19 304 THR A C 1
ATOM 2400 O O . THR A 1 304 ? -12.445 -0.112 -1.886 1.00 92.19 304 THR A O 1
ATOM 2403 N N . HIS A 1 305 ? -11.237 -1.711 -2.897 1.00 90.19 305 HIS A N 1
ATOM 2404 C CA . HIS A 1 305 ? -10.423 -0.845 -3.753 1.00 90.19 305 HIS A CA 1
ATOM 2405 C C . HIS A 1 305 ? -11.190 0.163 -4.642 1.00 90.19 305 HIS A C 1
ATOM 2407 O O . HIS A 1 305 ? -10.570 1.119 -5.119 1.00 90.19 305 HIS A O 1
ATOM 2413 N N . ASP A 1 306 ? -12.505 0.015 -4.847 1.00 89.88 306 ASP A N 1
ATOM 2414 C CA . ASP A 1 306 ? -13.346 1.035 -5.504 1.00 89.88 306 ASP A CA 1
ATOM 2415 C C . ASP A 1 306 ? -13.359 2.368 -4.729 1.00 89.88 306 ASP A C 1
ATOM 2417 O O . ASP A 1 306 ? -13.597 3.430 -5.305 1.00 89.88 306 ASP A O 1
ATOM 2421 N N . TYR A 1 307 ? -13.045 2.319 -3.430 1.00 93.62 307 TYR A N 1
ATOM 2422 C CA . TYR A 1 307 ? -12.969 3.464 -2.523 1.00 93.62 307 TYR A CA 1
ATOM 2423 C C . TYR A 1 307 ? -11.532 3.932 -2.265 1.00 93.62 307 TYR A C 1
ATOM 2425 O O . TYR A 1 307 ? -11.272 4.616 -1.272 1.00 93.62 307 TYR A O 1
ATOM 2433 N N . ASN A 1 308 ? -10.593 3.597 -3.153 1.00 93.88 308 ASN A N 1
ATOM 2434 C CA . ASN A 1 308 ? -9.250 4.164 -3.113 1.00 93.88 308 ASN A CA 1
ATOM 2435 C C . ASN A 1 308 ? -9.286 5.677 -3.396 1.00 93.88 308 ASN A C 1
ATOM 2437 O O . ASN A 1 308 ? -9.769 6.102 -4.452 1.00 93.88 308 ASN A O 1
ATOM 2441 N N . PRO A 1 309 ? -8.730 6.519 -2.509 1.00 93.50 309 PRO A N 1
ATOM 2442 C CA . PRO A 1 309 ? -8.567 7.939 -2.777 1.00 93.50 309 PRO A CA 1
ATOM 2443 C C . PRO A 1 309 ? -7.712 8.167 -4.024 1.00 93.50 309 PRO A C 1
ATOM 2445 O O . PRO A 1 309 ? -6.604 7.661 -4.126 1.00 93.50 309 PRO A O 1
ATOM 2448 N N . THR A 1 310 ? -8.172 8.993 -4.959 1.00 91.69 310 THR A N 1
ATOM 2449 C CA . THR A 1 310 ? -7.474 9.226 -6.238 1.00 91.69 310 THR A CA 1
ATOM 2450 C C . THR A 1 310 ? -6.085 9.846 -6.083 1.00 91.69 310 THR A C 1
ATOM 2452 O O . THR A 1 310 ? -5.191 9.596 -6.890 1.00 91.69 310 THR A O 1
ATOM 2455 N N . THR A 1 311 ? -5.898 10.678 -5.055 1.00 90.25 311 THR A N 1
ATOM 2456 C CA . THR A 1 311 ? -4.658 11.417 -4.804 1.00 90.25 311 THR A CA 1
ATOM 2457 C C . THR A 1 311 ? -4.407 11.603 -3.316 1.00 90.25 311 THR A C 1
ATOM 2459 O O . THR A 1 311 ? -5.316 11.538 -2.488 1.00 90.25 311 THR A O 1
ATOM 2462 N N . THR A 1 312 ? -3.172 11.968 -2.964 1.00 87.69 312 THR A N 1
ATOM 2463 C CA . THR A 1 312 ? -2.840 12.343 -1.583 1.00 87.69 312 THR A CA 1
ATOM 2464 C C . THR A 1 312 ? -3.569 13.595 -1.084 1.00 87.69 312 THR A C 1
ATOM 2466 O O . THR A 1 312 ? -3.772 13.730 0.119 1.00 87.69 312 THR A O 1
ATOM 2469 N N . ALA A 1 313 ? -4.023 14.485 -1.972 1.00 89.81 313 ALA A N 1
ATOM 2470 C CA . ALA A 1 313 ? -4.758 15.686 -1.571 1.00 89.81 313 ALA A CA 1
ATOM 2471 C C . ALA A 1 313 ? -6.128 15.362 -0.943 1.00 89.81 313 ALA A C 1
ATOM 2473 O O . ALA A 1 313 ? -6.622 16.131 -0.119 1.00 89.81 313 ALA A O 1
ATOM 2474 N N . GLN A 1 314 ? -6.705 14.196 -1.260 1.00 93.44 314 GLN A N 1
ATOM 2475 C CA . GLN A 1 314 ? -7.975 13.741 -0.684 1.00 93.44 314 GLN A CA 1
ATOM 2476 C C . GLN A 1 314 ? -7.893 13.485 0.833 1.00 93.44 314 GLN A C 1
ATOM 2478 O O . GLN A 1 314 ? -8.920 13.446 1.508 1.00 93.44 314 GLN A O 1
ATOM 2483 N N . LEU A 1 315 ? -6.687 13.404 1.409 1.00 95.12 315 LEU A N 1
ATOM 2484 C CA . LEU A 1 315 ? -6.470 13.275 2.853 1.00 95.12 315 LEU A CA 1
ATOM 2485 C C . LEU A 1 315 ? -7.173 14.378 3.665 1.00 95.12 315 LEU A C 1
ATOM 2487 O O . LEU A 1 315 ? -7.669 14.129 4.767 1.00 95.12 315 LEU A O 1
ATOM 2491 N N . THR A 1 316 ? -7.243 15.603 3.137 1.00 95.12 316 THR A N 1
ATOM 2492 C CA . THR A 1 316 ? -7.911 16.722 3.821 1.00 95.12 316 THR A CA 1
ATOM 2493 C C . THR A 1 316 ? -9.420 16.500 3.945 1.00 95.12 316 THR A C 1
ATOM 2495 O O . THR A 1 316 ? -10.007 16.905 4.947 1.00 95.12 316 THR A O 1
ATOM 2498 N N . ASN A 1 317 ? -10.037 15.786 3.000 1.00 94.62 317 ASN A N 1
ATOM 2499 C CA . ASN A 1 317 ? -11.464 15.456 3.051 1.00 94.62 317 ASN A CA 1
ATOM 2500 C C . ASN A 1 317 ? -11.786 14.430 4.150 1.00 94.62 317 ASN A C 1
ATOM 2502 O O . ASN A 1 317 ? -12.908 14.401 4.644 1.00 94.62 317 ASN A O 1
ATOM 2506 N N . ILE A 1 318 ? -10.792 13.652 4.594 1.00 95.44 318 ILE A N 1
ATOM 2507 C CA . ILE A 1 318 ? -10.917 12.693 5.702 1.00 95.44 318 ILE A CA 1
ATOM 2508 C C . ILE A 1 318 ? -10.560 13.358 7.038 1.00 95.44 318 ILE A C 1
ATOM 2510 O O . ILE A 1 318 ? -11.299 13.283 8.020 1.00 95.44 318 ILE A O 1
ATOM 2514 N N . THR A 1 319 ? -9.422 14.050 7.088 1.00 97.12 319 THR A N 1
ATOM 2515 C CA . THR A 1 319 ? -8.911 14.670 8.323 1.00 97.12 319 THR A CA 1
ATOM 2516 C C . THR A 1 319 ? -9.681 15.931 8.722 1.00 97.12 319 THR A C 1
ATOM 2518 O O . THR A 1 319 ? -9.756 16.251 9.906 1.00 97.12 319 THR A O 1
ATOM 2521 N N . GLY A 1 320 ? -10.296 16.649 7.777 1.00 96.50 320 GLY A N 1
ATOM 2522 C CA . GLY A 1 320 ? -11.117 17.837 8.031 1.00 96.50 320 GLY A CA 1
ATOM 2523 C C . GLY A 1 320 ? -12.310 17.571 8.964 1.00 96.50 320 GLY A C 1
ATOM 2524 O O . GLY A 1 320 ? -12.398 18.207 10.019 1.00 96.50 320 GLY A O 1
ATOM 2525 N N . PRO A 1 321 ? -13.201 16.613 8.646 1.00 96.56 321 PRO A N 1
ATOM 2526 C CA . PRO A 1 321 ? -14.287 16.207 9.539 1.00 96.56 321 PRO A CA 1
ATOM 2527 C C . PRO A 1 321 ? -13.798 15.724 10.911 1.00 96.56 321 PRO A C 1
ATOM 2529 O O . PRO A 1 321 ? -14.342 16.138 11.935 1.00 96.56 321 PRO A O 1
ATOM 2532 N N . LEU A 1 322 ? -12.724 14.927 10.951 1.00 97.12 322 LEU A N 1
ATOM 2533 C CA . LEU A 1 322 ? -12.116 14.443 12.198 1.00 97.12 322 LEU A CA 1
ATOM 2534 C C . LEU A 1 322 ? -11.596 15.588 13.077 1.00 97.12 322 LEU A C 1
ATOM 2536 O O . LEU A 1 322 ? -11.788 15.590 14.291 1.00 97.12 322 LEU A O 1
ATOM 2540 N N . ASN A 1 323 ? -10.993 16.605 12.467 1.00 96.00 323 ASN A N 1
ATOM 2541 C CA . ASN A 1 323 ? -10.544 17.809 13.156 1.00 96.00 323 ASN A CA 1
ATOM 2542 C C . ASN A 1 323 ? -11.703 18.552 13.839 1.00 96.00 323 ASN A C 1
ATOM 2544 O O . ASN A 1 323 ? -11.569 18.969 14.991 1.00 96.00 323 ASN A O 1
ATOM 2548 N N . SER A 1 324 ? -12.841 18.696 13.158 1.00 95.12 324 SER A N 1
ATOM 2549 C CA . SER A 1 324 ? -14.060 19.275 13.740 1.00 95.12 324 SER A CA 1
ATOM 2550 C C . SER A 1 324 ? -14.658 18.384 14.835 1.00 95.12 324 SER A C 1
ATOM 2552 O O . SER A 1 324 ? -15.133 18.884 15.860 1.00 95.12 324 SER A O 1
ATOM 2554 N N . PHE A 1 325 ? -14.603 17.062 14.655 1.00 95.56 325 PHE A N 1
ATOM 2555 C CA . PHE A 1 325 ? -15.049 16.090 15.652 1.00 95.56 325 PHE A CA 1
ATOM 2556 C C . PHE A 1 325 ? -14.232 16.179 16.948 1.00 95.56 325 PHE A C 1
ATOM 2558 O O . PHE A 1 325 ? -14.827 16.256 18.023 1.00 95.56 325 PHE A O 1
ATOM 2565 N N . ILE A 1 326 ? -12.896 16.250 16.867 1.00 95.75 326 ILE A N 1
ATOM 2566 C CA . ILE A 1 326 ? -12.018 16.414 18.038 1.00 95.75 326 ILE A CA 1
ATOM 2567 C C . ILE A 1 326 ? -12.425 17.664 18.830 1.00 95.75 326 ILE A C 1
ATOM 2569 O O . ILE A 1 326 ? -12.715 17.572 20.021 1.00 95.75 326 ILE A O 1
ATOM 2573 N N . LEU A 1 327 ? -12.519 18.816 18.153 1.00 93.38 327 LEU A N 1
ATOM 2574 C CA . LEU A 1 327 ? -12.821 20.107 18.784 1.00 93.38 327 LEU A CA 1
ATOM 2575 C C . LEU A 1 327 ? -14.204 20.136 19.450 1.00 93.38 327 LEU A C 1
ATOM 2577 O O . LEU A 1 327 ? -14.368 20.672 20.545 1.00 93.38 327 LEU A O 1
ATOM 2581 N N . SER A 1 328 ? -15.217 19.565 18.795 1.00 93.12 328 SER A N 1
ATOM 2582 C CA . SER A 1 328 ? -16.584 19.538 19.329 1.00 93.12 328 SER A CA 1
ATOM 2583 C C . SER A 1 328 ? -16.766 18.525 20.467 1.00 93.12 328 SER A C 1
ATOM 2585 O O . SER A 1 328 ? -17.594 18.747 21.358 1.00 93.12 328 SER A O 1
ATOM 2587 N N . SER A 1 329 ? -15.967 17.454 20.482 1.00 91.50 329 SER A N 1
ATOM 2588 C CA . SER A 1 329 ? -16.056 16.374 21.470 1.00 91.50 329 SER A CA 1
ATOM 2589 C C . SER A 1 329 ? -15.415 16.711 22.814 1.00 91.50 329 SER A C 1
ATOM 2591 O O . SER A 1 329 ? -15.811 16.126 23.822 1.00 91.50 329 SER A O 1
ATOM 2593 N N . GLU A 1 330 ? -14.485 17.672 22.883 1.00 81.38 330 GLU A N 1
ATOM 2594 C CA . GLU A 1 330 ? -13.798 18.024 24.140 1.00 81.38 330 GLU A CA 1
ATOM 2595 C C . GLU A 1 330 ? -14.764 18.381 25.277 1.00 81.38 330 GLU A C 1
ATOM 2597 O O . GLU A 1 330 ? -14.522 18.045 26.436 1.00 81.38 330 GLU A O 1
ATOM 2602 N N . LYS A 1 331 ? -15.891 19.021 24.944 1.00 84.25 331 LYS A N 1
ATOM 2603 C CA . LYS A 1 331 ? -16.928 19.426 25.907 1.00 84.25 331 LYS A CA 1
ATOM 2604 C C . LYS A 1 331 ? -17.945 18.322 26.217 1.00 84.25 331 LYS A C 1
ATOM 2606 O O . LYS A 1 331 ? -18.804 18.518 27.070 1.00 84.25 331 LYS A O 1
ATOM 2611 N N . GLN A 1 332 ? -17.879 17.188 25.520 1.00 88.25 332 GLN A N 1
ATOM 2612 C CA . GLN A 1 332 ? -18.854 16.091 25.596 1.00 88.25 332 GLN A CA 1
ATOM 2613 C C . GLN A 1 332 ? -18.275 14.810 26.218 1.00 88.25 332 GLN A C 1
ATOM 2615 O O . GLN A 1 332 ? -18.956 13.780 26.269 1.00 88.25 332 GLN A O 1
ATOM 2620 N N . LEU A 1 333 ? -17.026 14.859 26.697 1.00 91.06 333 LEU A N 1
ATOM 2621 C CA . LEU A 1 333 ? -16.376 13.729 27.350 1.00 91.06 333 LEU A CA 1
ATOM 2622 C C . LEU A 1 333 ? -17.137 13.319 28.615 1.00 91.06 333 LEU A C 1
ATOM 2624 O O . LEU A 1 333 ? -17.484 14.142 29.461 1.00 91.06 333 LEU A O 1
ATOM 2628 N N . ARG A 1 334 ? -17.369 12.012 28.753 1.00 92.88 334 ARG A N 1
ATOM 2629 C CA . ARG A 1 334 ? -18.037 11.403 29.907 1.00 92.88 334 ARG A CA 1
ATOM 2630 C C . ARG A 1 334 ? -17.325 10.126 30.322 1.00 92.88 334 ARG A C 1
ATOM 2632 O O . ARG A 1 334 ? -16.606 9.528 29.524 1.00 92.88 334 ARG A O 1
ATOM 2639 N N . GLN A 1 335 ? -17.541 9.695 31.563 1.00 94.44 335 GLN A N 1
ATOM 2640 C CA . GLN A 1 335 ? -16.962 8.448 32.056 1.00 94.44 335 GLN A CA 1
ATOM 2641 C C . GLN A 1 335 ? -17.392 7.273 31.164 1.00 94.44 335 GLN A C 1
ATOM 2643 O O . GLN A 1 335 ? -18.582 7.068 30.910 1.00 94.44 335 GLN A O 1
ATOM 2648 N N . ALA A 1 336 ? -16.415 6.510 30.679 1.00 95.00 336 ALA A N 1
ATOM 2649 C CA . ALA A 1 336 ? -16.664 5.350 29.838 1.00 95.00 336 ALA A CA 1
ATOM 2650 C C . ALA A 1 336 ? -17.039 4.137 30.696 1.00 95.00 336 ALA A C 1
ATOM 2652 O O . ALA A 1 336 ? -16.342 3.797 31.657 1.00 95.00 336 ALA A O 1
ATOM 2653 N N . LYS A 1 337 ? -18.127 3.462 30.325 1.00 97.12 337 LYS A N 1
ATOM 2654 C CA . LYS A 1 337 ? -18.406 2.088 30.734 1.00 97.12 337 LYS A CA 1
ATOM 2655 C C . LYS A 1 337 ? -18.276 1.188 29.519 1.00 97.12 337 LYS A C 1
ATOM 2657 O O . LYS A 1 337 ? -18.802 1.551 28.470 1.00 97.12 337 LYS A O 1
ATOM 2662 N N . PHE A 1 338 ? -17.622 0.038 29.660 1.00 97.25 338 PHE A N 1
ATOM 2663 C CA . PHE A 1 338 ? -17.452 -0.892 28.551 1.00 97.25 338 PHE A CA 1
ATOM 2664 C C . PHE A 1 338 ? -17.914 -2.311 28.847 1.00 97.25 338 PHE A C 1
ATOM 2666 O O . PHE A 1 338 ? -17.889 -2.785 29.985 1.00 97.25 338 PHE A O 1
ATOM 2673 N N . SER A 1 339 ? -18.309 -2.988 27.775 1.00 97.12 339 SER A N 1
ATOM 2674 C CA . SER A 1 339 ? -18.471 -4.434 27.704 1.00 97.12 339 SER A CA 1
ATOM 2675 C C . SER A 1 339 ? -17.890 -4.919 26.378 1.00 97.12 339 SER A C 1
ATOM 2677 O O . SER A 1 339 ? -17.836 -4.159 25.412 1.00 97.12 339 SER A O 1
ATOM 2679 N N . PHE A 1 340 ? -17.443 -6.170 26.336 1.00 97.62 340 PHE A N 1
ATOM 2680 C CA . PHE A 1 340 ? -16.959 -6.795 25.112 1.00 97.62 340 PHE A CA 1
ATOM 2681 C C . PHE A 1 340 ? -17.717 -8.096 24.885 1.00 97.62 340 PHE A C 1
ATOM 2683 O O . PHE A 1 340 ? -17.811 -8.920 25.797 1.00 97.62 340 PHE A O 1
ATOM 2690 N N . ILE A 1 341 ? -18.253 -8.263 23.681 1.00 97.06 341 ILE A N 1
ATOM 2691 C CA . ILE A 1 341 ? -18.988 -9.454 23.262 1.00 97.06 341 ILE A CA 1
ATOM 2692 C C . ILE A 1 341 ? -18.415 -9.898 21.928 1.00 97.06 341 ILE A C 1
ATOM 2694 O O . ILE A 1 341 ? -18.149 -9.071 21.064 1.00 97.06 341 ILE A O 1
ATOM 2698 N N . ARG A 1 342 ? -18.255 -11.204 21.747 1.00 97.25 342 ARG A N 1
ATOM 2699 C CA . ARG A 1 342 ? -17.859 -11.806 20.479 1.00 97.25 342 ARG A CA 1
ATOM 2700 C C . ARG A 1 342 ? -18.802 -12.954 20.174 1.00 97.25 342 ARG A C 1
ATOM 2702 O O . ARG A 1 342 ? -19.114 -13.746 21.060 1.00 97.25 342 ARG A O 1
ATOM 2709 N N . THR A 1 343 ? -19.253 -13.031 18.933 1.00 97.50 343 THR A N 1
ATOM 2710 C CA . THR A 1 343 ? -20.056 -14.150 18.442 1.00 97.50 343 THR A CA 1
ATOM 2711 C C . THR A 1 343 ? -19.505 -14.633 17.115 1.00 97.50 343 THR A C 1
ATOM 2713 O O . THR A 1 343 ? -18.782 -13.910 16.430 1.00 97.50 343 THR A O 1
ATOM 2716 N N . GLN A 1 344 ? -19.851 -15.864 16.771 1.00 97.31 344 GLN A N 1
ATOM 2717 C CA . GLN A 1 344 ? -19.435 -16.505 15.540 1.00 97.31 344 GLN A CA 1
ATOM 2718 C C . GLN A 1 344 ? -20.659 -17.124 14.875 1.00 97.31 344 GLN A C 1
ATOM 2720 O O . GLN A 1 344 ? -21.524 -17.689 15.550 1.00 97.31 344 GLN A O 1
ATOM 2725 N N . PHE A 1 345 ? -20.722 -17.024 13.555 1.00 97.94 345 PHE A N 1
ATOM 2726 C CA . PHE A 1 345 ? -21.691 -17.728 12.734 1.00 97.94 345 PHE A CA 1
ATOM 2727 C C . PHE A 1 345 ? -20.958 -18.329 11.538 1.00 97.94 345 PHE A C 1
ATOM 2729 O O . PHE A 1 345 ? -20.397 -17.606 10.714 1.00 97.94 345 PHE A O 1
ATOM 2736 N N . ASN A 1 346 ? -20.942 -19.661 11.466 1.00 97.25 346 ASN A N 1
ATOM 2737 C CA . ASN A 1 346 ? -20.070 -20.412 10.562 1.00 97.25 346 ASN A CA 1
ATOM 2738 C C . ASN A 1 346 ? -18.609 -19.940 10.701 1.00 97.25 346 ASN A C 1
ATOM 2740 O O . ASN A 1 346 ? -18.056 -20.012 11.798 1.00 97.25 346 ASN A O 1
ATOM 2744 N N . ASN A 1 347 ? -17.994 -19.445 9.626 1.00 97.06 347 ASN A N 1
ATOM 2745 C CA . ASN A 1 347 ? -16.593 -19.023 9.624 1.00 97.06 347 ASN A CA 1
ATOM 2746 C C . ASN A 1 347 ? -16.397 -17.550 10.013 1.00 97.06 347 ASN A C 1
ATOM 2748 O O . ASN A 1 347 ? -15.278 -17.147 10.307 1.00 97.06 347 ASN A O 1
ATOM 2752 N N . ALA A 1 348 ? -17.459 -16.739 10.047 1.00 97.94 348 ALA A N 1
ATOM 2753 C CA . ALA A 1 348 ? -17.343 -15.325 10.382 1.00 97.94 348 ALA A CA 1
ATOM 2754 C C . ALA A 1 348 ? -17.504 -15.079 11.881 1.00 97.94 348 ALA A C 1
ATOM 2756 O O . ALA A 1 348 ? -18.424 -15.577 12.534 1.00 97.94 348 ALA A O 1
ATOM 2757 N N . THR A 1 349 ? -16.627 -14.237 12.407 1.00 98.25 349 THR A N 1
ATOM 2758 C CA . THR A 1 349 ? -16.663 -13.700 13.759 1.00 98.25 349 THR A CA 1
ATOM 2759 C C . THR A 1 349 ? -17.020 -12.225 13.697 1.00 98.25 349 THR A C 1
ATOM 2761 O O . THR A 1 349 ? -16.471 -11.477 12.891 1.00 98.25 349 THR A O 1
ATOM 2764 N N . ALA A 1 350 ? -17.911 -11.803 14.588 1.00 98.00 350 ALA A N 1
ATOM 2765 C CA . ALA A 1 350 ? -18.205 -10.401 14.824 1.00 98.00 350 ALA A CA 1
ATOM 2766 C C . ALA A 1 350 ? -18.024 -10.093 16.313 1.00 98.00 350 ALA A C 1
ATOM 2768 O O . ALA A 1 350 ? -18.473 -10.854 17.182 1.00 98.00 350 ALA A O 1
ATOM 2769 N N . SER A 1 351 ? -17.383 -8.967 16.614 1.00 98.00 351 SER A N 1
ATOM 2770 C CA . SER A 1 351 ? -17.167 -8.488 17.980 1.00 98.00 351 SER A CA 1
ATOM 2771 C C . SER A 1 351 ? -17.810 -7.122 18.190 1.00 98.00 351 SER A C 1
ATOM 2773 O O . SER A 1 351 ? -17.804 -6.294 17.291 1.00 98.00 351 SER A O 1
ATOM 2775 N N . HIS A 1 352 ? -18.319 -6.865 19.392 1.00 97.69 352 HIS A N 1
ATOM 2776 C CA . HIS A 1 352 ? -18.739 -5.550 19.858 1.00 97.69 352 HIS A CA 1
ATOM 2777 C C . HIS A 1 352 ? -17.891 -5.127 21.050 1.00 97.69 352 HIS A C 1
ATOM 2779 O O . HIS A 1 352 ? -17.945 -5.751 22.112 1.00 97.69 352 HIS A O 1
ATOM 2785 N N . LEU A 1 353 ? -17.172 -4.017 20.901 1.00 97.81 353 LEU A N 1
ATOM 2786 C CA . LEU A 1 353 ? -16.742 -3.189 22.018 1.00 97.81 353 LEU A CA 1
ATOM 2787 C C . LEU A 1 353 ? -17.816 -2.129 22.260 1.00 97.81 353 LEU A C 1
ATOM 2789 O O . LEU A 1 353 ? -17.913 -1.134 21.544 1.00 97.81 353 LEU A O 1
ATOM 2793 N N . ILE A 1 354 ? -18.627 -2.365 23.282 1.00 97.31 354 ILE A N 1
ATOM 2794 C CA . ILE A 1 354 ? -19.699 -1.464 23.694 1.00 97.31 354 ILE A CA 1
ATOM 2795 C C . ILE A 1 354 ? -19.097 -0.409 24.612 1.00 97.31 354 ILE A C 1
ATOM 2797 O O . ILE A 1 354 ? -18.444 -0.767 25.591 1.00 97.31 354 ILE A O 1
ATOM 2801 N N . LEU A 1 355 ? -19.345 0.868 24.331 1.00 95.69 355 LEU A N 1
ATOM 2802 C CA . LEU A 1 355 ? -18.916 2.010 25.132 1.00 95.69 355 LEU A CA 1
ATOM 2803 C C . LEU A 1 355 ? -20.088 2.954 25.373 1.00 95.69 355 LEU A C 1
ATOM 2805 O O . LEU A 1 355 ? -20.433 3.780 24.528 1.00 95.69 355 LEU A O 1
ATOM 2809 N N . ASN A 1 356 ? -20.677 2.863 26.565 1.00 94.19 356 ASN A N 1
ATOM 2810 C CA . ASN A 1 356 ? -21.942 3.525 26.886 1.00 94.19 356 ASN A CA 1
ATOM 2811 C C . ASN A 1 356 ? -23.016 3.189 25.826 1.00 94.19 356 ASN A C 1
ATOM 2813 O O . ASN A 1 356 ? -23.418 2.034 25.728 1.00 94.19 356 ASN A O 1
ATOM 2817 N N . ASP A 1 357 ? -23.434 4.177 25.029 1.00 93.06 357 ASP A N 1
ATOM 2818 C CA . ASP A 1 357 ? -24.486 4.064 24.007 1.00 93.06 357 ASP A CA 1
ATOM 2819 C C . ASP A 1 357 ? -23.914 3.932 22.583 1.00 93.06 357 ASP A C 1
ATOM 2821 O O . ASP A 1 357 ? -24.637 4.111 21.604 1.00 93.06 357 ASP A O 1
ATOM 2825 N N . TYR A 1 358 ? -22.608 3.689 22.462 1.00 95.06 358 TYR A N 1
ATOM 2826 C CA . TYR A 1 358 ? -21.886 3.562 21.199 1.00 95.06 358 TYR A CA 1
ATOM 2827 C C . TYR A 1 358 ? -21.236 2.187 21.095 1.00 95.06 358 TYR A C 1
ATOM 2829 O O . TYR A 1 358 ? -20.921 1.564 22.112 1.00 95.06 358 TYR A O 1
ATOM 2837 N N . VAL A 1 359 ? -20.982 1.737 19.869 1.00 96.88 359 VAL A N 1
ATOM 2838 C CA . VAL A 1 359 ? -20.332 0.448 19.632 1.00 96.88 359 VAL A CA 1
ATOM 2839 C C . VAL A 1 359 ? -19.254 0.551 18.558 1.00 96.88 359 VAL A C 1
ATOM 2841 O O . VAL A 1 359 ? -19.464 1.186 17.528 1.00 96.88 359 VAL A O 1
ATOM 2844 N N . LEU A 1 360 ? -18.104 -0.081 18.802 1.00 98.06 360 LEU A N 1
ATOM 2845 C CA . LEU A 1 360 ? -17.136 -0.456 17.770 1.00 98.06 360 LEU A CA 1
ATOM 2846 C C . LEU A 1 360 ? -17.368 -1.929 17.435 1.00 98.06 360 LEU A C 1
ATOM 2848 O O . LEU A 1 360 ? -17.258 -2.785 18.316 1.00 98.06 360 LEU A O 1
ATOM 2852 N N . SER A 1 361 ? -17.702 -2.206 16.178 1.00 98.12 361 SER A N 1
ATOM 2853 C CA . SER A 1 361 ? -17.912 -3.557 15.667 1.00 98.12 361 SER A CA 1
ATOM 2854 C C . SER A 1 361 ? -16.755 -3.961 14.772 1.00 98.12 361 SER A C 1
ATOM 2856 O O . SER A 1 361 ? -16.432 -3.230 13.838 1.00 98.12 361 SER A O 1
ATOM 2858 N N . THR A 1 362 ? -16.151 -5.112 15.052 1.00 98.44 362 THR A N 1
ATOM 2859 C CA . THR A 1 362 ? -15.051 -5.654 14.245 1.00 98.44 362 THR A CA 1
ATOM 2860 C C . THR A 1 362 ? -15.390 -7.025 13.697 1.00 98.44 362 THR A C 1
ATOM 2862 O O . THR A 1 362 ? -16.126 -7.787 14.336 1.00 98.44 362 THR A O 1
ATOM 2865 N N . PHE A 1 363 ? -14.871 -7.326 12.510 1.00 98.25 363 PHE A N 1
ATOM 2866 C CA . PHE A 1 363 ? -15.237 -8.512 11.746 1.00 98.25 363 PHE A CA 1
ATOM 2867 C C . PHE A 1 363 ? -13.995 -9.268 11.285 1.00 98.25 363 PHE A C 1
ATOM 2869 O O . PHE A 1 363 ? -13.022 -8.669 10.849 1.00 98.25 363 PHE A O 1
ATOM 2876 N N . SER A 1 364 ? -14.032 -10.595 11.369 1.00 98.00 364 SER A N 1
ATOM 2877 C CA . SER A 1 364 ? -12.950 -11.468 10.906 1.00 98.00 364 SER A CA 1
ATOM 2878 C C . SER A 1 364 ? -13.513 -12.804 10.440 1.00 98.00 364 SER A C 1
ATOM 2880 O O . SER A 1 364 ? -14.617 -13.187 10.825 1.00 98.00 364 SER A O 1
ATOM 2882 N N . ARG A 1 365 ? -12.743 -13.530 9.632 1.00 97.12 365 ARG A N 1
ATOM 2883 C CA . ARG A 1 365 ? -12.995 -14.933 9.278 1.00 97.12 365 ARG A CA 1
ATOM 2884 C C . ARG A 1 365 ? -11.882 -15.871 9.720 1.00 97.12 365 ARG A C 1
ATOM 2886 O O . ARG A 1 365 ? -11.920 -17.051 9.397 1.00 97.12 365 ARG A O 1
ATOM 2893 N N . HIS A 1 366 ? -10.919 -15.379 10.498 1.00 96.31 366 HIS A N 1
ATOM 2894 C CA . HIS A 1 366 ? -9.783 -16.177 10.936 1.00 96.31 366 HIS A CA 1
ATOM 2895 C C . HIS A 1 366 ? -10.226 -17.522 11.561 1.00 96.31 366 HIS A C 1
ATOM 2897 O O . HIS A 1 366 ? -11.075 -17.516 12.459 1.00 96.31 366 HIS A O 1
ATOM 2903 N N . PRO A 1 367 ? -9.609 -18.661 11.180 1.00 95.81 367 PRO A N 1
ATOM 2904 C CA . PRO A 1 367 ? -8.398 -18.779 10.356 1.00 95.81 367 PRO A CA 1
ATOM 2905 C C . PRO A 1 367 ? -8.642 -18.795 8.838 1.00 95.81 367 PRO A C 1
ATOM 2907 O O . PRO A 1 367 ? -7.680 -18.913 8.086 1.00 95.81 367 PRO A O 1
ATOM 2910 N N . ASN A 1 368 ? -9.891 -18.695 8.379 1.00 96.00 368 ASN A N 1
ATOM 2911 C CA . ASN A 1 368 ? -10.200 -18.500 6.965 1.00 96.00 368 ASN A CA 1
ATOM 2912 C C . ASN A 1 368 ? -9.830 -17.081 6.520 1.00 96.00 368 ASN A C 1
ATOM 2914 O O . ASN A 1 368 ? -9.763 -16.163 7.340 1.00 96.00 368 ASN A O 1
ATOM 2918 N N . THR A 1 369 ? -9.635 -16.920 5.213 1.00 94.19 369 THR A N 1
ATOM 2919 C CA . THR A 1 369 ? -9.243 -15.663 4.579 1.00 94.19 369 THR A CA 1
ATOM 2920 C C . THR A 1 369 ? -10.151 -14.516 4.999 1.00 94.19 369 THR A C 1
ATOM 2922 O O . THR A 1 369 ? -11.382 -14.607 4.887 1.00 94.19 369 THR A O 1
ATOM 2925 N N . THR A 1 370 ? -9.531 -13.444 5.480 1.00 94.69 370 THR A N 1
ATOM 2926 C CA . THR A 1 370 ? -10.129 -12.109 5.508 1.00 94.69 370 THR A CA 1
ATOM 2927 C C . THR A 1 370 ? -9.681 -11.370 4.266 1.00 94.69 370 THR A C 1
ATOM 2929 O O . THR A 1 370 ? -8.499 -11.409 3.952 1.00 94.69 370 THR A O 1
ATOM 2932 N N . GLU A 1 371 ? -10.618 -10.710 3.611 1.00 93.31 371 GLU A N 1
ATOM 2933 C CA . GLU A 1 371 ? -10.400 -9.919 2.410 1.00 93.31 371 GLU A CA 1
ATOM 2934 C C . GLU A 1 371 ? -11.388 -8.756 2.411 1.00 93.31 371 GLU A C 1
ATOM 2936 O O . GLU A 1 371 ? -12.343 -8.750 3.203 1.00 93.31 371 GLU A O 1
ATOM 2941 N N . ASP A 1 372 ? -11.170 -7.807 1.506 1.00 94.50 372 ASP A N 1
ATOM 2942 C CA . ASP A 1 372 ? -11.975 -6.596 1.390 1.00 94.50 372 ASP A CA 1
ATOM 2943 C C . ASP A 1 372 ? -13.482 -6.880 1.380 1.00 94.50 372 ASP A C 1
ATOM 2945 O O . ASP A 1 372 ? -14.011 -7.661 0.576 1.00 94.50 372 ASP A O 1
ATOM 2949 N N . MET A 1 373 ? -14.208 -6.181 2.251 1.00 94.81 373 MET A N 1
ATOM 2950 C CA . MET A 1 373 ? -15.668 -6.212 2.275 1.00 94.81 373 MET A CA 1
ATOM 2951 C C . MET A 1 373 ? -16.235 -5.166 1.327 1.00 94.81 373 MET A C 1
ATOM 2953 O O . MET A 1 373 ? -15.843 -4.001 1.368 1.00 94.81 373 MET A O 1
ATOM 2957 N N . ASP A 1 374 ? -17.232 -5.551 0.531 1.00 93.81 374 ASP A N 1
ATOM 2958 C CA . ASP A 1 374 ? -18.010 -4.591 -0.248 1.00 93.81 374 ASP A CA 1
ATOM 2959 C C . ASP A 1 374 ? -18.571 -3.470 0.645 1.00 93.81 374 ASP A C 1
ATOM 2961 O O . ASP A 1 374 ? -19.078 -3.712 1.745 1.00 93.81 374 ASP A O 1
ATOM 2965 N N . TYR A 1 375 ? -18.524 -2.231 0.155 1.00 95.25 375 TYR A N 1
ATOM 2966 C CA . TYR A 1 375 ? -18.987 -1.075 0.924 1.00 95.25 375 TYR A CA 1
ATOM 2967 C C . TYR A 1 375 ? -20.472 -1.184 1.306 1.00 95.25 375 TYR A C 1
ATOM 2969 O O . TYR A 1 375 ? -20.866 -0.830 2.420 1.00 95.25 375 TYR A O 1
ATOM 2977 N N . GLY A 1 376 ? -21.306 -1.741 0.422 1.00 96.25 376 GLY A N 1
ATOM 2978 C CA . GLY A 1 376 ? -22.714 -2.011 0.707 1.00 96.25 376 GLY A CA 1
ATOM 2979 C C . GLY A 1 376 ? -22.908 -3.027 1.837 1.00 96.25 376 GLY A C 1
ATOM 2980 O O . GLY A 1 376 ? -23.798 -2.851 2.676 1.00 96.25 376 GLY A O 1
ATOM 2981 N N . LEU A 1 377 ? -22.050 -4.050 1.919 1.00 96.44 377 LEU A N 1
ATOM 2982 C CA . LEU A 1 377 ? -22.000 -4.959 3.068 1.00 96.44 377 LEU A CA 1
ATOM 2983 C C . LEU A 1 377 ? -21.610 -4.210 4.353 1.00 96.44 377 LEU A C 1
ATOM 2985 O O . LEU A 1 377 ? -22.294 -4.364 5.368 1.00 96.44 377 LEU A O 1
ATOM 2989 N N . GLY A 1 378 ? -20.587 -3.353 4.307 1.00 95.81 378 GLY A N 1
ATOM 2990 C CA . GLY A 1 378 ? -20.180 -2.506 5.435 1.00 95.81 378 GLY A CA 1
ATOM 2991 C C . GLY A 1 378 ? -21.316 -1.623 5.970 1.00 95.81 378 GLY A C 1
ATOM 2992 O O . GLY A 1 378 ? -21.574 -1.592 7.179 1.00 95.81 378 GLY A O 1
ATOM 2993 N N . LEU A 1 379 ? -22.067 -0.967 5.078 1.00 95.75 379 LEU A N 1
ATOM 2994 C CA . LEU A 1 379 ? -23.245 -0.166 5.435 1.00 95.75 379 LEU A CA 1
ATOM 2995 C C . LEU A 1 379 ? -24.356 -0.997 6.084 1.00 95.75 379 LEU A C 1
ATOM 2997 O O . LEU A 1 379 ? -24.965 -0.563 7.063 1.00 95.75 379 LEU A O 1
ATOM 3001 N N . LEU A 1 380 ? -24.614 -2.201 5.573 1.00 96.62 380 LEU A N 1
ATOM 3002 C CA . LEU A 1 380 ? -25.606 -3.096 6.161 1.00 96.62 380 LEU A CA 1
ATOM 3003 C C . LEU A 1 380 ? -25.194 -3.543 7.570 1.00 96.62 380 LEU A C 1
ATOM 3005 O O . LEU A 1 380 ? -26.024 -3.552 8.480 1.00 96.62 380 LEU A O 1
ATOM 3009 N N . LEU A 1 381 ? -23.922 -3.894 7.771 1.00 95.94 381 LEU A N 1
ATOM 3010 C CA . LEU A 1 381 ? -23.394 -4.264 9.085 1.00 95.94 381 LEU A CA 1
ATOM 3011 C C . LEU A 1 381 ? -23.482 -3.090 10.069 1.00 95.94 381 LEU A C 1
ATOM 3013 O O . LEU A 1 381 ? -23.908 -3.290 11.210 1.00 95.94 381 LEU A O 1
ATOM 3017 N N . ARG A 1 382 ? -23.187 -1.862 9.617 1.00 95.38 382 ARG A N 1
ATOM 3018 C CA . ARG A 1 382 ? -23.423 -0.638 10.397 1.00 95.38 382 ARG A CA 1
ATOM 3019 C C . ARG A 1 382 ? -24.868 -0.526 10.851 1.00 95.38 382 ARG A C 1
ATOM 3021 O O . ARG A 1 382 ? -25.106 -0.345 12.042 1.00 95.38 382 ARG A O 1
ATOM 3028 N N . GLU A 1 383 ? -25.810 -0.648 9.923 1.00 95.12 383 GLU A N 1
ATOM 3029 C CA . GLU A 1 383 ? -27.235 -0.487 10.211 1.00 95.12 383 GLU A CA 1
ATOM 3030 C C . GLU A 1 383 ? -27.773 -1.573 11.153 1.00 95.12 383 GLU A C 1
ATOM 3032 O O . GLU A 1 383 ? -28.671 -1.341 11.957 1.00 95.12 383 GLU A O 1
ATOM 3037 N N . ILE A 1 384 ? -27.213 -2.784 11.113 1.00 94.38 384 ILE A N 1
ATOM 3038 C CA . ILE A 1 384 ? -27.546 -3.803 12.115 1.00 94.38 384 ILE A CA 1
ATOM 3039 C C . ILE A 1 384 ? -27.031 -3.378 13.499 1.00 94.38 384 ILE A C 1
ATOM 3041 O O . ILE A 1 384 ? -27.738 -3.566 14.488 1.00 94.38 384 ILE A O 1
ATOM 3045 N N . GLY A 1 385 ? -25.835 -2.787 13.575 1.00 92.25 385 GLY A N 1
ATOM 3046 C CA . GLY A 1 385 ? -25.224 -2.335 14.828 1.00 92.25 385 GLY A CA 1
ATOM 3047 C C . GLY A 1 385 ? -25.913 -1.127 15.460 1.00 92.25 385 GLY A C 1
ATOM 3048 O O . GLY A 1 385 ? -25.983 -1.034 16.681 1.00 92.25 385 GLY A O 1
ATOM 3049 N N . THR A 1 386 ? -26.479 -0.218 14.669 1.00 94.06 386 THR A N 1
ATOM 3050 C CA . THR A 1 386 ? -27.211 0.960 15.174 1.00 94.06 386 THR A CA 1
ATOM 3051 C C . THR A 1 386 ? -28.569 0.621 15.796 1.00 94.06 386 THR A C 1
ATOM 3053 O O . THR A 1 386 ? -29.191 1.484 16.409 1.00 94.06 386 THR A O 1
ATOM 3056 N N . LYS A 1 387 ? -29.046 -0.629 15.710 1.00 91.44 387 LYS A N 1
ATOM 3057 C CA . LYS A 1 387 ? -30.343 -1.021 16.292 1.00 91.44 387 LYS A CA 1
ATOM 3058 C C . LYS A 1 387 ? -30.404 -0.891 17.812 1.00 91.44 387 LYS A C 1
ATOM 3060 O O . LYS A 1 387 ? -31.452 -0.524 18.337 1.00 91.44 387 LYS A O 1
ATOM 3065 N N . ASP A 1 388 ? -29.303 -1.190 18.499 1.00 89.94 388 ASP A N 1
ATOM 3066 C CA . ASP A 1 388 ? -29.224 -1.133 19.968 1.00 89.94 388 ASP A CA 1
ATOM 3067 C C . ASP A 1 388 ? -28.411 0.064 20.480 1.00 89.94 388 ASP A C 1
ATOM 3069 O O . ASP A 1 388 ? -28.383 0.332 21.682 1.00 89.94 388 ASP A O 1
ATOM 3073 N N . PHE A 1 389 ? -27.731 0.780 19.582 1.00 94.81 389 PHE A N 1
ATOM 3074 C CA . PHE A 1 389 ? -26.760 1.816 19.917 1.00 94.81 389 PHE A CA 1
ATOM 3075 C C . PHE A 1 389 ? -27.028 3.087 19.12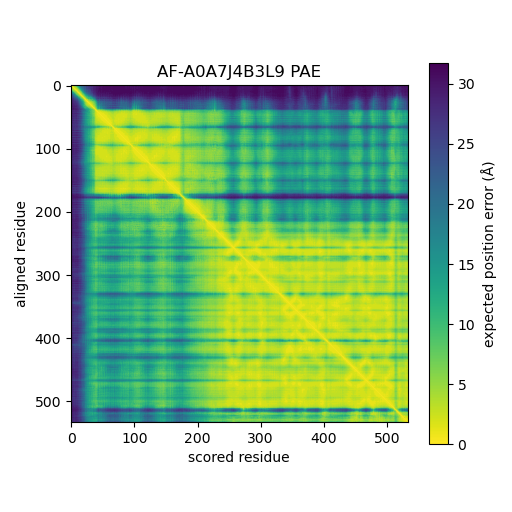3 1.00 94.81 389 PHE A C 1
ATOM 3077 O O . PHE A 1 389 ? -27.439 3.052 17.970 1.00 94.81 389 PHE A O 1
ATOM 3084 N N . ARG A 1 390 ? -26.716 4.242 19.709 1.00 92.88 390 ARG A N 1
ATOM 3085 C CA . ARG A 1 390 ? -26.891 5.540 19.045 1.00 92.88 390 ARG A CA 1
ATOM 3086 C C . ARG A 1 390 ? -26.067 5.647 17.760 1.00 92.88 390 ARG A C 1
ATOM 3088 O O . ARG A 1 390 ? -26.463 6.335 16.822 1.00 92.88 390 ARG A O 1
ATOM 3095 N N . THR A 1 391 ? -24.891 5.030 17.743 1.00 92.75 391 THR A N 1
ATOM 3096 C CA . THR A 1 391 ? -23.993 5.003 16.585 1.00 92.75 391 THR A CA 1
ATOM 3097 C C . THR A 1 391 ? -23.141 3.742 16.642 1.00 92.75 391 THR A C 1
ATOM 3099 O O . THR A 1 391 ? -22.725 3.324 17.726 1.00 92.75 391 THR A O 1
ATOM 3102 N N . ALA A 1 392 ? -22.866 3.169 15.472 1.00 94.81 392 ALA A N 1
ATOM 3103 C CA . ALA A 1 392 ? -21.981 2.028 15.302 1.00 94.81 392 ALA A CA 1
ATOM 3104 C C . ALA A 1 392 ? -20.809 2.408 14.395 1.00 94.81 392 ALA A C 1
ATOM 3106 O O . ALA A 1 392 ? -21.022 2.878 13.278 1.00 94.81 392 ALA A O 1
ATOM 3107 N N . MET A 1 393 ? -19.599 2.199 14.901 1.00 97.12 393 MET A N 1
ATOM 3108 C CA . MET A 1 393 ? -18.349 2.204 14.150 1.00 97.12 393 MET A CA 1
ATOM 3109 C C . MET A 1 393 ? -18.066 0.786 13.653 1.00 97.12 393 MET A C 1
ATOM 3111 O O . MET A 1 393 ? -18.301 -0.168 14.398 1.00 97.12 393 MET A O 1
ATOM 3115 N N . ILE A 1 394 ? -17.578 0.648 12.422 1.00 97.31 394 ILE A N 1
ATOM 3116 C CA . ILE A 1 394 ? -17.335 -0.645 11.762 1.00 97.31 394 ILE A CA 1
ATOM 3117 C C . ILE A 1 394 ? -15.883 -0.693 11.298 1.00 97.31 394 ILE A C 1
ATOM 3119 O O . ILE A 1 394 ? -15.424 0.260 10.677 1.00 97.31 394 ILE A O 1
ATOM 3123 N N . ALA A 1 395 ? -15.183 -1.790 11.581 1.00 98.00 395 ALA A N 1
ATOM 3124 C CA . ALA A 1 395 ? -13.845 -2.043 11.058 1.00 98.00 395 ALA A CA 1
ATOM 3125 C C . ALA A 1 395 ? -13.694 -3.501 10.607 1.00 98.00 395 ALA A C 1
ATOM 3127 O O . ALA A 1 395 ? -14.132 -4.421 11.306 1.00 98.00 395 ALA A O 1
ATOM 3128 N N . ASP A 1 396 ? -13.052 -3.705 9.462 1.00 97.19 396 ASP A N 1
ATOM 3129 C CA . ASP A 1 396 ? -12.540 -5.019 9.081 1.00 97.19 396 ASP A CA 1
ATOM 3130 C C . ASP A 1 396 ? -11.250 -5.289 9.868 1.00 97.19 396 ASP A C 1
ATOM 3132 O O . ASP A 1 396 ? -10.407 -4.406 10.028 1.00 97.19 396 ASP A O 1
ATOM 3136 N N . GLU A 1 397 ? -11.114 -6.487 10.437 1.00 97.94 397 GLU A N 1
ATOM 3137 C CA . GLU A 1 397 ? -9.876 -6.859 11.115 1.00 97.94 397 GLU A CA 1
ATOM 3138 C C . GLU A 1 397 ? -8.755 -7.168 10.116 1.00 97.94 397 GLU A C 1
ATOM 3140 O O . GLU A 1 397 ? -7.596 -6.980 10.475 1.00 97.94 397 GLU A O 1
ATOM 3145 N N . HIS A 1 398 ? -9.073 -7.634 8.902 1.00 96.56 398 HIS A N 1
ATOM 3146 C CA . HIS A 1 398 ? -8.093 -7.917 7.844 1.00 96.56 398 HIS A CA 1
ATOM 3147 C C . HIS A 1 398 ? -6.854 -8.696 8.354 1.00 96.56 398 HIS A C 1
ATOM 3149 O O . HIS A 1 398 ? -5.696 -8.308 8.201 1.00 96.56 398 HIS A O 1
ATOM 3155 N N . ASN A 1 399 ? -7.106 -9.775 9.103 1.00 96.81 399 ASN A N 1
ATOM 3156 C CA . ASN A 1 399 ? -6.133 -10.428 9.988 1.00 96.81 399 ASN A CA 1
ATOM 3157 C C . ASN A 1 399 ? -5.880 -11.916 9.695 1.00 96.81 399 ASN A C 1
ATOM 3159 O O . ASN A 1 399 ? -5.390 -12.648 10.563 1.00 96.81 399 ASN A O 1
ATOM 3163 N N . ALA A 1 400 ? -6.255 -12.382 8.511 1.00 95.56 400 ALA A N 1
ATOM 3164 C CA . ALA A 1 400 ? -6.026 -13.742 8.054 1.00 95.56 400 ALA A CA 1
ATOM 3165 C C . ALA A 1 400 ? -5.700 -13.756 6.557 1.00 95.56 400 ALA A C 1
ATOM 3167 O O . ALA A 1 400 ? -6.550 -14.066 5.728 1.00 95.56 400 ALA A O 1
ATOM 3168 N N . GLU A 1 401 ? -4.448 -13.452 6.229 1.00 91.06 401 GLU A N 1
ATOM 3169 C CA . GLU A 1 401 ? -3.908 -13.591 4.877 1.00 91.06 401 GLU A CA 1
ATOM 3170 C C . GLU A 1 401 ? -3.541 -15.059 4.597 1.00 91.06 401 GLU A C 1
ATOM 3172 O O . GLU A 1 401 ? -2.762 -15.670 5.343 1.00 91.06 401 GLU A O 1
ATOM 3177 N N . THR A 1 402 ? -4.099 -15.628 3.526 1.00 87.12 402 THR A N 1
ATOM 3178 C CA . THR A 1 402 ? -3.921 -17.040 3.127 1.00 87.12 402 THR A CA 1
ATOM 3179 C C . THR A 1 402 ? -3.405 -17.215 1.694 1.00 87.12 402 THR A C 1
ATOM 3181 O O . THR A 1 402 ? -3.201 -18.345 1.251 1.00 87.12 402 THR A O 1
ATOM 3184 N N . GLY A 1 403 ? -3.200 -16.124 0.960 1.00 79.06 403 GLY A N 1
ATOM 3185 C CA . GLY A 1 403 ? -2.859 -16.068 -0.460 1.00 79.06 403 GLY A CA 1
ATOM 3186 C C . GLY A 1 403 ? -4.067 -16.073 -1.403 1.00 79.06 403 GLY A C 1
ATOM 3187 O O . GLY A 1 403 ? -3.874 -16.091 -2.620 1.00 79.06 403 GLY A O 1
ATOM 3188 N N . GLU A 1 404 ? -5.294 -16.092 -0.876 1.00 77.25 404 GLU A N 1
ATOM 3189 C CA . GLU A 1 404 ? -6.519 -16.017 -1.678 1.00 77.25 404 GLU A CA 1
ATOM 3190 C C . GLU A 1 404 ? -6.889 -14.553 -1.920 1.00 77.25 404 GLU A C 1
ATOM 3192 O O . GLU A 1 404 ? -7.395 -13.898 -1.021 1.00 77.25 404 GLU A O 1
ATOM 3197 N N . ILE A 1 405 ? -6.665 -14.065 -3.144 1.00 72.94 405 ILE A N 1
ATOM 3198 C CA . ILE A 1 405 ? -7.055 -12.705 -3.537 1.00 72.94 405 ILE A CA 1
ATOM 3199 C C . ILE A 1 405 ? -8.526 -12.722 -3.961 1.00 72.94 405 ILE A C 1
ATOM 3201 O O . ILE A 1 405 ? -8.866 -13.295 -5.004 1.00 72.94 405 ILE A O 1
ATOM 3205 N N . THR A 1 406 ? -9.400 -12.112 -3.165 1.00 82.38 406 THR A N 1
ATOM 3206 C CA . THR A 1 406 ? -10.846 -12.043 -3.430 1.00 82.38 406 THR A CA 1
ATOM 3207 C C . THR A 1 406 ? -11.456 -10.772 -2.836 1.00 82.38 406 THR A C 1
ATOM 3209 O O . THR A 1 406 ? -10.764 -9.924 -2.305 1.00 82.38 406 THR A O 1
ATOM 3212 N N . GLN A 1 407 ? -12.767 -10.606 -2.967 1.00 87.69 407 GLN A N 1
ATOM 3213 C CA . GLN A 1 407 ? -13.524 -9.584 -2.251 1.00 87.69 407 GLN A CA 1
ATOM 3214 C C . GLN A 1 407 ? -14.881 -10.157 -1.853 1.00 87.69 407 GLN A C 1
ATOM 3216 O O . GLN A 1 407 ? -15.493 -10.939 -2.592 1.00 87.69 407 GLN A O 1
ATOM 3221 N N . PHE A 1 408 ? -15.382 -9.762 -0.690 1.00 92.88 408 PHE A N 1
ATOM 3222 C CA . PHE A 1 408 ? -16.647 -10.257 -0.163 1.00 92.88 408 PHE A CA 1
ATOM 3223 C C . PHE A 1 408 ? -17.794 -9.339 -0.572 1.00 92.88 408 PHE A C 1
ATOM 3225 O O . PHE A 1 408 ? -18.152 -8.383 0.118 1.00 92.88 408 PHE A O 1
ATOM 3232 N N . LEU A 1 409 ? -18.381 -9.662 -1.725 1.00 93.31 409 LEU A N 1
ATOM 3233 C CA . LEU A 1 409 ? -19.524 -8.949 -2.285 1.00 93.31 409 LEU A CA 1
ATOM 3234 C C . LEU A 1 409 ? -20.809 -9.209 -1.497 1.00 93.31 409 LEU A C 1
ATOM 3236 O O . LEU A 1 409 ? -21.082 -10.330 -1.055 1.00 93.31 409 LEU A O 1
ATOM 3240 N N . LEU A 1 410 ? -21.665 -8.190 -1.396 1.00 93.44 410 LEU A N 1
ATOM 3241 C CA . LEU A 1 410 ? -22.995 -8.357 -0.824 1.00 93.44 410 LEU A CA 1
ATOM 3242 C C . LEU A 1 410 ? -23.779 -9.446 -1.580 1.00 93.44 410 LEU A C 1
ATOM 3244 O O . LEU A 1 410 ? -23.912 -9.416 -2.802 1.00 93.44 410 LEU A O 1
ATOM 3248 N N . GLY A 1 411 ? -24.320 -10.407 -0.830 1.00 93.44 411 GLY A N 1
ATOM 3249 C CA . GLY A 1 411 ? -25.020 -11.574 -1.376 1.00 93.44 411 GLY A CA 1
ATOM 3250 C C . GLY A 1 411 ? -24.148 -12.824 -1.528 1.00 93.44 411 GLY A C 1
ATOM 3251 O O . GLY A 1 411 ? -24.691 -13.886 -1.830 1.00 93.44 411 GLY A O 1
ATOM 3252 N N . SER A 1 412 ? -22.837 -12.738 -1.273 1.00 95.38 412 SER A N 1
ATOM 3253 C CA . SER A 1 412 ? -21.973 -13.917 -1.189 1.00 95.38 412 SER A CA 1
ATOM 3254 C C . SER A 1 412 ? -22.266 -14.767 0.059 1.00 95.38 412 SER A C 1
ATOM 3256 O O . SER A 1 412 ? -23.004 -14.367 0.977 1.00 95.38 412 SER A O 1
ATOM 3258 N N . GLN A 1 413 ? -21.676 -15.965 0.106 1.00 95.88 413 GLN A N 1
ATOM 3259 C CA . GLN A 1 413 ? -21.739 -16.811 1.295 1.00 95.88 413 GLN A CA 1
ATOM 3260 C C . GLN A 1 413 ? -21.061 -16.114 2.481 1.00 95.88 413 GLN A C 1
ATOM 3262 O O . GLN A 1 413 ? -21.646 -16.037 3.555 1.00 95.88 413 GLN A O 1
ATOM 3267 N N . GLU A 1 414 ? -19.877 -15.550 2.273 1.00 96.00 414 GLU A N 1
ATOM 3268 C CA . GLU A 1 414 ? -19.072 -14.844 3.274 1.00 96.00 414 GLU A CA 1
ATOM 3269 C C . GLU A 1 414 ? -19.824 -13.639 3.837 1.00 96.00 414 GLU A C 1
ATOM 32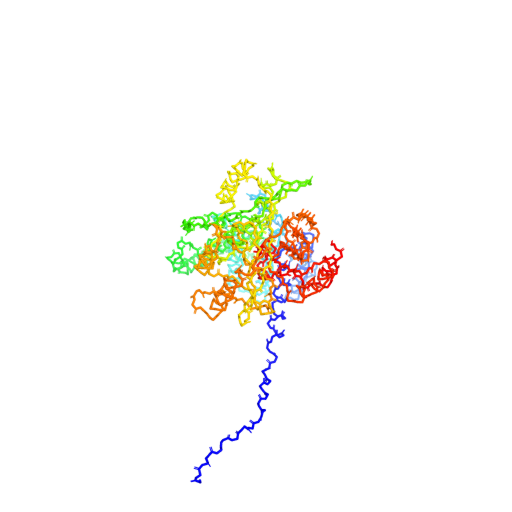71 O O . GLU A 1 414 ? -19.931 -13.483 5.054 1.00 96.00 414 GLU A O 1
ATOM 3276 N N . ALA A 1 415 ? -20.452 -12.842 2.967 1.00 97.06 415 ALA A N 1
ATOM 3277 C CA . ALA A 1 415 ? -21.325 -11.748 3.382 1.00 97.06 415 ALA A CA 1
ATOM 3278 C C . ALA A 1 415 ? -22.468 -12.243 4.285 1.00 97.06 415 ALA A C 1
ATOM 3280 O O . ALA A 1 415 ? -22.773 -11.636 5.315 1.00 97.06 415 ALA A O 1
ATOM 3281 N N . SER A 1 416 ? -23.081 -13.380 3.940 1.00 97.69 416 SER A N 1
ATOM 3282 C CA . SER A 1 416 ? -24.132 -14.001 4.754 1.00 97.69 416 SER A CA 1
ATOM 3283 C C . SER A 1 416 ? -23.609 -14.488 6.109 1.00 97.69 416 SER A C 1
ATOM 3285 O O . SER A 1 416 ? -24.325 -14.386 7.109 1.00 97.69 416 SER A O 1
ATOM 3287 N N . GLU A 1 417 ? -22.365 -14.974 6.169 1.00 97.94 417 GLU A N 1
ATOM 3288 C CA . GLU A 1 417 ? -21.699 -15.361 7.414 1.00 97.94 417 GLU A CA 1
ATOM 3289 C C . GLU A 1 417 ? -21.500 -14.143 8.333 1.00 97.94 417 GLU A C 1
ATOM 3291 O O . GLU A 1 417 ? -21.920 -14.185 9.493 1.00 97.94 417 GLU A O 1
ATOM 3296 N N . TYR A 1 418 ? -20.961 -13.031 7.814 1.00 97.94 418 TYR A N 1
ATOM 3297 C CA . TYR A 1 418 ? -20.792 -11.785 8.578 1.00 97.94 418 TYR A CA 1
ATOM 3298 C C . TYR A 1 418 ? -22.124 -11.231 9.095 1.00 97.94 418 TYR A C 1
ATOM 3300 O O . TYR A 1 418 ? -22.242 -10.882 10.272 1.00 97.94 418 TYR A O 1
ATOM 3308 N N . ILE A 1 419 ? -23.162 -11.206 8.250 1.00 97.62 419 ILE A N 1
ATOM 3309 C CA . ILE A 1 419 ? -24.512 -10.781 8.651 1.00 97.62 419 ILE A CA 1
ATOM 3310 C C . ILE A 1 419 ? -25.065 -11.702 9.749 1.00 97.62 419 ILE A C 1
ATOM 3312 O O . ILE A 1 419 ? -25.692 -11.229 10.701 1.00 97.62 419 ILE A O 1
ATOM 3316 N N . GLY A 1 420 ? -24.846 -13.015 9.635 1.00 97.81 420 GLY A N 1
ATOM 3317 C CA . GLY A 1 420 ? -25.240 -13.997 10.643 1.00 97.81 420 GLY A CA 1
ATOM 3318 C C . GLY A 1 420 ? -24.558 -13.755 11.990 1.00 97.81 420 GLY A C 1
ATOM 3319 O O . GLY A 1 420 ? -25.237 -13.710 13.019 1.00 97.81 420 GLY A O 1
ATOM 3320 N N . ALA A 1 421 ? -23.245 -13.511 11.984 1.00 97.81 421 ALA A N 1
ATOM 3321 C CA . ALA A 1 421 ? -22.474 -13.207 13.188 1.00 97.81 421 ALA A CA 1
ATOM 3322 C C . ALA A 1 421 ? -22.950 -11.892 13.830 1.00 97.81 421 ALA A C 1
ATOM 3324 O O . ALA A 1 421 ? -23.197 -11.827 15.032 1.00 97.81 421 ALA A O 1
ATOM 3325 N N . MET A 1 422 ? -23.207 -10.861 13.026 1.00 96.19 422 MET A N 1
ATOM 3326 C CA . MET A 1 422 ? -23.731 -9.586 13.518 1.00 96.19 422 MET A CA 1
ATOM 3327 C C . MET A 1 422 ? -25.138 -9.711 14.139 1.00 96.19 422 MET A C 1
ATOM 3329 O O . MET A 1 422 ? -25.453 -9.081 15.150 1.00 96.19 422 MET A O 1
ATOM 3333 N N . ARG A 1 423 ? -26.004 -10.573 13.590 1.00 95.38 423 ARG A N 1
ATOM 3334 C CA . ARG A 1 423 ? -27.326 -10.870 14.179 1.00 95.38 423 ARG A CA 1
ATOM 3335 C C . ARG A 1 423 ? -27.226 -11.656 15.489 1.00 95.38 423 ARG A C 1
ATOM 3337 O O . ARG A 1 423 ? -28.033 -11.439 16.400 1.00 95.38 423 ARG A O 1
ATOM 3344 N N . ALA A 1 424 ? -26.251 -12.557 15.598 1.00 95.19 424 ALA A N 1
ATOM 3345 C CA . ALA A 1 424 ? -25.967 -13.258 16.845 1.00 95.19 424 ALA A CA 1
ATOM 3346 C C . ALA A 1 424 ? -25.503 -12.273 17.933 1.00 95.19 424 ALA A C 1
ATOM 3348 O O . ALA A 1 424 ? -25.996 -12.341 19.062 1.00 95.19 424 ALA A O 1
ATOM 3349 N N . LEU A 1 425 ? -24.654 -11.300 17.578 1.00 93.75 425 LEU A N 1
ATOM 3350 C CA . LEU A 1 425 ? -24.272 -10.192 18.460 1.00 93.75 425 LEU A CA 1
ATOM 3351 C C . LEU A 1 425 ? -25.484 -9.409 18.967 1.00 93.75 425 LEU A C 1
ATOM 3353 O O . LEU A 1 425 ? -25.638 -9.288 20.178 1.00 93.75 425 LEU A O 1
ATOM 3357 N N . HIS A 1 426 ? -26.369 -8.948 18.076 1.00 89.06 426 HIS A N 1
ATOM 3358 C CA . HIS A 1 426 ? -27.594 -8.221 18.448 1.00 89.06 426 HIS A CA 1
ATOM 3359 C C . HIS A 1 426 ? -28.413 -8.969 19.518 1.00 89.06 426 HIS A C 1
ATOM 3361 O O . HIS A 1 426 ? -28.905 -8.392 20.487 1.00 89.06 426 HIS A O 1
ATOM 3367 N N . SER A 1 427 ? -28.502 -10.296 19.400 1.00 88.56 427 SER A N 1
ATOM 3368 C CA . SER A 1 427 ? -29.189 -11.127 20.395 1.00 88.56 427 SER A CA 1
ATOM 3369 C C . SER A 1 427 ? -28.440 -11.173 21.736 1.00 88.56 427 SER A C 1
ATOM 3371 O O . SER A 1 427 ? -29.063 -11.127 22.800 1.00 88.56 427 SER A O 1
ATOM 3373 N N . ALA A 1 428 ? -27.107 -11.233 21.698 1.00 92.12 428 ALA A N 1
ATOM 3374 C CA . ALA A 1 428 ? -26.242 -11.293 22.874 1.00 92.12 428 ALA A CA 1
ATOM 3375 C C . ALA A 1 428 ? -26.115 -9.950 23.624 1.00 92.12 428 ALA A C 1
ATOM 3377 O O . ALA A 1 428 ? -25.899 -9.957 24.839 1.00 92.12 428 ALA A O 1
ATOM 3378 N N . VAL A 1 429 ? -26.304 -8.809 22.944 1.00 92.31 429 VAL A N 1
ATOM 3379 C CA . VAL A 1 429 ? -26.227 -7.452 23.527 1.00 92.31 429 VAL A CA 1
ATOM 3380 C C . VAL A 1 429 ? -27.176 -7.275 24.714 1.00 92.31 429 VAL A C 1
ATOM 3382 O O . VAL A 1 429 ? -26.838 -6.585 25.672 1.00 92.31 429 VAL A O 1
ATOM 3385 N N . ARG A 1 430 ? -28.321 -7.965 24.733 1.00 87.56 430 ARG A N 1
ATOM 3386 C CA . ARG A 1 430 ? -29.285 -7.910 25.852 1.00 87.56 430 ARG A CA 1
ATOM 3387 C C . ARG A 1 430 ? -28.699 -8.357 27.195 1.00 87.56 430 ARG A C 1
ATOM 3389 O O . ARG A 1 430 ? -29.198 -7.960 28.245 1.00 87.56 430 ARG A O 1
ATOM 3396 N N . SER A 1 431 ? -27.652 -9.176 27.163 1.00 87.75 431 SER A N 1
ATOM 3397 C CA . SER A 1 431 ? -26.943 -9.659 28.351 1.00 87.75 431 SER A CA 1
ATOM 3398 C C . SER A 1 431 ? -25.730 -8.795 28.713 1.00 87.75 431 SER A C 1
ATOM 3400 O O . SER A 1 431 ? -25.087 -9.046 29.736 1.00 87.75 431 SER A O 1
ATOM 3402 N N . ALA A 1 432 ? -25.403 -7.786 27.897 1.00 89.88 432 ALA A N 1
ATOM 3403 C CA . ALA A 1 432 ? -24.281 -6.889 28.126 1.00 89.88 432 ALA A CA 1
ATOM 3404 C C . ALA A 1 432 ? -24.495 -6.076 29.405 1.00 89.88 432 ALA A C 1
ATOM 3406 O O . ALA A 1 432 ? -25.539 -5.459 29.610 1.00 89.88 432 ALA A O 1
ATOM 3407 N N . LYS A 1 433 ? -23.469 -6.015 30.252 1.00 91.56 433 LYS A N 1
ATOM 3408 C CA . LYS A 1 433 ? -23.458 -5.152 31.438 1.00 91.56 433 LYS A CA 1
ATOM 3409 C C . LYS A 1 433 ? -22.211 -4.273 31.394 1.00 91.56 433 LYS A C 1
ATOM 3411 O O . LYS A 1 433 ? -21.178 -4.689 31.913 1.00 91.56 433 LYS A O 1
ATOM 3416 N N . PRO A 1 434 ? -22.266 -3.098 30.737 1.00 94.44 434 PRO A N 1
ATOM 3417 C CA . PRO A 1 434 ? -21.123 -2.198 30.678 1.00 94.44 434 PRO A CA 1
ATOM 3418 C C . PRO A 1 434 ? -20.675 -1.745 32.073 1.00 94.44 434 PRO A C 1
ATOM 3420 O O . PRO A 1 434 ? -21.456 -1.193 32.852 1.00 94.44 434 PRO A O 1
ATOM 3423 N N . GLU A 1 435 ? -19.397 -1.950 32.379 1.00 96.88 435 GLU A N 1
ATOM 3424 C CA . GLU A 1 435 ? -18.768 -1.596 33.656 1.00 96.88 435 GLU A CA 1
ATOM 3425 C C . GLU A 1 435 ? -17.814 -0.410 33.491 1.00 96.88 435 GLU A C 1
ATOM 3427 O O . GLU A 1 435 ? -17.259 -0.247 32.407 1.00 96.88 435 GLU A O 1
ATOM 3432 N N . PRO A 1 436 ? -17.556 0.396 34.543 1.00 97.12 436 PRO A N 1
ATOM 3433 C CA . PRO A 1 436 ? -16.562 1.467 34.486 1.00 97.12 436 PRO A CA 1
ATOM 3434 C C . PRO A 1 436 ? -15.230 0.991 33.898 1.00 97.12 436 PRO A C 1
ATOM 3436 O O . PRO A 1 436 ? -14.644 0.012 34.366 1.00 97.12 436 PRO A O 1
ATOM 3439 N N . ALA A 1 437 ? -14.773 1.691 32.865 1.00 96.44 437 ALA A N 1
ATOM 3440 C CA . ALA A 1 437 ? -13.619 1.305 32.078 1.00 96.44 437 ALA A CA 1
ATOM 3441 C C . ALA A 1 437 ? -12.347 2.010 32.559 1.00 96.44 437 ALA A C 1
ATOM 3443 O O . ALA A 1 437 ? -12.346 3.218 32.800 1.00 96.44 437 ALA A O 1
ATOM 3444 N N . ARG A 1 438 ? -11.240 1.270 32.628 1.00 96.75 438 ARG A N 1
ATOM 3445 C CA . ARG A 1 438 ? -9.887 1.831 32.538 1.00 96.75 438 ARG A CA 1
ATOM 3446 C C . ARG A 1 438 ? -9.396 1.677 31.108 1.00 96.75 438 ARG A C 1
ATOM 3448 O O . ARG A 1 438 ? -9.645 0.637 30.506 1.00 96.75 438 ARG A O 1
ATOM 3455 N N . PHE A 1 439 ? -8.710 2.693 30.603 1.00 97.44 439 PHE A N 1
ATOM 3456 C CA . PHE A 1 439 ? -8.243 2.764 29.223 1.00 97.44 439 PHE A CA 1
ATOM 3457 C C . PHE A 1 439 ? -6.750 3.083 29.172 1.00 97.44 439 PHE A C 1
ATOM 3459 O O . PHE A 1 439 ? -6.274 3.958 29.905 1.00 97.44 439 PHE A O 1
ATOM 3466 N N . ALA A 1 440 ? -6.031 2.397 28.292 1.00 97.69 440 ALA A N 1
ATOM 3467 C CA . ALA A 1 440 ? -4.649 2.700 27.949 1.00 97.69 440 ALA A CA 1
ATOM 3468 C C . ALA A 1 440 ? -4.451 2.562 26.439 1.00 97.69 440 ALA A C 1
ATOM 3470 O O . ALA A 1 440 ? -5.157 1.793 25.785 1.00 97.69 440 ALA A O 1
ATOM 3471 N N . PHE A 1 441 ? -3.489 3.308 25.910 1.00 97.56 441 PHE A N 1
ATOM 3472 C CA . PHE A 1 441 ? -3.087 3.264 24.513 1.00 97.56 441 PHE A CA 1
ATOM 3473 C C . PHE A 1 441 ? -1.570 3.399 24.410 1.00 97.56 441 PHE A C 1
ATOM 3475 O O . PHE A 1 441 ? -0.927 3.961 25.296 1.00 97.56 441 PHE A O 1
ATOM 3482 N N . MET A 1 442 ? -1.004 2.876 23.331 1.00 95.62 442 MET A N 1
ATOM 3483 C CA . MET A 1 442 ? 0.400 3.032 22.981 1.00 95.62 442 MET A CA 1
ATOM 3484 C C . MET A 1 442 ? 0.550 2.930 21.469 1.00 95.62 442 MET A C 1
ATOM 3486 O O . MET A 1 442 ? -0.249 2.286 20.790 1.00 95.62 442 MET A O 1
ATOM 3490 N N . LYS A 1 443 ? 1.591 3.567 20.948 1.00 95.00 443 LYS A N 1
ATOM 3491 C CA . LYS A 1 443 ? 1.963 3.479 19.546 1.00 95.00 443 LYS A CA 1
ATOM 3492 C C . LYS A 1 443 ? 3.471 3.340 19.436 1.00 95.00 443 LYS A C 1
ATOM 3494 O O . LYS A 1 443 ? 4.207 4.056 20.112 1.00 95.00 443 LYS A O 1
ATOM 3499 N N . LEU A 1 444 ? 3.909 2.409 18.602 1.00 93.81 444 LEU A N 1
ATOM 3500 C CA . LEU A 1 444 ? 5.304 2.089 18.357 1.00 93.81 444 LEU A CA 1
ATOM 3501 C C . LEU A 1 444 ? 5.589 2.248 16.869 1.00 93.81 444 LEU A C 1
ATOM 3503 O O . LEU A 1 444 ? 5.002 1.552 16.047 1.00 93.81 444 LEU A O 1
ATOM 3507 N N . ASN A 1 445 ? 6.513 3.138 16.522 1.00 91.88 445 ASN A N 1
ATOM 3508 C CA . ASN A 1 445 ? 6.959 3.321 15.149 1.00 91.88 445 ASN A CA 1
ATOM 3509 C C . ASN A 1 445 ? 8.474 3.137 15.074 1.00 91.88 445 ASN A C 1
ATOM 3511 O O . ASN A 1 445 ? 9.224 3.900 15.686 1.00 91.88 445 ASN A O 1
ATOM 3515 N N . LYS A 1 446 ? 8.902 2.114 14.334 1.00 90.81 446 LYS A N 1
ATOM 3516 C CA . LYS A 1 446 ? 10.305 1.789 14.089 1.00 90.81 446 LYS A CA 1
ATOM 3517 C C . LYS A 1 446 ? 10.510 1.629 12.579 1.00 90.81 446 LYS A C 1
ATOM 3519 O O . LYS A 1 446 ? 10.023 0.643 12.025 1.00 90.81 446 LYS A O 1
ATOM 3524 N N . PRO A 1 447 ? 11.188 2.570 11.890 1.00 87.88 447 PRO A N 1
ATOM 3525 C CA . PRO A 1 447 ? 11.393 2.511 10.439 1.00 87.88 447 PRO A CA 1
ATOM 3526 C C . PRO A 1 447 ? 12.037 1.206 9.952 1.00 87.88 447 PRO A C 1
ATOM 3528 O O . PRO A 1 447 ? 11.761 0.744 8.846 1.00 87.88 447 PRO A O 1
ATOM 3531 N N . GLU A 1 448 ? 12.871 0.583 10.784 1.00 88.25 448 GLU A N 1
ATOM 3532 C CA . GLU A 1 448 ? 13.483 -0.718 10.529 1.00 88.25 448 GLU A CA 1
ATOM 3533 C C . GLU A 1 448 ? 12.464 -1.860 10.391 1.00 88.25 448 GLU A C 1
ATOM 3535 O O . GLU A 1 448 ? 12.792 -2.888 9.805 1.00 88.25 448 GLU A O 1
ATOM 3540 N N . TYR A 1 449 ? 11.222 -1.702 10.862 1.00 89.69 449 TYR A N 1
ATOM 3541 C CA . TYR A 1 449 ? 10.182 -2.731 10.749 1.00 89.69 449 TYR A CA 1
ATOM 3542 C C . TYR A 1 449 ? 9.524 -2.783 9.366 1.00 89.69 449 TYR A C 1
ATOM 3544 O O . TYR A 1 449 ? 8.821 -3.749 9.064 1.00 89.69 449 TYR A O 1
ATOM 3552 N N . ALA A 1 450 ? 9.846 -1.844 8.471 1.00 88.38 450 ALA A N 1
ATOM 3553 C CA . ALA A 1 450 ? 9.465 -1.928 7.061 1.00 88.38 450 ALA A CA 1
ATOM 3554 C C . ALA A 1 450 ? 9.962 -3.220 6.394 1.00 88.38 450 ALA A C 1
ATOM 3556 O O . ALA A 1 450 ? 9.294 -3.763 5.516 1.00 88.38 450 ALA A O 1
ATOM 3557 N N . GLN A 1 451 ? 11.102 -3.765 6.839 1.00 85.19 451 GLN A N 1
ATOM 3558 C CA . GLN A 1 451 ? 11.615 -5.048 6.342 1.00 85.19 451 GLN A CA 1
ATOM 3559 C C . GLN A 1 451 ? 10.785 -6.261 6.805 1.00 85.19 451 GLN A C 1
ATOM 3561 O O . GLN A 1 451 ? 10.892 -7.335 6.219 1.00 85.19 451 GLN A O 1
ATOM 3566 N N . TYR A 1 452 ? 9.955 -6.087 7.838 1.00 87.38 452 TYR A N 1
ATOM 3567 C CA . TYR A 1 452 ? 9.062 -7.104 8.401 1.00 87.38 452 TYR A CA 1
ATOM 3568 C C . TYR A 1 452 ? 7.599 -6.918 7.968 1.00 87.38 452 TYR A C 1
ATOM 3570 O O . TYR A 1 452 ? 6.713 -7.584 8.500 1.00 87.38 452 TYR A O 1
ATOM 3578 N N . GLY A 1 453 ? 7.338 -6.023 7.008 1.00 88.94 453 GLY A N 1
ATOM 3579 C CA . GLY A 1 453 ? 5.992 -5.762 6.497 1.00 88.94 453 GLY A CA 1
ATOM 3580 C C . GLY A 1 453 ? 5.192 -4.732 7.299 1.00 88.94 453 GLY A C 1
ATOM 3581 O O . GLY A 1 453 ? 3.981 -4.667 7.123 1.00 88.94 453 GLY A O 1
ATOM 3582 N N . ILE A 1 454 ? 5.835 -3.924 8.156 1.00 92.50 454 ILE A N 1
ATOM 3583 C CA . ILE A 1 454 ? 5.173 -2.850 8.916 1.00 92.50 454 ILE A CA 1
ATOM 3584 C C . ILE A 1 454 ? 5.486 -1.481 8.294 1.00 92.50 454 ILE A C 1
ATOM 3586 O O . ILE A 1 454 ? 6.638 -1.059 8.223 1.00 92.50 454 ILE A O 1
ATOM 3590 N N . GLY A 1 455 ? 4.450 -0.789 7.839 1.00 92.81 455 GLY A N 1
ATOM 3591 C CA . GLY A 1 455 ? 4.455 0.545 7.264 1.00 92.81 455 GLY A CA 1
ATOM 3592 C C . GLY A 1 455 ? 4.716 1.669 8.270 1.00 92.81 455 GLY A C 1
ATOM 3593 O O . GLY A 1 455 ? 4.990 1.467 9.455 1.00 92.81 455 GLY A O 1
ATOM 3594 N N . GLY A 1 456 ? 4.664 2.901 7.760 1.00 92.88 456 GLY A N 1
ATOM 3595 C CA . GLY A 1 456 ? 5.092 4.099 8.481 1.00 92.88 456 GLY A CA 1
ATOM 3596 C C . GLY A 1 456 ? 4.208 4.508 9.661 1.00 92.88 456 GLY A C 1
ATOM 3597 O O . GLY A 1 456 ? 4.633 5.364 10.434 1.00 92.88 456 GLY A O 1
ATOM 3598 N N . ASN A 1 457 ? 3.010 3.939 9.821 1.00 95.62 457 ASN A N 1
ATOM 3599 C CA . ASN A 1 457 ? 2.153 4.171 10.987 1.00 95.62 457 ASN A CA 1
ATOM 3600 C C . ASN A 1 457 ? 2.492 3.241 12.168 1.00 95.62 457 ASN A C 1
ATOM 3602 O O . ASN A 1 457 ? 2.071 3.506 13.297 1.00 95.62 457 ASN A O 1
ATOM 3606 N N . GLY A 1 458 ? 3.289 2.194 11.926 1.00 95.69 458 GLY A N 1
ATOM 3607 C CA . GLY A 1 458 ? 3.819 1.306 12.954 1.00 95.69 458 GLY A CA 1
ATOM 3608 C C . GLY A 1 458 ? 2.785 0.355 13.563 1.00 95.69 458 GLY A C 1
ATOM 3609 O O . GLY A 1 458 ? 1.887 -0.142 12.889 1.00 95.69 458 GLY A O 1
ATOM 3610 N N . ILE A 1 459 ? 2.933 0.081 14.857 1.00 96.62 459 ILE A N 1
ATOM 3611 C CA . ILE A 1 459 ? 2.049 -0.778 15.650 1.00 96.62 459 ILE A CA 1
ATOM 3612 C C . ILE A 1 459 ? 1.306 0.109 16.641 1.00 96.62 459 ILE A C 1
ATOM 3614 O O . ILE A 1 459 ? 1.922 0.806 17.447 1.00 96.62 459 ILE A O 1
ATOM 3618 N N . SER A 1 460 ? -0.020 0.082 16.604 1.00 97.19 460 SER A N 1
ATOM 3619 C CA . SER A 1 460 ? -0.864 0.795 17.562 1.00 97.19 460 SER A CA 1
ATOM 3620 C C . SER A 1 460 ? -1.602 -0.192 18.447 1.00 97.19 460 SER A C 1
ATOM 3622 O O . SER A 1 460 ? -2.092 -1.211 17.973 1.00 97.19 460 SER A O 1
ATOM 3624 N N . LEU A 1 461 ? -1.729 0.113 19.730 1.00 96.44 461 LEU A N 1
ATOM 3625 C CA . LEU A 1 461 ? -2.480 -0.717 20.657 1.00 96.44 461 LEU A CA 1
ATOM 3626 C C . LEU A 1 461 ? -3.325 0.126 21.596 1.00 96.44 461 LEU A C 1
ATOM 3628 O O . LEU A 1 461 ? -2.919 1.195 22.048 1.00 96.44 461 LEU A O 1
ATOM 3632 N N . PHE A 1 462 ? -4.515 -0.373 21.902 1.00 98.12 462 PHE A N 1
ATOM 3633 C CA . PHE A 1 462 ? -5.365 0.193 22.937 1.00 98.12 462 PHE A CA 1
ATOM 3634 C C . PHE A 1 462 ? -6.099 -0.911 23.680 1.00 98.12 462 PHE A C 1
ATOM 3636 O O . PHE A 1 462 ? -6.409 -1.965 23.126 1.00 98.12 462 PHE A O 1
ATOM 3643 N N . CYS A 1 463 ? -6.382 -0.688 24.957 1.00 98.00 463 CYS A N 1
ATOM 3644 C CA . CYS A 1 463 ? -7.050 -1.685 25.773 1.00 98.00 463 CYS A CA 1
ATOM 3645 C C . CYS A 1 463 ? -8.058 -1.075 26.738 1.00 98.00 463 CYS A C 1
ATOM 3647 O O . CYS A 1 463 ? -7.932 0.069 27.182 1.00 98.00 463 CYS A O 1
ATOM 3649 N N . PHE A 1 464 ? -9.055 -1.885 27.081 1.00 98.00 464 PHE A N 1
ATOM 3650 C CA . PHE A 1 464 ? -10.038 -1.585 28.109 1.00 98.00 464 PHE A CA 1
ATOM 3651 C C . PHE A 1 464 ? -10.012 -2.658 29.185 1.00 98.00 464 PHE A C 1
ATOM 3653 O O . PHE A 1 464 ? -9.972 -3.852 28.886 1.00 98.00 464 PHE A O 1
ATOM 3660 N N . ILE A 1 465 ? -10.052 -2.234 30.448 1.00 97.62 465 ILE A N 1
ATOM 3661 C CA . ILE A 1 465 ? -10.031 -3.123 31.613 1.00 97.62 465 ILE A CA 1
ATOM 3662 C C . ILE A 1 465 ? -11.123 -2.702 32.596 1.00 97.62 465 ILE A C 1
ATOM 3664 O O . ILE A 1 465 ? -11.171 -1.550 33.030 1.00 97.62 465 ILE A O 1
ATOM 3668 N N . SER A 1 466 ? -11.989 -3.642 32.965 1.00 96.38 466 SER A N 1
ATOM 3669 C CA . SER A 1 466 ? -13.023 -3.503 33.996 1.00 96.38 466 SER A CA 1
ATOM 3670 C C . SER A 1 466 ? -12.772 -4.532 35.095 1.00 96.38 466 SER A C 1
ATOM 3672 O O . SER A 1 466 ? -11.700 -5.140 35.155 1.00 96.38 466 SER A O 1
ATOM 3674 N N . LYS A 1 467 ? -13.724 -4.709 36.017 1.00 94.25 467 LYS A N 1
ATOM 3675 C CA . LYS A 1 467 ? -13.582 -5.723 37.067 1.00 94.25 467 LYS A CA 1
ATOM 3676 C C . LYS A 1 467 ? -13.745 -7.122 36.482 1.00 94.25 467 LYS A C 1
ATOM 3678 O O . LYS A 1 467 ? -13.039 -8.039 36.889 1.00 94.25 467 LYS A O 1
ATOM 3683 N N . SER A 1 468 ? -14.674 -7.280 35.541 1.00 93.12 468 SER A N 1
ATOM 3684 C CA . SER A 1 468 ? -15.035 -8.584 34.987 1.00 93.12 468 SER A CA 1
ATOM 3685 C C . SER A 1 468 ? -14.451 -8.868 33.603 1.00 93.12 468 SER A C 1
ATOM 3687 O O . SER A 1 468 ? -14.396 -10.039 33.221 1.00 93.12 468 SER A O 1
ATOM 3689 N N . SER A 1 469 ? -13.970 -7.865 32.863 1.00 95.94 469 SER A N 1
ATOM 3690 C CA . SER A 1 469 ? -13.489 -8.040 31.489 1.00 95.94 469 SER A CA 1
ATOM 3691 C C . SER A 1 469 ? -12.210 -7.259 31.195 1.00 95.94 469 SER A C 1
ATOM 3693 O O . SER A 1 469 ? -11.928 -6.229 31.805 1.00 95.94 469 SER A O 1
ATOM 3695 N N . SER A 1 470 ? -11.433 -7.749 30.234 1.00 98.06 470 SER A N 1
ATOM 3696 C CA . SER A 1 470 ? -10.338 -7.005 29.622 1.00 98.06 470 SER A CA 1
ATOM 3697 C C . SER A 1 470 ? -10.263 -7.330 28.134 1.00 98.06 470 SER A C 1
ATOM 3699 O O . SER A 1 470 ? -10.505 -8.470 27.726 1.00 98.06 470 SER A O 1
ATOM 3701 N N . VAL A 1 471 ? -9.976 -6.320 27.319 1.00 98.56 471 VAL A N 1
ATOM 3702 C CA . VAL A 1 471 ? -9.782 -6.466 25.875 1.00 98.56 471 VAL A CA 1
ATOM 3703 C C . VAL A 1 471 ? -8.626 -5.593 25.419 1.00 98.56 471 VAL A C 1
ATOM 3705 O O . VAL A 1 471 ? -8.533 -4.442 25.844 1.00 98.56 471 VAL A O 1
ATOM 3708 N N . VAL A 1 472 ? -7.769 -6.137 24.562 1.00 98.56 472 VAL A N 1
ATOM 3709 C CA . VAL A 1 472 ? -6.729 -5.393 23.844 1.00 98.56 472 VAL A CA 1
ATOM 3710 C C . VAL A 1 472 ? -6.985 -5.477 22.345 1.00 98.56 472 VAL A C 1
ATOM 3712 O O . VAL A 1 472 ? -7.337 -6.537 21.829 1.00 98.56 472 VAL A O 1
ATOM 3715 N N . TYR A 1 473 ? -6.811 -4.348 21.674 1.00 98.62 473 TYR A N 1
ATOM 3716 C CA . TYR A 1 473 ? -6.753 -4.227 20.228 1.00 98.62 473 TYR A CA 1
ATOM 3717 C C . TYR A 1 473 ? -5.317 -3.909 19.841 1.00 98.62 473 TYR A C 1
ATOM 3719 O O . TYR A 1 473 ? -4.713 -3.011 20.429 1.00 98.62 473 TYR A O 1
ATOM 3727 N N . VAL A 1 474 ? -4.794 -4.635 18.861 1.00 98.19 474 VAL A N 1
ATOM 3728 C CA . VAL A 1 474 ? -3.484 -4.401 18.255 1.00 98.19 474 VAL A CA 1
ATOM 3729 C C . VAL A 1 474 ? -3.700 -4.190 16.765 1.00 98.19 474 VAL A C 1
ATOM 3731 O O . VAL A 1 474 ? -4.253 -5.061 16.098 1.00 98.19 474 VAL A O 1
ATOM 3734 N N . VAL A 1 475 ? -3.298 -3.026 16.267 1.00 98.31 475 VAL A N 1
ATOM 3735 C CA . VAL A 1 475 ? -3.431 -2.611 14.872 1.00 98.31 475 VAL A CA 1
ATOM 3736 C C . VAL A 1 475 ? -2.044 -2.486 14.267 1.00 98.31 475 VAL A C 1
ATOM 3738 O O . VAL A 1 475 ? -1.253 -1.637 14.683 1.00 98.31 475 VAL A O 1
ATOM 3741 N N . PHE A 1 476 ? -1.749 -3.347 13.305 1.00 97.25 476 PHE A N 1
ATOM 3742 C CA . PHE A 1 476 ? -0.508 -3.328 12.547 1.00 97.25 476 PHE A CA 1
ATOM 3743 C C . PHE A 1 476 ? -0.688 -2.499 11.286 1.00 97.25 476 PHE A C 1
ATOM 3745 O O . PHE A 1 476 ? -1.629 -2.718 10.529 1.00 97.25 476 PHE A O 1
ATOM 3752 N N . ASP A 1 477 ? 0.223 -1.568 11.024 1.00 96.62 477 ASP A N 1
ATOM 3753 C CA . ASP A 1 477 ? 0.265 -0.897 9.733 1.00 96.62 477 ASP A CA 1
ATOM 3754 C C . ASP A 1 477 ? 0.830 -1.839 8.667 1.00 96.62 477 ASP A C 1
ATOM 3756 O O . ASP A 1 477 ? 1.998 -1.753 8.324 1.00 96.62 477 ASP A O 1
ATOM 3760 N N . SER A 1 478 ? 0.054 -2.807 8.193 1.00 94.69 478 SER A N 1
ATOM 3761 C CA . SER A 1 478 ? 0.497 -3.812 7.217 1.00 94.69 478 SER A CA 1
ATOM 3762 C C . SER A 1 478 ? -0.604 -4.141 6.214 1.00 94.69 478 SER A C 1
ATOM 3764 O O . SER A 1 478 ? -1.769 -3.876 6.491 1.00 94.69 478 SER A O 1
ATOM 3766 N N . ASN A 1 479 ? -0.243 -4.739 5.077 1.00 93.38 479 ASN A N 1
ATOM 3767 C CA . ASN A 1 479 ? -1.174 -5.321 4.099 1.00 93.38 479 ASN A CA 1
ATOM 3768 C C . ASN A 1 479 ? -1.605 -6.717 4.583 1.00 93.38 479 ASN A C 1
ATOM 3770 O O . ASN A 1 479 ? -0.994 -7.721 4.217 1.00 93.38 479 ASN A O 1
ATOM 3774 N N . GLY A 1 480 ? -2.526 -6.757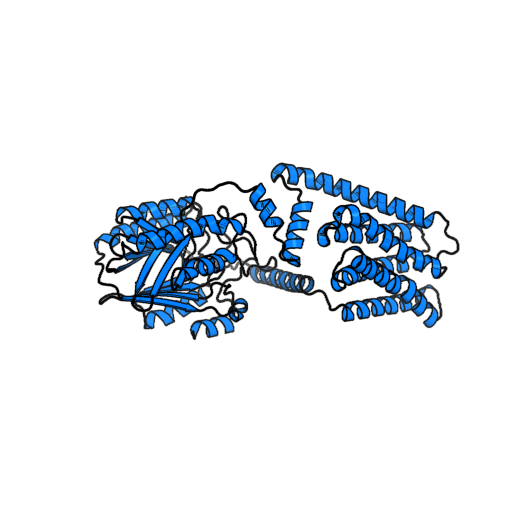 5.542 1.00 94.06 480 GLY A N 1
ATOM 3775 C CA . GLY A 1 480 ? -2.922 -7.973 6.243 1.00 94.06 480 GLY A CA 1
ATOM 3776 C C . GLY A 1 480 ? -1.917 -8.520 7.267 1.00 94.06 480 GLY A C 1
ATOM 3777 O O . GLY A 1 480 ? -0.809 -8.004 7.480 1.00 94.06 480 GLY A O 1
ATOM 3778 N N . VAL A 1 481 ? -2.334 -9.598 7.937 1.00 95.06 481 VAL A N 1
ATOM 3779 C CA . VAL A 1 481 ? -1.543 -10.379 8.906 1.00 95.06 481 VAL A CA 1
ATOM 3780 C C . VAL A 1 481 ? -1.704 -11.864 8.586 1.00 95.06 481 VAL A C 1
ATOM 3782 O O . VAL A 1 481 ? -2.819 -12.327 8.342 1.00 95.06 481 VAL A O 1
ATOM 3785 N N . THR A 1 482 ? -0.614 -12.635 8.606 1.00 94.44 482 THR A N 1
ATOM 3786 C CA . THR A 1 482 ? -0.694 -14.084 8.365 1.00 94.44 482 THR A CA 1
ATOM 3787 C C . THR A 1 482 ? -1.430 -14.814 9.495 1.00 94.44 482 THR A C 1
ATOM 3789 O O . THR A 1 482 ? -1.389 -14.422 10.667 1.00 94.44 482 THR A O 1
ATOM 3792 N N . VAL A 1 483 ? -2.081 -15.930 9.151 1.00 95.00 483 VAL A N 1
ATOM 3793 C CA . VAL A 1 483 ? -2.825 -16.773 10.108 1.00 95.00 483 VAL A CA 1
ATOM 3794 C C . VAL A 1 483 ? -1.947 -17.232 11.282 1.00 95.00 483 VAL A C 1
ATOM 3796 O O . VAL A 1 483 ? -2.386 -17.184 12.435 1.00 95.00 483 VAL A O 1
ATOM 3799 N N . ASP A 1 484 ? -0.710 -17.656 11.012 1.00 93.50 484 ASP A N 1
ATOM 3800 C CA . ASP A 1 484 ? 0.216 -18.120 12.052 1.00 93.50 484 ASP A CA 1
ATOM 3801 C C . ASP A 1 484 ? 0.594 -16.992 13.020 1.00 93.50 484 ASP A C 1
ATOM 3803 O O . ASP A 1 484 ? 0.434 -17.123 14.235 1.00 93.50 484 ASP A O 1
ATOM 3807 N N . MET A 1 485 ? 0.988 -15.836 12.482 1.00 93.31 485 MET A N 1
ATOM 3808 C CA . MET A 1 485 ? 1.406 -14.695 13.290 1.00 93.31 485 MET A CA 1
ATOM 3809 C C . MET A 1 485 ? 0.279 -14.177 14.184 1.00 93.31 485 MET A C 1
ATOM 3811 O O . MET A 1 485 ? 0.474 -13.972 15.385 1.00 93.31 485 MET A O 1
ATOM 3815 N N . LYS A 1 486 ? -0.938 -14.050 13.639 1.00 95.25 486 LYS A N 1
ATOM 3816 C CA . LYS A 1 486 ? -2.109 -13.690 14.445 1.00 95.25 486 LYS A CA 1
ATOM 3817 C C . LYS A 1 486 ? -2.356 -14.719 15.557 1.00 95.25 486 LYS A C 1
ATOM 3819 O O . LYS A 1 486 ? -2.606 -14.326 16.696 1.00 95.25 486 LYS A O 1
ATOM 3824 N N . SER A 1 487 ? -2.243 -16.017 15.265 1.00 94.81 487 SER A N 1
ATOM 3825 C CA . SER A 1 487 ? -2.446 -17.086 16.259 1.00 94.81 487 SER A CA 1
ATOM 3826 C C . SER A 1 487 ? -1.422 -17.027 17.396 1.00 94.81 487 SER A C 1
ATOM 3828 O O . SER A 1 487 ? -1.788 -17.139 18.570 1.00 94.81 487 SER A O 1
ATOM 3830 N N . ARG A 1 488 ? -0.146 -16.800 17.064 1.00 93.94 488 ARG A N 1
ATOM 3831 C CA . ARG A 1 488 ? 0.955 -16.673 18.030 1.00 93.94 488 ARG A CA 1
ATOM 3832 C C . ARG A 1 488 ? 0.783 -15.464 18.949 1.00 93.94 488 ARG A C 1
ATOM 3834 O O . ARG A 1 488 ? 0.822 -15.606 20.175 1.00 93.94 488 ARG A O 1
ATOM 3841 N N . LEU A 1 489 ? 0.517 -14.291 18.375 1.00 94.75 489 LEU A N 1
ATOM 3842 C CA . LEU A 1 489 ? 0.262 -13.067 19.136 1.00 94.75 489 LEU A CA 1
ATOM 3843 C C . LEU A 1 489 ? -0.977 -13.199 20.028 1.00 94.75 489 LEU A C 1
ATOM 3845 O O . LEU A 1 489 ? -0.945 -12.815 21.198 1.00 94.75 489 LEU A O 1
ATOM 3849 N N . GLU A 1 490 ? -2.062 -13.784 19.511 1.00 95.38 490 GLU A N 1
ATOM 3850 C CA . GLU A 1 490 ? -3.284 -14.004 20.283 1.00 95.38 490 GLU A CA 1
ATOM 3851 C C . GLU A 1 490 ? -3.031 -14.931 21.482 1.00 95.38 490 GLU A C 1
ATOM 3853 O O . GLU A 1 490 ? -3.512 -14.654 22.583 1.00 95.38 490 GLU A O 1
ATOM 3858 N N . ALA A 1 491 ? -2.237 -15.992 21.306 1.00 95.12 491 ALA A N 1
ATOM 3859 C CA . ALA A 1 491 ? -1.857 -16.896 22.388 1.00 95.12 491 ALA A CA 1
ATOM 3860 C C . ALA A 1 491 ? -1.051 -16.187 23.492 1.00 95.12 491 ALA A C 1
ATOM 3862 O O . ALA A 1 491 ? -1.351 -16.369 24.674 1.00 95.12 491 ALA A O 1
ATOM 3863 N N . ARG A 1 492 ? -0.078 -15.339 23.127 1.00 94.25 492 ARG A N 1
ATOM 3864 C CA . ARG A 1 492 ? 0.720 -14.559 24.092 1.00 94.25 492 ARG A CA 1
ATOM 3865 C C . ARG A 1 492 ? -0.131 -13.533 24.842 1.00 94.25 492 ARG A C 1
ATOM 3867 O O . ARG A 1 492 ? -0.105 -13.473 26.070 1.00 94.25 492 ARG A O 1
ATOM 3874 N N . LEU A 1 493 ? -0.936 -12.751 24.124 1.00 95.69 493 LEU A N 1
ATOM 3875 C CA . LEU A 1 493 ? -1.734 -11.672 24.715 1.00 95.69 493 LEU A CA 1
ATOM 3876 C C . LEU A 1 493 ? -2.882 -12.188 25.593 1.00 95.69 493 LEU A C 1
ATOM 3878 O O . LEU A 1 493 ? -3.265 -11.509 26.550 1.00 95.69 493 LEU A O 1
ATOM 3882 N N . LYS A 1 494 ? -3.381 -13.408 25.347 1.00 96.25 494 LYS A N 1
ATOM 3883 C CA . LYS A 1 494 ? -4.373 -14.071 26.213 1.00 96.25 494 LYS A CA 1
ATOM 3884 C C . LYS A 1 494 ? -3.872 -14.349 27.633 1.00 96.25 494 LYS A C 1
ATOM 3886 O O . LYS A 1 494 ? -4.693 -14.522 28.531 1.00 96.25 494 LYS A O 1
ATOM 3891 N N . ALA A 1 495 ? -2.557 -14.332 27.870 1.00 95.12 495 ALA A N 1
ATOM 3892 C CA . ALA A 1 495 ? -2.006 -14.390 29.225 1.00 95.12 495 ALA A CA 1
ATOM 3893 C C . ALA A 1 495 ? -2.290 -13.111 30.041 1.00 95.12 495 ALA A C 1
ATOM 3895 O O . ALA A 1 495 ? -2.285 -13.150 31.271 1.00 95.12 495 ALA A O 1
ATOM 3896 N N . HIS A 1 496 ? -2.564 -11.985 29.372 1.00 95.19 496 HIS A N 1
ATOM 3897 C CA . HIS A 1 496 ? -2.750 -10.669 29.994 1.00 95.19 496 HIS A CA 1
ATOM 3898 C C . HIS A 1 496 ? -4.172 -10.112 29.824 1.00 95.19 496 HIS A C 1
ATOM 3900 O O . HIS A 1 496 ? -4.658 -9.368 30.682 1.00 95.19 496 HIS A O 1
ATOM 3906 N N . PHE A 1 497 ? -4.863 -10.481 28.743 1.00 97.56 497 PHE A N 1
ATOM 3907 C CA . PHE A 1 497 ? -6.195 -9.983 28.404 1.00 97.56 497 PHE A CA 1
ATOM 3908 C C . PHE A 1 497 ? -7.177 -11.129 28.161 1.00 97.56 497 PHE A C 1
ATOM 3910 O O . PHE A 1 497 ? -6.848 -12.115 27.512 1.00 97.56 497 PHE A O 1
ATOM 3917 N N . LYS A 1 498 ? -8.421 -10.985 28.634 1.00 97.50 498 LYS A N 1
ATOM 3918 C CA . LYS A 1 498 ? -9.472 -11.988 28.386 1.00 97.50 498 LYS A CA 1
ATOM 3919 C C . LYS A 1 498 ? -9.857 -12.066 26.913 1.00 97.50 498 LYS A C 1
ATOM 3921 O O . LYS A 1 498 ? -10.220 -13.133 26.431 1.00 97.50 498 LYS A O 1
ATOM 3926 N N . ASN A 1 499 ? -9.798 -10.934 26.220 1.00 98.12 499 ASN A N 1
ATOM 3927 C CA . ASN A 1 499 ? -10.127 -10.819 24.811 1.00 98.12 499 ASN A CA 1
ATOM 3928 C C . ASN A 1 499 ? -8.987 -10.119 24.076 1.00 98.12 499 ASN A C 1
ATOM 3930 O O . ASN A 1 499 ? -8.398 -9.164 24.583 1.00 98.12 499 ASN A O 1
ATOM 3934 N N . VAL A 1 500 ? -8.709 -10.583 22.866 1.00 98.25 500 VAL A N 1
ATOM 3935 C CA . VAL A 1 500 ? -7.663 -10.041 22.003 1.00 98.25 500 VAL A CA 1
ATOM 3936 C C . VAL A 1 500 ? -8.264 -9.835 20.617 1.00 98.25 500 VAL A C 1
ATOM 3938 O O . VAL A 1 500 ? -8.985 -10.702 20.104 1.00 98.25 500 VAL A O 1
ATOM 3941 N N . VAL A 1 501 ? -8.000 -8.668 20.040 1.00 98.50 501 VAL A N 1
ATOM 3942 C CA . VAL A 1 501 ? -8.329 -8.311 18.661 1.00 98.50 501 VAL A CA 1
ATOM 3943 C C . VAL A 1 501 ? -7.029 -7.907 17.984 1.00 98.50 501 VAL A C 1
ATOM 3945 O O . VAL A 1 501 ? -6.347 -6.997 18.447 1.00 98.50 501 VAL A O 1
ATOM 3948 N N . ILE A 1 502 ? -6.671 -8.611 16.920 1.00 98.25 502 ILE A N 1
ATOM 3949 C CA . ILE A 1 502 ? -5.505 -8.294 16.096 1.00 98.25 502 ILE A CA 1
ATOM 3950 C C . ILE A 1 502 ? -6.045 -7.872 14.750 1.00 98.25 502 ILE A C 1
ATOM 3952 O O . ILE A 1 502 ? -6.898 -8.566 14.208 1.00 98.25 502 ILE A O 1
ATOM 3956 N N . MET A 1 503 ? -5.563 -6.756 14.236 1.00 97.75 503 MET A N 1
ATOM 3957 C CA . MET A 1 503 ? -6.008 -6.212 12.968 1.00 97.75 503 MET A CA 1
ATOM 3958 C C . MET A 1 503 ? -4.865 -5.568 12.207 1.00 97.75 503 MET A C 1
ATOM 3960 O O . MET A 1 503 ? -3.818 -5.262 12.785 1.00 97.75 503 MET A O 1
ATOM 3964 N N . SER A 1 504 ? -5.077 -5.368 10.916 1.00 97.44 504 SER A N 1
ATOM 3965 C CA . SER A 1 504 ? -4.187 -4.599 10.060 1.00 97.44 504 SER A CA 1
ATOM 3966 C C . SER A 1 504 ? -4.889 -3.322 9.576 1.00 97.44 504 SER A C 1
ATOM 3968 O O . SER A 1 504 ? -6.114 -3.209 9.629 1.00 97.44 504 SER A O 1
ATOM 3970 N N . THR A 1 505 ? -4.110 -2.312 9.187 1.00 96.94 505 THR A N 1
ATOM 3971 C CA . THR A 1 505 ? -4.635 -1.126 8.491 1.00 96.94 505 THR A CA 1
ATOM 3972 C C . THR A 1 505 ? -4.994 -1.418 7.046 1.00 96.94 505 THR A C 1
ATOM 3974 O O . THR A 1 505 ? -5.652 -0.595 6.439 1.00 96.94 505 THR A O 1
ATOM 3977 N N . ASP A 1 506 ? -4.532 -2.541 6.514 1.00 94.81 506 ASP A N 1
ATOM 3978 C CA . ASP A 1 506 ? -4.505 -2.892 5.105 1.00 94.81 506 ASP A CA 1
ATOM 3979 C C . ASP A 1 506 ? -3.798 -1.849 4.224 1.00 94.81 506 ASP A C 1
ATOM 3981 O O . ASP A 1 506 ? -4.273 -1.369 3.198 1.00 94.81 506 ASP A O 1
ATOM 3985 N N . THR A 1 507 ? -2.623 -1.399 4.676 1.00 93.31 507 THR A N 1
ATOM 3986 C CA . THR A 1 507 ? -1.831 -0.430 3.915 1.00 93.31 507 THR A CA 1
ATOM 3987 C C . THR A 1 507 ? -1.065 -1.087 2.770 1.00 93.31 507 THR A C 1
ATOM 3989 O O . THR A 1 507 ? -0.220 -1.961 2.965 1.00 93.31 507 THR A O 1
ATOM 3992 N N . HIS A 1 508 ? -1.227 -0.555 1.559 1.00 91.19 508 HIS A N 1
ATOM 3993 C CA . HIS A 1 508 ? -0.434 -0.974 0.404 1.00 91.19 508 HIS A CA 1
ATOM 3994 C C . HIS A 1 508 ? 0.893 -0.195 0.259 1.00 91.19 508 HIS A C 1
ATOM 3996 O O . HIS A 1 508 ? 1.545 -0.272 -0.787 1.00 91.19 508 HIS A O 1
ATOM 4002 N N . ILE A 1 509 ? 1.345 0.557 1.276 1.00 89.50 509 ILE A N 1
ATOM 4003 C CA . ILE A 1 509 ? 2.568 1.386 1.191 1.00 89.50 509 ILE A CA 1
ATOM 4004 C C . ILE A 1 509 ? 3.827 0.569 0.885 1.00 89.50 509 ILE A C 1
ATOM 4006 O O . ILE A 1 509 ? 4.697 1.008 0.129 1.00 89.50 509 ILE A O 1
ATOM 4010 N N . LEU A 1 510 ? 3.914 -0.640 1.443 1.00 86.56 510 LEU A N 1
ATOM 4011 C CA . LEU A 1 510 ? 5.029 -1.558 1.212 1.00 86.56 510 LEU A CA 1
ATOM 4012 C C . LEU A 1 510 ? 4.825 -2.443 -0.020 1.00 86.56 510 LEU A C 1
ATOM 4014 O O . LEU A 1 510 ? 5.774 -3.111 -0.443 1.00 86.56 510 LEU A O 1
ATOM 4018 N N . ASN A 1 511 ? 3.635 -2.415 -0.633 1.00 81.75 511 ASN A N 1
ATOM 4019 C CA . ASN A 1 511 ? 3.390 -3.149 -1.862 1.00 81.75 511 ASN A CA 1
ATOM 4020 C C . ASN A 1 511 ? 4.249 -2.576 -2.982 1.00 81.75 511 ASN A C 1
ATOM 4022 O O . ASN A 1 511 ? 4.239 -1.382 -3.291 1.00 81.75 511 ASN A O 1
ATOM 4026 N N . LYS A 1 512 ? 5.014 -3.471 -3.599 1.00 66.88 512 LYS A N 1
ATOM 4027 C CA . LYS A 1 512 ? 5.805 -3.195 -4.793 1.00 66.88 512 LYS A CA 1
ATOM 4028 C C . LYS A 1 512 ? 5.174 -3.962 -5.936 1.00 66.88 512 LYS A C 1
ATOM 4030 O O . LYS A 1 512 ? 4.650 -5.047 -5.736 1.00 66.88 512 LYS A O 1
ATOM 4035 N N . VAL A 1 513 ? 5.319 -3.471 -7.161 1.00 56.47 513 VAL A N 1
ATOM 4036 C CA . VAL A 1 513 ? 4.811 -4.178 -8.350 1.00 56.47 513 VAL A CA 1
ATOM 4037 C C . VAL A 1 513 ? 5.341 -5.623 -8.449 1.00 56.47 513 VAL A C 1
ATOM 4039 O O . VAL A 1 513 ? 4.697 -6.492 -9.022 1.00 56.47 513 VAL A O 1
ATOM 4042 N N . SER A 1 514 ? 6.508 -5.898 -7.862 1.00 43.56 514 SER A N 1
ATOM 4043 C CA . SER A 1 514 ? 7.105 -7.231 -7.792 1.00 43.56 514 SER A CA 1
ATOM 4044 C C . SER A 1 514 ? 6.421 -8.197 -6.818 1.00 43.56 514 SER A C 1
ATOM 4046 O O . SER A 1 514 ? 6.619 -9.396 -6.950 1.00 43.56 514 SER A O 1
ATOM 4048 N N . GLY A 1 515 ? 5.667 -7.709 -5.832 1.00 51.19 515 GLY A N 1
ATOM 4049 C CA . GLY A 1 515 ? 5.050 -8.510 -4.774 1.00 51.19 515 GLY A CA 1
ATOM 4050 C C . GLY A 1 515 ? 3.720 -7.889 -4.372 1.00 51.19 515 GLY A C 1
ATOM 4051 O O . GLY A 1 515 ? 3.703 -6.869 -3.684 1.00 51.19 515 GLY A O 1
ATOM 4052 N N . VAL A 1 516 ? 2.634 -8.503 -4.851 1.00 53.56 516 VAL A N 1
ATOM 4053 C CA . VAL A 1 516 ? 1.258 -7.991 -4.738 1.00 53.56 516 VAL A CA 1
ATOM 4054 C C . VAL A 1 516 ? 0.771 -7.988 -3.288 1.00 53.56 516 VAL A C 1
ATOM 4056 O O . VAL A 1 516 ? 0.007 -7.107 -2.915 1.00 53.56 516 VAL A O 1
ATOM 4059 N N . VAL A 1 517 ? 1.277 -8.905 -2.460 1.00 63.56 517 VAL A N 1
ATOM 4060 C CA . VAL A 1 517 ? 0.881 -9.052 -1.058 1.00 63.56 517 VAL A CA 1
ATOM 4061 C C . VAL A 1 517 ? 2.140 -9.136 -0.197 1.00 63.56 517 VAL A C 1
ATOM 4063 O O . VAL A 1 517 ? 3.028 -9.944 -0.477 1.00 63.56 517 VAL A O 1
ATOM 4066 N N . ASN A 1 518 ? 2.251 -8.275 0.816 1.00 76.00 518 ASN A N 1
ATOM 4067 C CA . ASN A 1 518 ? 3.380 -8.256 1.755 1.00 76.00 518 ASN A CA 1
ATOM 4068 C C . ASN A 1 518 ? 2.841 -8.261 3.190 1.00 76.00 518 ASN A C 1
ATOM 4070 O O . ASN A 1 518 ? 2.984 -7.260 3.898 1.00 76.00 518 ASN A O 1
ATOM 4074 N N . PRO A 1 519 ? 2.194 -9.361 3.611 1.00 81.50 519 PRO A N 1
ATOM 4075 C CA . PRO A 1 519 ? 1.568 -9.412 4.914 1.00 81.50 519 PRO A CA 1
ATOM 4076 C C . PRO A 1 519 ? 2.618 -9.482 6.010 1.00 81.50 519 PRO A C 1
ATOM 4078 O O . PRO A 1 519 ? 3.725 -10.016 5.836 1.00 81.50 519 PRO A O 1
ATOM 4081 N N . MET A 1 520 ? 2.242 -8.966 7.174 1.00 88.44 520 MET A N 1
ATOM 4082 C CA . MET A 1 520 ? 3.054 -9.110 8.372 1.00 88.44 520 MET A CA 1
ATOM 4083 C C . MET A 1 520 ? 3.032 -10.576 8.826 1.00 88.44 520 MET A C 1
ATOM 4085 O O . MET A 1 520 ? 1.981 -11.218 8.835 1.00 88.44 520 MET A O 1
ATOM 4089 N N . GLY A 1 521 ? 4.198 -11.108 9.205 1.00 82.25 521 GLY A N 1
ATOM 4090 C CA . GLY A 1 521 ? 4.331 -12.493 9.670 1.00 82.25 521 GLY A CA 1
ATOM 4091 C C . GLY A 1 521 ? 4.814 -13.489 8.613 1.00 82.25 521 GLY A C 1
ATOM 4092 O O . GLY A 1 521 ? 4.466 -14.665 8.679 1.00 82.25 521 GLY A O 1
ATOM 4093 N N . THR A 1 522 ? 5.590 -13.029 7.627 1.00 82.38 522 THR A N 1
ATOM 4094 C CA . THR A 1 522 ? 6.235 -13.877 6.601 1.00 82.38 522 THR A CA 1
ATOM 4095 C C . THR A 1 522 ? 7.693 -14.224 6.914 1.00 82.38 522 THR A C 1
ATOM 4097 O O . THR A 1 522 ? 8.237 -15.158 6.327 1.00 82.38 522 THR A O 1
ATOM 4100 N N . SER A 1 523 ? 8.339 -13.500 7.837 1.00 82.75 523 SER A N 1
ATOM 4101 C CA . SER A 1 523 ? 9.718 -13.744 8.273 1.00 82.75 523 SER A CA 1
ATOM 4102 C C . SER A 1 523 ? 9.778 -14.107 9.759 1.00 82.75 523 SER A C 1
ATOM 4104 O O . SER A 1 523 ? 9.250 -13.387 10.601 1.00 82.75 523 SER A O 1
ATOM 4106 N N . GLU A 1 524 ? 10.459 -15.205 10.102 1.00 80.31 524 GLU A N 1
ATOM 4107 C CA . GLU A 1 524 ? 10.609 -15.655 11.502 1.00 80.31 524 GLU A CA 1
ATOM 4108 C C . GLU A 1 524 ? 11.355 -14.644 12.384 1.00 80.31 524 GLU A C 1
ATOM 4110 O O . GLU A 1 524 ? 11.029 -14.467 13.560 1.00 80.31 524 GLU A O 1
ATOM 4115 N N . GLU A 1 525 ? 12.336 -13.942 11.811 1.00 80.62 525 GLU A N 1
ATOM 4116 C CA . GLU A 1 525 ? 13.037 -12.846 12.487 1.00 80.62 525 GLU A CA 1
ATOM 4117 C C . GLU A 1 525 ? 12.069 -11.704 12.828 1.00 80.62 525 GLU A C 1
ATOM 4119 O O . GLU A 1 525 ? 12.028 -11.254 13.973 1.00 80.62 525 GLU A O 1
ATOM 4124 N N . GLY A 1 526 ? 11.232 -11.298 11.866 1.00 79.50 526 GLY A N 1
ATOM 4125 C CA . GLY A 1 526 ? 10.216 -10.271 12.073 1.00 79.50 526 GLY A CA 1
ATOM 4126 C C . GLY A 1 526 ? 9.177 -10.687 13.105 1.00 79.50 526 GLY A C 1
ATOM 4127 O O . GLY A 1 526 ? 8.865 -9.906 14.000 1.00 79.50 526 GLY A O 1
ATOM 4128 N N . ILE A 1 527 ? 8.699 -11.933 13.038 1.00 80.94 527 ILE A N 1
ATOM 4129 C CA . ILE A 1 527 ? 7.758 -12.482 14.018 1.00 80.94 527 ILE A CA 1
ATOM 4130 C C . ILE A 1 527 ? 8.348 -12.402 15.428 1.00 80.94 527 ILE A C 1
ATOM 4132 O O . ILE A 1 527 ? 7.722 -11.842 16.322 1.00 80.94 527 ILE A O 1
ATOM 4136 N N . THR A 1 528 ? 9.566 -12.910 15.625 1.00 83.88 528 THR A N 1
ATOM 4137 C CA . THR A 1 528 ? 10.207 -12.944 16.948 1.00 83.88 528 THR A CA 1
ATOM 4138 C C . THR A 1 528 ? 10.456 -11.539 17.491 1.00 83.88 528 THR A C 1
ATOM 4140 O O . THR A 1 528 ? 10.243 -11.289 18.676 1.00 83.88 528 THR A O 1
ATOM 4143 N N . GLN A 1 529 ? 10.892 -10.612 16.633 1.00 85.00 529 GLN A N 1
ATOM 4144 C CA . GLN A 1 529 ? 11.128 -9.227 17.024 1.00 85.00 529 GLN A CA 1
ATOM 4145 C C . GLN A 1 529 ? 9.825 -8.536 17.443 1.00 85.00 529 GLN A C 1
ATOM 4147 O O . GLN A 1 529 ? 9.794 -7.904 18.494 1.00 85.00 529 GLN A O 1
ATOM 4152 N N . ILE A 1 530 ? 8.752 -8.680 16.658 1.00 86.00 530 ILE A N 1
ATOM 4153 C CA . ILE A 1 530 ? 7.439 -8.087 16.955 1.00 86.00 530 ILE A CA 1
ATOM 4154 C C . ILE A 1 530 ? 6.828 -8.708 18.215 1.00 86.00 530 ILE A C 1
ATOM 4156 O O . ILE A 1 530 ? 6.217 -8.002 19.000 1.00 86.00 530 ILE A O 1
ATOM 4160 N N . GLU A 1 531 ? 7.005 -10.011 18.435 1.00 85.19 531 GLU A N 1
ATOM 4161 C CA . GLU A 1 531 ? 6.511 -10.704 19.628 1.00 85.19 531 GLU A CA 1
ATOM 4162 C C . GLU A 1 531 ? 7.179 -10.262 20.945 1.00 85.19 531 GLU A C 1
ATOM 4164 O O . GLU A 1 531 ? 6.638 -10.555 22.017 1.00 85.19 531 GLU A O 1
ATOM 4169 N N . ASN A 1 532 ? 8.373 -9.663 20.883 1.00 84.25 532 ASN A N 1
ATOM 4170 C CA . ASN A 1 532 ? 9.124 -9.206 22.056 1.00 84.25 532 ASN A CA 1
ATOM 4171 C C . ASN A 1 532 ? 8.810 -7.756 22.456 1.00 84.25 532 ASN A C 1
ATOM 4173 O O . ASN A 1 532 ? 9.063 -7.394 23.607 1.00 84.25 532 ASN A O 1
ATOM 4177 N N . GLU A 1 533 ? 8.323 -6.939 21.520 1.00 83.19 533 GLU A N 1
ATOM 4178 C CA . GLU A 1 533 ? 7.838 -5.574 21.782 1.00 83.19 533 GLU A CA 1
ATOM 4179 C C . GLU A 1 533 ? 6.429 -5.598 22.379 1.00 83.19 533 GLU A C 1
ATOM 4181 O O . GLU A 1 533 ? 6.166 -4.749 23.263 1.00 83.19 533 GLU A O 1
#

Solvent-accessible surface area (backbone atoms only — not comparable to full-atom values): 27620 Å² total; per-residue (Å²): 140,82,86,84,82,79,78,89,79,84,86,82,82,80,80,74,77,89,60,68,64,56,54,55,50,49,47,53,50,49,31,55,54,46,51,55,66,73,54,65,67,54,56,68,56,51,51,51,50,38,52,49,52,16,51,55,46,10,55,54,44,17,66,75,70,72,43,57,62,69,58,22,36,54,50,23,36,45,44,36,38,50,24,30,52,54,38,14,48,48,45,23,75,79,68,68,44,58,52,54,57,36,39,49,54,28,51,55,40,36,52,48,48,49,54,27,49,54,53,26,74,73,70,69,40,67,67,54,38,44,50,38,50,28,55,40,35,46,52,49,27,51,45,29,35,41,73,67,58,32,63,77,56,14,56,57,51,27,51,49,38,50,45,38,37,52,50,32,41,45,72,73,49,82,44,74,85,60,56,98,52,50,67,53,50,42,53,52,48,32,48,50,54,48,49,52,51,48,51,52,52,49,62,64,23,50,62,41,28,68,76,69,75,43,41,52,68,57,52,50,25,33,48,52,33,25,74,77,64,69,43,63,66,46,28,58,50,39,50,72,74,52,77,93,76,92,73,57,70,37,72,49,82,48,74,51,98,89,41,36,37,38,42,33,19,41,46,43,27,27,24,80,33,31,85,35,19,26,6,50,40,61,32,53,51,28,59,63,48,40,76,79,32,77,37,50,42,60,41,16,19,32,23,32,76,90,41,30,36,38,32,74,75,53,51,53,74,58,49,49,60,51,53,53,48,56,67,64,42,70,84,64,72,69,89,52,22,36,37,78,50,72,31,68,25,90,63,16,34,24,33,38,46,33,45,73,58,32,32,43,34,40,36,44,21,66,82,43,68,36,60,38,29,26,45,71,40,33,52,51,54,30,58,62,47,35,73,86,21,86,43,43,36,54,29,36,20,36,34,6,47,76,86,77,89,66,66,39,43,69,85,39,71,64,36,51,23,45,54,44,3,48,52,49,36,63,66,52,53,79,72,60,70,63,35,66,48,45,67,53,72,52,75,47,72,56,82,78,37,47,85,40,27,30,41,87,53,15,40,33,37,41,35,42,41,41,96,90,50,32,38,37,40,39,34,34,24,8,34,24,23,19,41,65,44,47,52,54,53,46,58,60,48,53,79,81,22,80,35,76,45,65,26,12,35,42,27,17,41,78,26,42,97,63,38,88,73,47,37,24,50,81,43,72,67,42,41,55,55,60,75,70,109

Nearest PDB structures (foldseek):
  5f3p-assembly1_A  TM=2.690E-01  e=3.812E-01  Entamoeba histolytica
  5f3q-assembly1_A  TM=2.783E-01  e=1.160E+00  Entamoeba histolytica
  8cwy-assembly1_A  TM=3.280E-01  e=3.353E+00  synthetic construct
  5wuf-assembly1_A  TM=2.444E-01  e=4.542E+00  Colwellia psychrerythraea 34H